Protein AF-A0CR67-F1 (afdb_monomer_lite)

pLDDT: mean 71.35, std 20.92, range [26.73, 97.69]

Organism: Paramecium tetraurelia (NCBI:txid5888)

Structure (mmCIF, N/CA/C/O backbone):
data_AF-A0CR67-F1
#
_entry.id   AF-A0CR67-F1
#
loop_
_atom_site.group_PDB
_atom_site.id
_atom_site.type_symbol
_atom_site.label_atom_id
_atom_site.label_alt_id
_atom_site.label_comp_id
_atom_site.label_asym_id
_atom_site.label_entity_id
_atom_site.label_seq_id
_atom_site.pdbx_PDB_ins_code
_atom_site.Cartn_x
_atom_site.Cartn_y
_atom_site.Cartn_z
_atom_site.occupancy
_atom_site.B_iso_or_equiv
_atom_site.auth_seq_id
_atom_site.auth_comp_id
_atom_site.auth_asym_id
_atom_site.auth_atom_id
_atom_site.pdbx_PDB_model_num
ATOM 1 N N . MET A 1 1 ? -11.568 -43.973 -5.584 1.00 42.94 1 MET A N 1
ATOM 2 C CA . MET A 1 1 ? -12.023 -42.797 -4.806 1.00 42.94 1 MET A CA 1
ATOM 3 C C . MET A 1 1 ? -13.279 -43.101 -3.962 1.00 42.94 1 MET A C 1
ATOM 5 O O . MET A 1 1 ? -14.141 -42.248 -3.860 1.00 42.94 1 MET A O 1
ATOM 9 N N . ASN A 1 2 ? -13.387 -44.273 -3.308 1.00 45.97 2 ASN A N 1
ATOM 10 C CA . ASN A 1 2 ? -14.586 -44.665 -2.527 1.00 45.97 2 ASN A CA 1
ATOM 11 C C . ASN A 1 2 ? -14.286 -45.094 -1.073 1.00 45.97 2 ASN A C 1
ATOM 13 O O . ASN A 1 2 ? -15.103 -45.743 -0.434 1.00 45.97 2 ASN A O 1
ATOM 17 N N . SER A 1 3 ? -13.128 -44.724 -0.522 1.00 42.81 3 SER A N 1
ATOM 18 C CA . SER A 1 3 ? -12.717 -45.087 0.846 1.00 42.81 3 SER A CA 1
ATOM 19 C C . SER A 1 3 ? -12.871 -43.957 1.881 1.00 42.81 3 SER A C 1
ATOM 21 O O . SER A 1 3 ? -12.507 -44.143 3.035 1.00 42.81 3 SER A O 1
ATOM 23 N N . GLY A 1 4 ? -13.423 -42.794 1.506 1.00 42.75 4 GLY A N 1
ATOM 24 C CA . GLY A 1 4 ? -13.479 -41.603 2.373 1.00 42.75 4 GLY A CA 1
ATOM 25 C C . GLY A 1 4 ? -14.771 -41.384 3.175 1.00 42.75 4 GLY A C 1
ATOM 26 O O . GLY A 1 4 ? -14.775 -40.557 4.080 1.00 42.75 4 GLY A O 1
ATOM 27 N N . LEU A 1 5 ? -15.865 -42.097 2.879 1.00 46.16 5 LEU A N 1
ATOM 28 C CA . LEU A 1 5 ? -17.187 -41.794 3.462 1.00 46.16 5 LEU A CA 1
ATOM 29 C C . LEU A 1 5 ? -17.519 -42.564 4.752 1.00 46.16 5 LEU A C 1
ATOM 31 O O . LEU A 1 5 ? -18.424 -42.163 5.477 1.00 46.16 5 LEU A O 1
ATOM 35 N N . ASN A 1 6 ? -16.762 -43.607 5.108 1.00 48.81 6 ASN A N 1
ATOM 36 C CA . ASN A 1 6 ? -17.052 -44.401 6.312 1.00 48.81 6 ASN A CA 1
ATOM 37 C C . ASN A 1 6 ? -16.525 -43.790 7.624 1.00 48.81 6 ASN A C 1
ATOM 39 O O . ASN A 1 6 ? -16.878 -44.280 8.692 1.00 48.81 6 ASN A O 1
ATOM 43 N N . ASN A 1 7 ? -15.742 -42.704 7.577 1.00 49.72 7 ASN A N 1
ATOM 44 C CA . ASN A 1 7 ? -15.137 -42.113 8.780 1.00 49.72 7 ASN A CA 1
ATOM 45 C C . ASN A 1 7 ? -15.968 -40.995 9.439 1.00 49.72 7 ASN A C 1
ATOM 47 O O . ASN A 1 7 ? -15.713 -40.647 10.588 1.00 49.72 7 ASN A O 1
ATOM 51 N N . GLN A 1 8 ? -16.984 -40.440 8.765 1.00 49.91 8 GLN A N 1
ATOM 52 C CA . GLN A 1 8 ? -17.789 -39.348 9.340 1.00 49.91 8 GLN A CA 1
ATOM 53 C C . GLN A 1 8 ? -18.863 -39.835 10.327 1.00 49.91 8 GLN A C 1
ATOM 55 O O . GLN A 1 8 ? -19.190 -39.127 11.277 1.00 49.91 8 GLN A O 1
ATOM 60 N N . ASN A 1 9 ? -19.348 -41.072 10.183 1.00 55.75 9 ASN A N 1
ATOM 61 C CA . ASN A 1 9 ? -20.347 -41.632 11.102 1.00 55.75 9 ASN A CA 1
ATOM 62 C C . ASN A 1 9 ? -19.772 -41.988 12.485 1.00 55.75 9 ASN A C 1
ATOM 64 O O . ASN A 1 9 ? -20.517 -42.011 13.462 1.00 55.75 9 ASN A O 1
ATOM 68 N N . SER A 1 10 ? -18.456 -42.205 12.597 1.00 58.66 10 SER A N 1
ATOM 69 C CA . SER A 1 10 ? -17.813 -42.536 13.878 1.00 58.66 10 SER A CA 1
ATOM 70 C C . SER A 1 10 ? -17.677 -41.331 14.817 1.00 58.66 10 SER A C 1
ATOM 72 O O . SER A 1 10 ? -17.621 -41.515 16.030 1.00 58.66 10 SER A O 1
ATOM 74 N N . LEU A 1 11 ? -17.631 -40.105 14.285 1.00 60.50 11 LEU A N 1
ATOM 75 C CA . LEU A 1 11 ? -17.480 -38.878 15.081 1.00 60.50 11 LEU A CA 1
ATOM 76 C C . LEU A 1 11 ? -18.812 -38.399 15.676 1.00 60.50 11 LEU A C 1
ATOM 78 O O . LEU A 1 11 ? -18.844 -37.880 16.788 1.00 60.50 11 LEU A O 1
ATOM 82 N N . LEU A 1 12 ? -19.926 -38.646 14.983 1.00 63.16 12 LEU A N 1
ATOM 83 C CA . LEU A 1 12 ? -21.270 -38.320 15.474 1.00 63.16 12 LEU A CA 1
ATOM 84 C C . LEU A 1 12 ? -21.718 -39.211 16.645 1.00 63.16 12 LEU A C 1
ATOM 86 O O . LEU A 1 12 ? -22.567 -38.791 17.426 1.00 63.16 12 LEU A O 1
ATOM 90 N N . GLN A 1 13 ? -21.129 -40.402 16.810 1.00 73.81 13 GLN A N 1
ATOM 91 C CA . GLN A 1 13 ? -21.423 -41.296 17.941 1.00 73.81 13 GLN A CA 1
ATOM 92 C C . GLN A 1 13 ? -20.745 -40.881 19.259 1.00 73.81 13 GLN A C 1
ATOM 94 O O . GLN A 1 13 ? -21.099 -41.417 20.305 1.00 73.81 13 GLN A O 1
ATOM 99 N N . GLN A 1 14 ? -19.800 -39.934 19.236 1.00 79.06 14 GLN A N 1
ATOM 100 C CA . GLN A 1 14 ? -19.107 -39.456 20.443 1.00 79.06 14 GLN A CA 1
ATOM 101 C C . GLN A 1 14 ? -19.734 -38.195 21.056 1.00 79.06 14 GLN A C 1
ATOM 103 O O . GLN A 1 14 ? -19.300 -37.748 22.116 1.00 79.06 14 GLN A O 1
ATOM 108 N N . LEU A 1 15 ? -20.746 -37.608 20.411 1.00 80.50 15 LEU A N 1
ATOM 109 C CA . LEU A 1 15 ? -21.398 -36.404 20.916 1.00 80.50 15 LEU A CA 1
ATOM 110 C C . LEU A 1 15 ? -22.377 -36.752 22.034 1.00 80.50 15 LEU A C 1
ATOM 112 O O . LEU A 1 15 ? -23.201 -37.660 21.923 1.00 80.50 15 LEU A O 1
ATOM 116 N N . THR A 1 16 ? -22.309 -35.979 23.111 1.00 90.50 16 THR A N 1
ATOM 117 C CA . THR A 1 16 ? -23.285 -36.077 24.197 1.00 90.50 16 THR A CA 1
ATOM 118 C C . THR A 1 16 ? -24.677 -35.642 23.712 1.00 90.50 16 THR A C 1
ATOM 120 O O . THR A 1 16 ? -24.782 -34.815 22.799 1.00 90.50 16 THR A O 1
ATOM 123 N N . PRO A 1 17 ? -25.772 -36.128 24.328 1.00 86.31 17 PRO A N 1
ATOM 124 C CA . PRO A 1 17 ? -27.132 -35.734 23.948 1.00 86.31 17 PRO A CA 1
ATOM 125 C C . PRO A 1 17 ? -27.364 -34.211 23.924 1.00 86.31 17 PRO A C 1
ATOM 127 O O . PRO A 1 17 ? -28.098 -33.725 23.067 1.00 86.31 17 PRO A O 1
ATOM 130 N N . ALA A 1 18 ? -26.687 -33.454 24.797 1.00 82.75 18 ALA A N 1
ATOM 131 C CA . ALA A 1 18 ? -26.747 -31.991 24.827 1.00 82.75 18 ALA A CA 1
ATOM 132 C C . ALA A 1 18 ? -26.095 -31.337 23.591 1.00 82.75 18 ALA A C 1
ATOM 134 O O . ALA A 1 18 ? -26.662 -30.420 23.002 1.00 82.75 18 ALA A O 1
ATOM 135 N N . GLN A 1 19 ? -24.950 -31.850 23.133 1.00 79.69 19 GLN A N 1
ATOM 136 C CA . GLN A 1 19 ? -24.279 -31.349 21.924 1.00 79.69 19 GLN A CA 1
ATOM 137 C C . GLN A 1 19 ? -25.063 -31.683 20.647 1.00 79.69 19 GLN A C 1
ATOM 139 O O . GLN A 1 19 ? -25.021 -30.942 19.662 1.00 79.69 19 GLN A O 1
ATOM 144 N N . LEU A 1 20 ? -25.809 -32.792 20.659 1.00 83.56 20 LEU A N 1
ATOM 145 C CA . LEU A 1 20 ? -26.680 -33.176 19.552 1.00 83.56 20 LEU A CA 1
ATOM 146 C C . LEU A 1 20 ? -27.918 -32.264 19.448 1.00 83.56 20 LEU A C 1
ATOM 148 O O . LEU A 1 20 ? -28.340 -31.937 18.339 1.00 83.56 20 LEU A O 1
ATOM 152 N N . GLU A 1 21 ? -28.479 -31.829 20.579 1.00 82.19 21 GLU A N 1
ATOM 153 C CA . GLU A 1 21 ? -29.526 -30.793 20.649 1.00 82.19 21 GLU A CA 1
ATOM 154 C C . GLU A 1 21 ? -29.024 -29.445 20.106 1.00 82.19 21 GLU A C 1
ATOM 156 O O . GLU A 1 21 ? -29.677 -28.835 19.257 1.00 82.19 21 GLU A O 1
ATOM 161 N N . GLU A 1 22 ? -27.819 -29.026 20.495 1.00 79.00 22 GLU A N 1
ATOM 162 C CA . GLU A 1 22 ? -27.213 -27.768 20.043 1.00 79.00 22 GLU A CA 1
ATOM 163 C C . GLU A 1 22 ? -26.931 -27.768 18.526 1.00 79.00 22 GLU A C 1
ATOM 165 O O . GLU A 1 22 ? -27.251 -26.807 17.820 1.00 79.00 22 GLU A O 1
ATOM 170 N N . CYS A 1 23 ? -26.456 -28.893 17.975 1.00 71.94 23 CYS A N 1
ATOM 171 C CA . CYS A 1 23 ? -26.291 -29.066 16.527 1.00 71.94 23 CYS A CA 1
ATOM 172 C C . CYS A 1 23 ? -27.627 -29.027 15.767 1.00 71.94 23 CYS A C 1
ATOM 174 O O . CYS A 1 23 ? -27.702 -28.480 14.661 1.00 71.94 23 CYS A O 1
ATOM 176 N N . LYS A 1 24 ? -28.705 -29.580 16.340 1.00 76.56 24 LYS A N 1
ATOM 177 C CA . LYS A 1 24 ? -30.044 -29.512 15.731 1.00 76.56 24 LYS A CA 1
ATOM 178 C C . LYS A 1 24 ? -30.561 -28.076 15.702 1.00 76.56 24 LYS A C 1
ATOM 180 O O . LYS A 1 24 ? -31.051 -27.652 14.649 1.00 76.56 24 LYS A O 1
ATOM 185 N N . LEU A 1 25 ? -30.374 -27.324 16.787 1.00 76.00 25 LEU A N 1
ATOM 186 C CA . LEU A 1 25 ? -30.716 -25.903 16.883 1.00 76.00 25 LEU A CA 1
ATOM 187 C C . LEU A 1 25 ? -29.958 -25.072 15.841 1.00 76.00 25 LEU A C 1
ATOM 189 O O . LEU A 1 25 ? -30.596 -24.373 15.050 1.00 76.00 25 LEU A O 1
ATOM 193 N N . LEU A 1 26 ? -28.639 -25.247 15.721 1.00 68.38 26 LEU A N 1
ATOM 194 C CA . LEU A 1 26 ? -27.823 -24.578 14.697 1.00 68.38 26 LEU A CA 1
ATOM 195 C C . LEU A 1 26 ? -28.252 -24.944 13.265 1.00 68.38 26 LEU A C 1
ATOM 197 O O . LEU A 1 26 ? -28.324 -24.071 12.398 1.00 68.38 26 LEU A O 1
ATOM 201 N N . SER A 1 27 ? -28.625 -26.205 13.010 1.00 73.44 27 SER A N 1
ATOM 202 C CA . SER A 1 27 ? -29.119 -26.632 11.690 1.00 73.44 27 SER A CA 1
ATOM 203 C C . SER A 1 27 ? -30.481 -26.026 11.329 1.00 73.44 27 SER A C 1
ATOM 205 O O . SER A 1 27 ? -30.767 -25.783 10.155 1.00 73.44 27 SER A O 1
ATOM 207 N N . SER A 1 28 ? -31.345 -25.809 12.325 1.00 72.00 28 SER A N 1
ATOM 208 C CA . SER A 1 28 ? -32.666 -25.205 12.129 1.00 72.00 28 SER A CA 1
ATOM 209 C C . SER A 1 28 ? -32.553 -23.696 11.911 1.00 72.00 28 SER A C 1
ATOM 211 O O . SER A 1 28 ? -33.179 -23.158 10.999 1.00 72.00 28 SER A O 1
ATOM 213 N N . TYR A 1 29 ? -31.653 -23.046 12.654 1.00 71.62 29 TYR A N 1
ATOM 214 C CA . TYR A 1 29 ? -31.317 -21.636 12.499 1.00 71.62 29 TYR A CA 1
ATOM 215 C C . TYR A 1 29 ? -30.704 -21.355 11.120 1.00 71.62 29 TYR A C 1
ATOM 217 O O . TYR A 1 29 ? -31.143 -20.448 10.415 1.00 71.62 29 TYR A O 1
ATOM 225 N N . SER A 1 30 ? -29.757 -22.190 10.680 1.00 74.50 30 SER A N 1
ATOM 226 C CA . SER A 1 30 ? -29.160 -22.094 9.343 1.00 74.50 30 SER A CA 1
ATOM 227 C C . SER A 1 30 ? -30.203 -22.265 8.233 1.00 74.50 30 SER A C 1
ATOM 229 O O . SER A 1 30 ? -30.247 -21.458 7.306 1.00 74.50 30 SER A O 1
ATOM 231 N N . ARG A 1 31 ? -31.106 -23.250 8.351 1.00 72.50 31 ARG A N 1
ATOM 232 C CA . ARG A 1 31 ? -32.179 -23.461 7.365 1.00 72.50 31 ARG A CA 1
ATOM 233 C C . ARG A 1 31 ? -33.133 -22.272 7.269 1.00 72.50 31 ARG A C 1
ATOM 235 O O . ARG A 1 31 ? -33.454 -21.874 6.155 1.00 72.50 31 ARG A O 1
ATOM 242 N N . TYR A 1 32 ? -33.525 -21.682 8.399 1.00 80.19 32 TYR A N 1
ATOM 243 C CA . TYR A 1 32 ? -34.391 -20.500 8.423 1.00 80.19 32 TYR A CA 1
ATOM 244 C C . TYR A 1 32 ? -33.750 -19.300 7.711 1.00 80.19 32 TYR A C 1
ATOM 246 O O . TYR A 1 32 ? -34.382 -18.655 6.869 1.00 80.19 32 TYR A O 1
ATOM 254 N N . HIS A 1 33 ? -32.466 -19.042 7.980 1.00 73.12 33 HIS A N 1
ATOM 255 C CA . HIS A 1 33 ? -31.728 -17.968 7.314 1.00 73.12 33 HIS A CA 1
ATOM 256 C C . HIS A 1 33 ? -31.580 -18.219 5.819 1.00 73.12 33 HIS A C 1
ATOM 258 O O . HIS A 1 33 ? -31.893 -17.331 5.034 1.00 73.12 33 HIS A O 1
ATOM 264 N N . ILE A 1 34 ? -31.211 -19.432 5.402 1.00 76.44 34 ILE A N 1
ATOM 265 C CA . ILE A 1 34 ? -31.091 -19.775 3.976 1.00 76.44 34 ILE A CA 1
ATOM 266 C C . ILE A 1 34 ? -32.423 -19.550 3.244 1.00 76.44 34 ILE A C 1
ATOM 268 O O . ILE A 1 34 ? -32.430 -18.958 2.164 1.00 76.44 34 ILE A O 1
ATOM 272 N N . THR A 1 35 ? -33.557 -19.948 3.832 1.00 77.44 35 THR A N 1
ATOM 273 C CA . THR A 1 35 ? -34.875 -19.709 3.219 1.00 77.44 35 THR A CA 1
ATOM 274 C C . THR A 1 35 ? -35.248 -18.228 3.155 1.00 77.44 35 THR A C 1
ATOM 276 O O . THR A 1 35 ? -35.803 -17.787 2.150 1.00 77.44 35 THR A O 1
ATOM 279 N N . SER A 1 36 ? -34.895 -17.444 4.177 1.00 81.69 36 SER A N 1
ATOM 280 C CA . SER A 1 36 ? -35.134 -15.996 4.206 1.00 81.69 36 SER A CA 1
ATOM 281 C C . SER A 1 36 ? -34.282 -15.259 3.162 1.00 81.69 36 SER A C 1
ATOM 283 O O . SER A 1 36 ? -34.799 -14.469 2.372 1.00 81.69 36 SER A O 1
ATOM 285 N N . TYR A 1 37 ? -32.991 -15.593 3.058 1.00 75.94 37 TYR A N 1
ATOM 286 C CA . TYR A 1 37 ? -32.099 -15.035 2.038 1.00 75.94 37 TYR A CA 1
ATOM 287 C C . TYR A 1 37 ? -32.549 -15.399 0.619 1.00 75.94 37 TYR A C 1
ATOM 289 O O . TYR A 1 37 ? -32.551 -14.533 -0.255 1.00 75.94 37 TYR A O 1
ATOM 297 N N . ALA A 1 38 ? -33.004 -16.634 0.385 1.00 75.50 38 ALA A N 1
ATOM 298 C CA . ALA A 1 38 ? -33.544 -17.035 -0.913 1.00 75.50 38 ALA A CA 1
ATOM 299 C C . ALA A 1 38 ? -34.790 -16.218 -1.304 1.00 75.50 38 ALA A C 1
ATOM 301 O O . ALA A 1 38 ? -34.916 -15.808 -2.458 1.00 75.50 38 ALA A O 1
ATOM 302 N N . GLN A 1 39 ? -35.678 -15.917 -0.348 1.00 82.12 39 GLN A N 1
ATOM 303 C CA . GLN A 1 39 ? -36.840 -15.053 -0.585 1.00 82.12 39 GLN A CA 1
ATOM 304 C C . GLN A 1 39 ? -36.436 -13.605 -0.897 1.00 82.12 39 GLN A C 1
ATOM 306 O O . GLN A 1 39 ? -36.993 -13.006 -1.816 1.00 82.12 39 GLN A O 1
ATOM 311 N N . ILE A 1 40 ? -35.440 -13.056 -0.195 1.00 82.19 40 ILE A N 1
ATOM 312 C CA . ILE A 1 40 ? -34.927 -11.701 -0.456 1.00 82.19 40 ILE A CA 1
ATOM 313 C C . ILE A 1 40 ? -34.307 -11.616 -1.858 1.00 82.19 40 ILE A C 1
ATOM 315 O O . ILE A 1 40 ? -34.610 -10.687 -2.607 1.00 82.19 40 ILE A O 1
ATOM 319 N N . ILE A 1 41 ? -33.497 -12.606 -2.249 1.00 80.81 41 ILE A N 1
ATOM 320 C CA . ILE A 1 41 ? -32.900 -12.677 -3.591 1.00 80.81 41 ILE A CA 1
ATOM 321 C C . ILE A 1 41 ? -33.995 -12.777 -4.661 1.00 80.81 41 ILE A C 1
ATOM 323 O O . ILE A 1 41 ? -33.950 -12.059 -5.659 1.00 80.81 41 ILE A O 1
ATOM 327 N N . TYR A 1 42 ? -35.016 -13.610 -4.443 1.00 85.94 42 TYR A N 1
ATOM 328 C CA . TYR A 1 42 ? -36.146 -13.745 -5.364 1.00 85.94 42 TYR A CA 1
ATOM 329 C C . TYR A 1 42 ? -36.924 -12.429 -5.542 1.00 85.94 42 TYR A C 1
ATOM 331 O O . TYR A 1 42 ? -37.281 -12.064 -6.665 1.00 85.94 42 TYR A O 1
ATOM 339 N N . LEU A 1 43 ? -37.159 -11.679 -4.461 1.00 86.56 43 LEU A N 1
ATOM 340 C CA . LEU A 1 43 ? -37.809 -10.365 -4.527 1.00 86.56 43 LEU A CA 1
ATOM 341 C C . LEU A 1 43 ? -36.941 -9.330 -5.258 1.00 86.56 43 LEU A C 1
ATOM 343 O O . LEU A 1 43 ? -37.460 -8.581 -6.086 1.00 86.56 43 LEU A O 1
ATOM 347 N N . ALA A 1 44 ? -35.627 -9.326 -5.018 1.00 83.44 44 ALA A N 1
ATOM 348 C CA . ALA A 1 44 ? -34.694 -8.428 -5.698 1.00 83.44 44 ALA A CA 1
ATOM 349 C C . ALA A 1 44 ? -34.641 -8.688 -7.215 1.00 83.44 44 ALA A C 1
ATOM 351 O O . ALA A 1 44 ? -34.685 -7.744 -8.004 1.00 83.44 44 ALA A O 1
ATOM 352 N N . ILE A 1 45 ? -34.620 -9.959 -7.634 1.00 84.88 45 ILE A N 1
ATOM 353 C CA . ILE A 1 45 ? -34.657 -10.340 -9.055 1.00 84.88 45 ILE A CA 1
ATOM 354 C C . ILE A 1 45 ? -35.965 -9.874 -9.708 1.00 84.88 45 ILE A C 1
ATOM 356 O O . ILE A 1 45 ? -35.930 -9.263 -10.776 1.00 84.88 45 ILE A O 1
ATOM 360 N N . ASN A 1 46 ? -37.114 -10.095 -9.062 1.00 85.81 46 ASN A N 1
ATOM 361 C CA . ASN A 1 46 ? -38.405 -9.639 -9.591 1.00 85.81 46 ASN A CA 1
ATOM 362 C C . ASN A 1 46 ? -38.480 -8.111 -9.722 1.00 85.81 46 ASN A C 1
ATOM 364 O O . ASN A 1 46 ? -39.007 -7.602 -10.712 1.00 85.81 46 ASN A O 1
ATOM 368 N N . TYR A 1 47 ? -37.911 -7.373 -8.767 1.00 87.50 47 TYR A N 1
ATOM 369 C CA . TYR A 1 47 ? -37.854 -5.915 -8.827 1.00 87.50 47 TYR A CA 1
ATOM 370 C C . TYR A 1 47 ? -36.982 -5.413 -9.991 1.00 87.50 47 TYR A C 1
ATOM 372 O O . TYR A 1 47 ? -37.378 -4.500 -10.717 1.00 87.50 47 TYR A O 1
ATOM 380 N N . LEU A 1 48 ? -35.835 -6.055 -10.243 1.00 85.56 48 LEU A N 1
ATOM 381 C CA . LEU A 1 48 ? -34.990 -5.742 -11.401 1.00 85.56 48 LEU A CA 1
ATOM 382 C C . LEU A 1 48 ? -35.707 -6.019 -12.733 1.00 85.56 48 LEU A C 1
ATOM 384 O O . LEU A 1 48 ? -35.612 -5.205 -13.653 1.00 85.56 48 LEU A O 1
ATOM 388 N N . PHE A 1 49 ? -36.475 -7.109 -12.829 1.00 86.06 49 PHE A N 1
ATOM 389 C CA . PHE A 1 49 ? -37.304 -7.396 -14.008 1.00 86.06 49 PHE A CA 1
ATOM 390 C C . PHE A 1 49 ? -38.396 -6.341 -14.234 1.00 86.06 49 PHE A C 1
ATOM 392 O O . PHE A 1 49 ? -38.632 -5.937 -15.377 1.00 86.06 49 PHE A O 1
ATOM 399 N N . GLN A 1 50 ? -39.034 -5.846 -13.169 1.00 86.94 50 GLN A N 1
ATOM 400 C CA . GLN A 1 50 ? -40.008 -4.755 -13.281 1.00 86.94 50 GLN A CA 1
ATOM 401 C C . GLN A 1 50 ? -39.360 -3.465 -13.790 1.00 86.94 50 GLN A C 1
ATOM 403 O O . GLN A 1 50 ? -39.884 -2.847 -14.717 1.00 86.94 50 GLN A O 1
ATOM 408 N N . ILE A 1 51 ? -38.193 -3.090 -13.255 1.00 84.12 51 ILE A N 1
ATOM 409 C CA . ILE A 1 51 ? -37.443 -1.920 -13.731 1.00 84.12 51 ILE A CA 1
ATOM 410 C C . ILE A 1 51 ? -37.092 -2.077 -15.215 1.00 84.12 51 ILE A C 1
ATOM 412 O O . ILE A 1 51 ? -37.354 -1.170 -16.004 1.00 84.12 51 ILE A O 1
ATOM 416 N N . ALA A 1 52 ? -36.557 -3.233 -15.616 1.00 84.19 52 ALA A N 1
ATOM 417 C CA . ALA A 1 52 ? -36.213 -3.504 -17.011 1.00 84.19 52 ALA A CA 1
ATOM 418 C C . ALA A 1 52 ? -37.432 -3.381 -17.944 1.00 84.19 52 ALA A C 1
ATOM 420 O O . ALA A 1 52 ? -37.327 -2.808 -19.027 1.00 84.19 52 ALA A O 1
ATOM 421 N N . THR A 1 53 ? -38.603 -3.843 -17.496 1.00 85.69 53 THR A N 1
ATOM 422 C CA . THR A 1 53 ? -39.860 -3.743 -18.255 1.00 85.69 53 THR A CA 1
ATOM 423 C C . THR A 1 53 ? -40.302 -2.287 -18.435 1.00 85.69 53 THR A C 1
ATOM 425 O O . THR A 1 53 ? -40.672 -1.889 -19.540 1.00 85.69 53 THR A O 1
ATOM 428 N N . ILE A 1 54 ? -40.202 -1.461 -17.387 1.00 85.69 54 ILE A N 1
ATOM 429 C CA . ILE A 1 54 ? -40.535 -0.025 -17.446 1.00 85.69 54 ILE A CA 1
ATOM 430 C C . ILE A 1 54 ? -39.600 0.718 -18.410 1.00 85.69 54 ILE A C 1
ATOM 432 O O . ILE A 1 54 ? -40.050 1.546 -19.209 1.00 85.69 54 ILE A O 1
ATOM 436 N N . PHE A 1 55 ? -38.300 0.413 -18.371 1.00 83.19 55 PHE A N 1
ATOM 437 C CA . PHE A 1 55 ? -37.335 0.985 -19.311 1.00 83.19 55 PHE A CA 1
ATOM 438 C C . PHE A 1 55 ? -37.604 0.550 -20.755 1.00 83.19 55 PHE A C 1
ATOM 440 O O . PHE A 1 55 ? -37.534 1.389 -21.651 1.00 83.19 55 PHE A O 1
ATOM 447 N N . HIS A 1 56 ? -37.963 -0.716 -20.987 1.00 82.38 56 HIS A N 1
ATOM 448 C CA . HIS A 1 56 ? -38.314 -1.210 -22.320 1.00 82.38 56 HIS A CA 1
ATOM 449 C C . HIS A 1 56 ? -39.545 -0.491 -22.891 1.00 82.38 56 HIS A C 1
ATOM 451 O O . HIS A 1 56 ? -39.505 0.003 -24.015 1.00 82.38 56 HIS A O 1
ATOM 457 N N . GLN A 1 57 ? -40.616 -0.356 -22.103 1.00 77.81 57 GLN A N 1
ATOM 458 C CA . GLN A 1 57 ? -41.821 0.371 -22.523 1.00 77.81 57 GLN A CA 1
ATOM 459 C C . GLN A 1 57 ? -41.537 1.852 -22.801 1.00 77.81 57 GLN A C 1
ATOM 461 O O . GLN A 1 57 ? -42.039 2.412 -23.774 1.00 77.81 57 GLN A O 1
ATOM 466 N N . SER A 1 58 ? -40.692 2.483 -21.982 1.00 74.44 58 SER A N 1
ATOM 467 C CA . SER A 1 58 ? -40.301 3.884 -22.180 1.00 74.44 58 SER A CA 1
ATOM 468 C C . SER A 1 58 ? -39.454 4.068 -23.444 1.00 74.44 58 SER A C 1
ATOM 470 O O . SER A 1 58 ? -39.557 5.096 -24.111 1.00 74.44 58 SER A O 1
ATOM 472 N N . PHE A 1 59 ? -38.630 3.075 -23.788 1.00 80.00 59 PHE A N 1
ATOM 473 C CA . PHE A 1 59 ? -37.836 3.067 -25.014 1.00 80.00 59 PHE A CA 1
ATOM 474 C C . PHE A 1 59 ? -38.713 2.910 -26.266 1.00 80.00 59 PHE A C 1
ATOM 476 O O . PHE A 1 59 ? -38.539 3.669 -27.220 1.00 80.00 59 PHE A O 1
ATOM 483 N N . GLU A 1 60 ? -39.700 2.006 -26.251 1.00 76.25 60 GLU A N 1
ATOM 484 C CA . GLU A 1 60 ? -40.649 1.859 -27.367 1.00 76.25 60 GLU A CA 1
ATOM 485 C C . GLU A 1 60 ? -41.493 3.122 -27.585 1.00 76.25 60 GLU A C 1
ATOM 487 O O . GLU A 1 60 ? -41.629 3.584 -28.720 1.00 76.25 60 GLU A O 1
ATOM 492 N N . GLN A 1 61 ? -41.961 3.767 -26.511 1.00 73.12 61 GLN A N 1
ATOM 493 C CA . GLN A 1 61 ? -42.734 5.012 -26.617 1.00 73.12 61 GLN A CA 1
ATOM 494 C C . GLN A 1 61 ? -41.938 6.186 -27.210 1.00 73.12 61 GLN A C 1
ATOM 496 O O . GLN A 1 61 ? -42.531 7.109 -27.770 1.00 73.12 61 GLN A O 1
ATOM 501 N N . GLN A 1 62 ? -40.603 6.178 -27.125 1.00 67.19 62 GLN A N 1
ATOM 502 C CA . GLN A 1 62 ? -39.776 7.205 -27.769 1.00 67.19 62 GLN A CA 1
ATOM 503 C C . GLN A 1 62 ? -39.486 6.924 -29.248 1.00 67.19 62 GLN A C 1
ATOM 505 O O . GLN A 1 62 ? -39.118 7.852 -29.974 1.00 67.19 62 GLN A O 1
ATOM 510 N N . HIS A 1 63 ? -39.684 5.687 -29.706 1.00 61.84 63 HIS A N 1
ATOM 511 C CA . HIS A 1 63 ? -39.413 5.276 -31.083 1.00 61.84 63 HIS A CA 1
ATOM 512 C C . HIS A 1 63 ? -40.662 5.168 -31.970 1.00 61.84 63 HIS A C 1
ATOM 514 O O . HIS A 1 63 ? -40.528 5.209 -33.194 1.00 61.84 63 HIS A O 1
ATOM 520 N N . GLU A 1 64 ? -41.871 5.171 -31.406 1.00 46.25 64 GLU A N 1
ATOM 521 C CA . GLU A 1 64 ? -43.114 5.353 -32.166 1.00 46.25 64 GLU A CA 1
ATOM 522 C C . GLU A 1 64 ? -43.502 6.837 -32.299 1.00 46.25 64 GLU A C 1
ATOM 524 O O . GLU A 1 64 ? -44.473 7.321 -31.720 1.00 46.25 64 GLU A O 1
ATOM 529 N N . LYS A 1 65 ? -42.772 7.594 -33.127 1.00 43.41 65 LYS A N 1
ATOM 530 C CA . LYS A 1 65 ? -43.370 8.762 -33.795 1.00 43.41 65 LYS A CA 1
ATOM 531 C C . LYS A 1 65 ? -43.671 8.392 -35.246 1.00 43.41 65 LYS A C 1
ATOM 533 O O . LYS A 1 65 ? -42.743 8.046 -35.978 1.00 43.41 65 LYS A O 1
ATOM 538 N N . PRO A 1 66 ? -44.937 8.455 -35.693 1.00 48.72 66 PRO A N 1
ATOM 539 C CA . PRO A 1 66 ? -45.292 8.029 -37.034 1.00 48.72 66 PRO A CA 1
ATOM 540 C C . PRO A 1 66 ? -44.740 9.022 -38.060 1.00 48.72 66 PRO A C 1
ATOM 542 O O . PRO A 1 66 ? -45.090 10.203 -38.058 1.00 48.72 66 PRO A O 1
ATOM 545 N N . TYR A 1 67 ? -43.923 8.523 -38.989 1.00 49.41 67 TYR A N 1
ATOM 546 C CA . TYR A 1 67 ? -43.644 9.182 -40.264 1.00 49.41 67 TYR A CA 1
ATOM 547 C C . TYR A 1 67 ? -44.939 9.240 -41.091 1.00 49.41 67 TYR A C 1
ATOM 549 O O . TYR A 1 67 ? -45.174 8.429 -41.982 1.00 49.41 67 TYR A O 1
ATOM 557 N N . LYS A 1 68 ? -45.815 10.195 -40.782 1.00 47.22 68 LYS A N 1
ATOM 558 C CA . LYS A 1 68 ? -46.956 10.566 -41.623 1.00 47.22 68 LYS A CA 1
ATOM 559 C C . LYS A 1 68 ? -46.992 12.078 -41.763 1.00 47.22 68 LYS A C 1
ATOM 561 O O . LYS A 1 68 ? -47.629 12.750 -40.966 1.00 47.22 68 LYS A O 1
ATOM 566 N N . SER A 1 69 ? -46.272 12.584 -42.765 1.00 48.47 69 SER A N 1
ATOM 567 C CA . SER A 1 69 ? -46.539 13.843 -43.481 1.00 48.47 69 SER A CA 1
ATOM 568 C C . SER A 1 69 ? -45.268 14.286 -44.209 1.00 48.47 69 SER A C 1
ATOM 570 O O . SER A 1 69 ? -44.455 15.013 -43.649 1.00 48.47 69 SER A O 1
ATOM 572 N N . LEU A 1 70 ? -45.097 13.859 -45.461 1.00 39.91 70 LEU A N 1
ATOM 573 C CA . LEU A 1 70 ? -44.242 14.545 -46.439 1.00 39.91 70 LEU A CA 1
ATOM 574 C C . LEU A 1 70 ? -44.715 14.175 -47.849 1.00 39.91 70 LEU A C 1
ATOM 576 O O . LEU A 1 70 ? -44.036 13.516 -48.627 1.00 39.91 70 LEU A O 1
ATOM 580 N N . ALA A 1 71 ? -45.940 14.602 -48.152 1.00 41.84 71 ALA A N 1
ATOM 581 C CA . ALA A 1 71 ? -46.471 14.678 -49.506 1.00 41.84 71 ALA A CA 1
ATOM 582 C C . ALA A 1 71 ? -46.567 16.154 -49.915 1.00 41.84 71 ALA A C 1
ATOM 584 O O . ALA A 1 71 ? -47.652 16.694 -50.049 1.00 41.84 71 ALA A O 1
ATOM 585 N N . SER A 1 72 ? -45.420 16.817 -50.047 1.00 45.91 72 SER A N 1
ATOM 586 C CA . SER A 1 72 ? -45.187 17.905 -51.006 1.00 45.91 72 SER A CA 1
ATOM 587 C C . SER A 1 72 ? -43.770 18.414 -50.784 1.00 45.91 72 SER A C 1
ATOM 589 O O . SER A 1 72 ? -43.506 18.999 -49.745 1.00 45.91 72 SER A O 1
ATOM 591 N N . PHE A 1 73 ? -42.863 18.165 -51.720 1.00 35.97 73 PHE A N 1
ATOM 592 C CA . PHE A 1 73 ? -41.847 19.127 -52.158 1.00 35.97 73 PHE A CA 1
ATOM 593 C C . PHE A 1 73 ? -41.105 18.496 -53.340 1.00 35.97 73 PHE A C 1
ATOM 595 O O . PHE A 1 73 ? -39.999 17.972 -53.242 1.00 35.97 73 PHE A O 1
ATOM 602 N N . ASN A 1 74 ? -41.777 18.531 -54.491 1.00 41.28 74 ASN A N 1
ATOM 603 C CA . ASN A 1 74 ? -41.104 18.505 -55.779 1.00 41.28 74 ASN A CA 1
ATOM 604 C C . ASN A 1 74 ? -40.388 19.845 -55.939 1.00 41.28 74 ASN A C 1
ATOM 606 O O . ASN A 1 74 ? -41.033 20.837 -56.256 1.00 41.28 74 ASN A O 1
ATOM 610 N N . SER A 1 75 ? -39.086 19.874 -55.667 1.00 44.09 75 SER A N 1
ATOM 611 C CA . SER A 1 75 ? -38.075 20.668 -56.379 1.00 44.09 75 SER A CA 1
ATOM 612 C C . SER A 1 75 ? -36.829 20.732 -55.504 1.00 44.09 75 SER A C 1
ATOM 614 O O . SER A 1 75 ? -36.784 21.503 -54.559 1.00 44.09 75 SER A O 1
ATOM 616 N N . PHE A 1 76 ? -35.862 19.860 -55.777 1.00 33.97 76 PHE A N 1
ATOM 617 C CA . PHE A 1 76 ? -34.427 20.162 -55.781 1.00 33.97 76 PHE A CA 1
ATOM 618 C C . PHE A 1 76 ? -33.704 18.891 -56.230 1.00 33.97 76 PHE A C 1
ATOM 620 O O . PHE A 1 76 ? -33.231 18.067 -55.449 1.00 33.97 76 PHE A O 1
ATOM 627 N N . ARG A 1 77 ? -33.662 18.711 -57.552 1.00 41.56 77 ARG A N 1
ATOM 628 C CA . ARG A 1 77 ? -32.621 17.904 -58.182 1.00 41.56 77 ARG A CA 1
ATOM 629 C C . ARG A 1 77 ? -31.296 18.642 -57.985 1.00 41.56 77 ARG A C 1
ATOM 631 O O . ARG A 1 77 ? -31.240 19.857 -58.166 1.00 41.56 77 ARG A O 1
ATOM 638 N N . THR A 1 78 ? -30.241 17.863 -57.759 1.00 46.84 78 THR A N 1
ATOM 639 C CA . THR A 1 78 ? -28.814 18.233 -57.842 1.00 46.84 78 THR A CA 1
ATOM 640 C C . THR A 1 78 ? -28.160 18.755 -56.556 1.00 46.84 78 THR A C 1
ATOM 642 O O . THR A 1 78 ? -27.801 19.919 -56.486 1.00 46.84 78 THR A O 1
ATOM 645 N N . ILE A 1 79 ? -27.879 17.865 -55.592 1.00 35.47 79 ILE A N 1
ATOM 646 C CA . ILE A 1 79 ? -26.608 17.896 -54.838 1.00 35.47 79 ILE A CA 1
ATOM 647 C C . ILE A 1 79 ? -26.108 16.454 -54.685 1.00 35.47 79 ILE A C 1
ATOM 649 O O . ILE A 1 79 ? -26.669 15.643 -53.951 1.00 35.47 79 ILE A O 1
ATOM 653 N N . PHE A 1 80 ? -25.051 16.143 -55.430 1.00 39.66 80 PHE A N 1
ATOM 654 C CA . PHE A 1 80 ? -24.194 14.985 -55.221 1.00 39.66 80 PHE A CA 1
ATOM 655 C C . PHE A 1 80 ? -23.363 15.198 -53.940 1.00 39.66 80 PHE A C 1
ATOM 657 O O . PHE A 1 80 ? -22.789 16.264 -53.757 1.00 39.66 80 PHE A O 1
ATOM 664 N N . LEU A 1 81 ? -23.261 14.141 -53.126 1.00 42.56 81 LEU A N 1
ATOM 665 C CA . LEU A 1 81 ? -22.148 13.811 -52.220 1.00 42.56 81 LEU A CA 1
ATOM 666 C C . LEU A 1 81 ? -21.740 14.833 -51.138 1.00 42.56 81 LEU A C 1
ATOM 668 O O . LEU A 1 81 ? -20.888 15.683 -51.356 1.00 42.56 81 LEU A O 1
ATOM 672 N N . GLU A 1 82 ? -22.130 14.555 -49.889 1.00 40.53 82 GLU A N 1
ATOM 673 C CA . GLU A 1 82 ? -21.175 14.682 -48.778 1.00 40.53 82 GLU A CA 1
ATOM 674 C C . GLU A 1 82 ? -21.231 13.446 -47.854 1.00 40.53 82 GLU A C 1
ATOM 676 O O . GLU A 1 82 ? -22.123 13.326 -47.009 1.00 40.53 82 GLU A O 1
ATOM 681 N N . PRO A 1 83 ? -20.263 12.514 -47.954 1.00 48.81 83 PRO A N 1
ATOM 682 C CA . PRO A 1 83 ? -20.180 11.340 -47.081 1.00 48.81 83 PRO A CA 1
ATOM 683 C C . PRO A 1 83 ? -19.773 11.676 -45.631 1.00 48.81 83 PRO A C 1
ATOM 685 O O . PRO A 1 83 ? -19.693 10.785 -44.784 1.00 48.81 83 PRO A O 1
ATOM 688 N N . HIS A 1 84 ? -19.531 12.951 -45.310 1.00 44.94 84 HIS A N 1
ATOM 689 C CA . HIS A 1 84 ? -19.067 13.382 -43.992 1.00 44.94 84 HIS A CA 1
ATOM 690 C C . HIS A 1 84 ? -20.168 13.421 -42.926 1.00 44.94 84 HIS A C 1
ATOM 692 O O . HIS A 1 84 ? -19.911 13.057 -41.777 1.00 44.94 84 HIS A O 1
ATOM 698 N N . ARG A 1 85 ? -21.410 13.776 -43.279 1.00 45.12 85 ARG A N 1
ATOM 699 C CA . ARG A 1 85 ? -22.491 13.902 -42.283 1.00 45.12 85 ARG A CA 1
ATOM 700 C C . ARG A 1 85 ? -22.965 12.555 -41.736 1.00 45.12 85 ARG A C 1
ATOM 702 O O . ARG A 1 85 ? -23.192 12.435 -40.534 1.00 45.12 85 ARG A O 1
ATOM 709 N N . HIS A 1 86 ? -23.001 11.516 -42.574 1.00 53.81 86 HIS A N 1
ATOM 710 C CA . HIS A 1 86 ? -23.307 10.156 -42.116 1.00 53.81 86 HIS A CA 1
ATOM 711 C C . HIS A 1 86 ? -22.224 9.599 -41.187 1.00 53.81 86 HIS A C 1
ATOM 713 O O . HIS A 1 86 ? -22.553 8.979 -40.180 1.00 53.81 86 HIS A O 1
ATOM 719 N N . ARG A 1 87 ? -20.943 9.887 -41.456 1.00 52.31 87 ARG A N 1
ATOM 720 C CA . ARG A 1 87 ? -19.839 9.465 -40.578 1.00 52.31 87 ARG A CA 1
ATOM 721 C C . ARG A 1 87 ? -19.920 10.117 -39.199 1.00 52.31 87 ARG A C 1
ATOM 723 O O . ARG A 1 87 ? -19.712 9.430 -38.205 1.00 52.31 87 ARG A O 1
ATOM 730 N N . ILE A 1 88 ? -20.283 11.399 -39.122 1.00 61.62 88 ILE A N 1
ATOM 731 C CA . ILE A 1 88 ? -20.460 12.098 -37.839 1.00 61.62 88 ILE A CA 1
ATOM 732 C C . ILE A 1 88 ? -21.625 11.490 -37.045 1.00 61.62 88 ILE A C 1
ATOM 734 O O . ILE A 1 88 ? -21.463 11.197 -35.862 1.00 61.62 88 ILE A O 1
ATOM 738 N N . CYS A 1 89 ? -22.767 11.212 -37.684 1.00 62.53 89 CYS A N 1
ATOM 739 C CA . CYS A 1 89 ? -23.888 10.543 -37.015 1.00 62.53 89 CYS A CA 1
ATOM 740 C C . CYS A 1 89 ? -23.528 9.132 -36.525 1.00 62.53 89 CYS A C 1
ATOM 742 O O . CYS A 1 89 ? -23.833 8.797 -35.382 1.00 62.53 89 CYS A O 1
ATOM 744 N N . SER A 1 90 ? -22.838 8.321 -37.332 1.00 56.81 90 SER A N 1
ATOM 745 C CA . SER A 1 90 ? -22.408 6.979 -36.919 1.00 56.81 90 SER A CA 1
ATOM 746 C C . SER A 1 90 ? -21.411 7.018 -35.756 1.00 56.81 90 SER A C 1
ATOM 748 O O . SER A 1 90 ? -21.538 6.226 -34.826 1.00 56.81 90 SER A O 1
ATOM 750 N N . ILE A 1 91 ? -20.469 7.969 -35.747 1.00 66.88 91 ILE A N 1
ATOM 751 C CA . ILE A 1 91 ? -19.523 8.150 -34.634 1.00 66.88 91 ILE A CA 1
ATOM 752 C C . ILE A 1 91 ? -20.264 8.557 -33.355 1.00 66.88 91 ILE A C 1
ATOM 754 O O . ILE A 1 91 ? -19.998 7.996 -32.296 1.00 66.88 91 ILE A O 1
ATOM 758 N N . LEU A 1 92 ? -21.234 9.472 -33.435 1.00 67.94 92 LEU A N 1
ATOM 759 C CA . LEU A 1 92 ? -22.017 9.889 -32.267 1.00 67.94 92 LEU A CA 1
ATOM 760 C C . LEU A 1 92 ? -22.868 8.748 -31.691 1.00 67.94 92 LEU A C 1
ATOM 762 O O . LEU A 1 92 ? -22.969 8.632 -30.470 1.00 67.94 92 LEU A O 1
ATOM 766 N N . ILE A 1 93 ? -23.429 7.882 -32.541 1.00 76.12 93 ILE A N 1
ATOM 767 C CA . ILE A 1 93 ? -24.167 6.685 -32.108 1.00 76.12 93 ILE A CA 1
ATOM 768 C C . ILE A 1 93 ? -23.227 5.697 -31.411 1.00 76.12 93 ILE A C 1
ATOM 770 O O . ILE A 1 93 ? -23.553 5.215 -30.329 1.00 76.12 93 ILE A O 1
ATOM 774 N N . VAL A 1 94 ? -22.037 5.447 -31.966 1.00 72.25 94 VAL A N 1
ATOM 775 C CA . VAL A 1 94 ? -21.040 4.553 -31.353 1.00 72.25 94 VAL A CA 1
ATOM 776 C C . VAL A 1 94 ? -20.531 5.112 -30.022 1.00 72.25 94 VAL A C 1
ATOM 778 O O . VAL A 1 94 ? -20.420 4.364 -29.056 1.00 72.25 94 VAL A O 1
ATOM 781 N N . VAL A 1 95 ? -20.291 6.422 -29.921 1.00 75.88 95 VAL A N 1
ATOM 782 C CA . VAL A 1 95 ? -19.879 7.074 -28.665 1.00 75.88 95 VAL A CA 1
ATOM 783 C C . VAL A 1 95 ? -20.987 6.990 -27.613 1.00 75.88 95 VAL A C 1
ATOM 785 O O . VAL A 1 95 ? -20.712 6.658 -26.461 1.00 75.88 95 VAL A O 1
ATOM 788 N N . ARG A 1 96 ? -22.249 7.228 -27.991 1.00 73.75 96 ARG A N 1
ATOM 789 C CA . ARG A 1 96 ? -23.403 7.092 -27.085 1.00 73.75 96 ARG A CA 1
ATOM 790 C C . ARG A 1 96 ? -23.605 5.645 -26.636 1.00 73.75 96 ARG A C 1
ATOM 792 O O . ARG A 1 96 ? -23.834 5.419 -25.452 1.00 73.75 96 ARG A O 1
ATOM 799 N N . TYR A 1 97 ? -23.461 4.683 -27.545 1.00 78.31 97 TYR A N 1
ATOM 800 C CA . TYR A 1 97 ? -23.527 3.254 -27.238 1.00 78.31 97 TYR A CA 1
ATOM 801 C C . TYR A 1 97 ? -22.395 2.827 -26.298 1.00 78.31 97 TYR A C 1
ATOM 803 O O . TYR A 1 97 ? -22.637 2.141 -25.311 1.00 78.31 97 TYR A O 1
ATOM 811 N N . HIS A 1 98 ? -21.169 3.295 -26.538 1.00 69.12 98 HIS A N 1
ATOM 812 C CA . HIS A 1 98 ? -20.022 3.007 -25.681 1.00 69.12 98 HIS A CA 1
ATOM 813 C C . HIS A 1 98 ? -20.176 3.634 -24.287 1.00 69.12 98 HIS A C 1
ATOM 815 O O . HIS A 1 98 ? -19.892 2.986 -23.283 1.00 69.12 98 HIS A O 1
ATOM 821 N N . GLN A 1 99 ? -20.691 4.864 -24.200 1.00 68.12 99 GLN A N 1
ATOM 822 C CA . GLN A 1 99 ? -20.993 5.509 -22.920 1.00 68.12 99 GLN A CA 1
ATOM 823 C C . GLN A 1 99 ? -22.089 4.757 -22.152 1.00 68.12 99 GLN A C 1
ATOM 825 O O . GLN A 1 99 ? -21.973 4.564 -20.944 1.00 68.12 99 GLN A O 1
ATOM 830 N N . PHE A 1 100 ? -23.131 4.296 -22.851 1.00 83.31 100 PHE A N 1
ATOM 831 C CA . PHE A 1 100 ? -24.183 3.466 -22.269 1.00 83.31 100 PHE A CA 1
ATOM 832 C C . PHE A 1 100 ? -23.633 2.119 -21.781 1.00 83.31 100 PHE A C 1
ATOM 834 O O . PHE A 1 100 ? -23.920 1.719 -20.659 1.00 83.31 100 PHE A O 1
ATOM 841 N N . TYR A 1 101 ? -22.776 1.465 -22.568 1.00 76.56 101 TYR A N 1
ATOM 842 C CA . TYR A 1 101 ? -22.123 0.206 -22.208 1.00 76.56 101 TYR A CA 1
ATOM 843 C C . TYR A 1 101 ? -21.201 0.351 -20.987 1.00 76.56 101 TYR A C 1
ATOM 845 O O . TYR A 1 101 ? -21.212 -0.507 -20.105 1.00 76.56 101 TYR A O 1
ATOM 853 N N . ILE A 1 102 ? -20.441 1.448 -20.886 1.00 77.06 102 ILE A N 1
ATOM 854 C CA . ILE A 1 102 ? -19.632 1.757 -19.696 1.00 77.06 102 ILE A CA 1
ATOM 855 C C . ILE A 1 102 ? -20.537 1.943 -18.476 1.00 77.06 102 ILE A C 1
ATOM 857 O O . ILE A 1 102 ? -20.299 1.325 -17.442 1.00 77.06 102 ILE A O 1
ATOM 861 N N . ASN A 1 103 ? -21.590 2.753 -18.597 1.00 76.75 103 ASN A N 1
ATOM 862 C CA . ASN A 1 103 ? -22.505 3.013 -17.488 1.00 76.75 103 ASN A CA 1
ATOM 863 C C . ASN A 1 103 ? -23.232 1.733 -17.042 1.00 76.75 103 ASN A C 1
ATOM 865 O O . ASN A 1 103 ? -23.346 1.487 -15.845 1.00 76.75 103 ASN A O 1
ATOM 869 N N . TYR A 1 104 ? -23.655 0.884 -17.983 1.00 85.69 104 TYR A N 1
ATOM 870 C CA . TYR A 1 104 ? -24.264 -0.416 -17.700 1.00 85.69 104 TYR A CA 1
ATOM 871 C C . TYR A 1 104 ? -23.299 -1.348 -16.957 1.00 85.69 104 TYR A C 1
ATOM 873 O O . TYR A 1 104 ? -23.682 -1.955 -15.959 1.00 85.69 104 TYR A O 1
ATOM 881 N N . ASN A 1 105 ? -22.032 -1.422 -17.381 1.00 80.62 105 ASN A N 1
ATOM 882 C CA . ASN A 1 105 ? -21.023 -2.224 -16.688 1.00 80.62 105 ASN A CA 1
ATOM 883 C C . ASN A 1 105 ? -20.719 -1.687 -15.286 1.00 80.62 105 ASN A C 1
ATOM 885 O O . ASN A 1 105 ? -20.592 -2.484 -14.366 1.00 80.62 105 ASN A O 1
ATOM 889 N N . ILE A 1 106 ? -20.659 -0.364 -15.092 1.00 80.38 106 ILE A N 1
ATOM 890 C CA . ILE A 1 106 ? -20.449 0.243 -13.767 1.00 80.38 106 ILE A CA 1
ATOM 891 C C . ILE A 1 106 ? -21.613 -0.085 -12.829 1.00 80.38 106 ILE A C 1
ATOM 893 O O . ILE A 1 106 ? -21.377 -0.527 -11.708 1.00 80.38 106 ILE A O 1
ATOM 897 N N . VAL A 1 107 ? -22.858 0.079 -13.284 1.00 85.69 107 VAL A N 1
ATOM 898 C CA . VAL A 1 107 ? -24.049 -0.246 -12.481 1.00 85.69 107 VAL A CA 1
ATOM 899 C C . VAL A 1 107 ? -24.108 -1.744 -12.181 1.00 85.69 107 VAL A C 1
ATOM 901 O O . VAL A 1 107 ? -24.382 -2.130 -11.049 1.00 85.69 107 VAL A O 1
ATOM 904 N N . THR A 1 108 ? -23.783 -2.597 -13.154 1.00 79.94 108 THR A N 1
ATOM 905 C CA . THR A 1 108 ? -23.723 -4.054 -12.954 1.00 79.94 108 THR A CA 1
ATOM 906 C C . THR A 1 108 ? -22.645 -4.429 -11.937 1.00 79.94 108 THR A C 1
ATOM 908 O O . THR A 1 108 ? -22.909 -5.241 -11.057 1.00 79.94 108 THR A O 1
ATOM 911 N N . LEU A 1 109 ? -21.464 -3.803 -11.994 1.00 75.62 109 LEU A N 1
ATOM 912 C CA . LEU A 1 109 ? -20.381 -4.022 -11.032 1.00 75.62 109 LEU A CA 1
ATOM 913 C C . LEU A 1 109 ? -20.781 -3.559 -9.623 1.00 75.62 109 LEU A C 1
ATOM 915 O O . LEU A 1 109 ? -20.539 -4.268 -8.655 1.00 75.62 109 LEU A O 1
ATOM 919 N N . GLN A 1 110 ? -21.450 -2.408 -9.508 1.00 79.81 110 GLN A N 1
ATOM 920 C CA . GLN A 1 110 ? -21.972 -1.895 -8.237 1.00 79.81 110 GLN A CA 1
ATOM 921 C C . GLN A 1 110 ? -23.052 -2.803 -7.643 1.00 79.81 110 GLN A C 1
ATOM 923 O O . GLN A 1 110 ? -23.074 -3.009 -6.433 1.00 79.81 110 GLN A O 1
ATOM 928 N N . LEU A 1 111 ? -23.928 -3.369 -8.477 1.00 81.50 111 LEU A N 1
ATOM 929 C CA . LEU A 1 111 ? -24.922 -4.351 -8.045 1.00 81.50 111 LEU A CA 1
ATOM 930 C C . LEU A 1 111 ? -24.271 -5.677 -7.643 1.00 81.50 111 LEU A C 1
ATOM 932 O O . LEU A 1 111 ? -24.734 -6.301 -6.693 1.00 81.50 111 LEU A O 1
ATOM 936 N N . PHE A 1 112 ? -23.194 -6.090 -8.314 1.00 73.19 112 PHE A N 1
ATOM 937 C CA . PHE A 1 112 ? -22.432 -7.286 -7.953 1.00 73.19 112 PHE A CA 1
ATOM 938 C C . PHE A 1 112 ? -21.693 -7.108 -6.623 1.00 73.19 112 PHE A C 1
ATOM 940 O O . PHE A 1 112 ? -21.719 -8.008 -5.795 1.00 73.19 112 PHE A O 1
ATOM 947 N N . GLU A 1 113 ? -21.107 -5.934 -6.384 1.00 72.06 113 GLU A N 1
ATOM 948 C CA . GLU A 1 113 ? -20.501 -5.542 -5.104 1.00 72.06 113 GLU A CA 1
ATOM 949 C C . GLU A 1 113 ? -21.552 -5.475 -3.988 1.00 72.06 113 GLU A C 1
ATOM 951 O O . GLU A 1 113 ? -21.355 -6.048 -2.924 1.00 72.06 113 GLU A O 1
ATOM 956 N N . LEU A 1 114 ? -22.715 -4.861 -4.233 1.00 74.50 114 LEU A N 1
ATOM 957 C CA . LEU A 1 114 ? -23.832 -4.848 -3.278 1.00 74.50 114 LEU A CA 1
ATOM 958 C C . LEU A 1 114 ? -24.352 -6.257 -2.982 1.00 74.50 114 LEU A C 1
ATOM 960 O O . LEU A 1 114 ? -24.590 -6.589 -1.826 1.00 74.50 114 LEU A O 1
ATOM 964 N N . ALA A 1 115 ? -24.491 -7.104 -4.002 1.00 71.75 115 ALA A N 1
ATOM 965 C CA . ALA A 1 115 ? -24.870 -8.498 -3.824 1.00 71.75 115 ALA A CA 1
ATOM 966 C C . ALA A 1 115 ? -23.795 -9.270 -3.049 1.00 71.75 115 ALA A C 1
ATOM 968 O O . ALA A 1 115 ? -24.134 -10.036 -2.156 1.00 71.75 115 ALA A O 1
ATOM 969 N N . TYR A 1 116 ? -22.512 -9.029 -3.321 1.00 70.31 116 TYR A N 1
ATOM 970 C CA . TYR A 1 116 ? -21.392 -9.613 -2.585 1.00 70.31 116 TYR A CA 1
ATOM 971 C C . TYR A 1 116 ? -21.372 -9.157 -1.118 1.00 70.31 116 TYR A C 1
ATOM 973 O O . TYR A 1 116 ? -21.146 -9.974 -0.233 1.00 70.31 116 TYR A O 1
ATOM 981 N N . ILE A 1 117 ? -21.710 -7.895 -0.841 1.00 66.62 117 ILE A N 1
ATOM 982 C CA . ILE A 1 117 ? -21.889 -7.344 0.513 1.00 66.62 117 ILE A CA 1
ATOM 983 C C . ILE A 1 117 ? -23.107 -7.968 1.214 1.00 66.62 117 ILE A C 1
ATOM 985 O O . ILE A 1 117 ? -23.061 -8.234 2.410 1.00 66.62 117 ILE A O 1
ATOM 989 N N . CYS A 1 118 ? -24.200 -8.226 0.493 1.00 64.88 118 CYS A N 1
ATOM 990 C CA . CYS A 1 118 ? -25.394 -8.861 1.057 1.00 64.88 118 CYS A CA 1
ATOM 991 C C . CYS A 1 118 ? -25.236 -10.377 1.265 1.00 64.88 118 CYS A C 1
ATOM 993 O O . CYS A 1 118 ? -25.879 -10.936 2.153 1.00 64.88 118 CYS A O 1
ATOM 995 N N . LEU A 1 119 ? -24.413 -11.040 0.448 1.00 71.56 119 LEU A N 1
ATOM 996 C CA . LEU A 1 119 ? -24.153 -12.483 0.496 1.00 71.56 119 LEU A CA 1
ATOM 997 C C . LEU A 1 119 ? -22.938 -12.835 1.371 1.00 71.56 119 LEU A C 1
ATOM 999 O O . LEU A 1 119 ? -22.835 -13.960 1.859 1.00 71.56 119 LEU A O 1
ATOM 1003 N N . GLY A 1 120 ? -22.026 -11.888 1.586 1.00 60.59 120 GLY A N 1
ATOM 1004 C CA . GLY A 1 120 ? -20.818 -12.043 2.381 1.00 60.59 120 GLY A CA 1
ATOM 1005 C C . GLY A 1 120 ? -20.966 -11.449 3.779 1.00 60.59 120 GLY A C 1
ATOM 1006 O O . GLY A 1 120 ? -20.930 -10.236 3.945 1.00 60.59 120 GLY A O 1
ATOM 1007 N N . LEU A 1 121 ? -20.995 -12.334 4.781 1.00 48.03 121 LEU A N 1
ATOM 1008 C CA . LEU A 1 121 ? -20.819 -12.073 6.221 1.00 48.03 121 LEU A CA 1
ATOM 1009 C C . LEU A 1 121 ? -22.080 -11.693 7.014 1.00 48.03 121 LEU A C 1
ATOM 1011 O O . LEU A 1 121 ? -22.202 -10.620 7.603 1.00 48.03 121 LEU A O 1
ATOM 1015 N N . GLY A 1 122 ? -22.933 -12.698 7.219 1.00 48.19 122 GLY A N 1
ATOM 1016 C CA . GLY A 1 122 ? -23.522 -12.897 8.542 1.00 48.19 122 GLY A CA 1
ATOM 1017 C C . G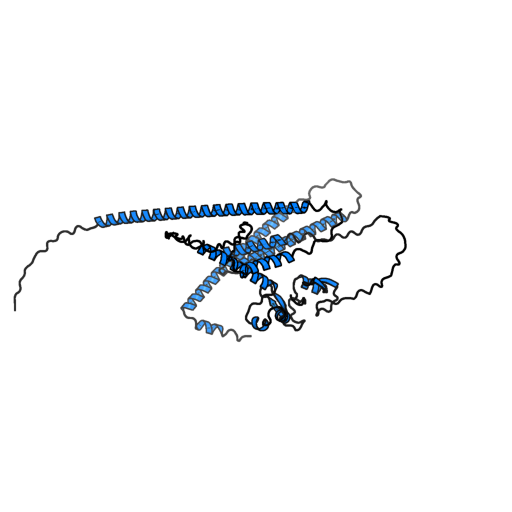LY A 1 122 ? -22.404 -13.190 9.549 1.00 48.19 122 GLY A C 1
ATOM 1018 O O . GLY A 1 122 ? -21.940 -14.322 9.646 1.00 48.19 122 GLY A O 1
ATOM 1019 N N . GLY A 1 123 ? -21.925 -12.162 10.251 1.00 47.12 123 GLY A N 1
ATOM 1020 C CA . GLY A 1 123 ? -20.842 -12.310 11.223 1.00 47.12 123 GLY A CA 1
ATOM 1021 C C . GLY A 1 123 ? -20.339 -10.990 11.803 1.00 47.12 123 GLY A C 1
ATOM 1022 O O . GLY A 1 123 ? -19.258 -10.538 11.455 1.00 47.12 123 GLY A O 1
ATOM 1023 N N . ALA A 1 124 ? -21.137 -10.390 12.689 1.00 45.47 124 ALA A N 1
ATOM 1024 C CA . ALA A 1 124 ? -20.704 -9.546 13.811 1.00 45.47 124 ALA A CA 1
ATOM 1025 C C . ALA A 1 124 ? -19.591 -8.498 13.569 1.00 45.47 124 ALA A C 1
ATOM 1027 O O . ALA A 1 124 ? -18.569 -8.511 14.254 1.00 45.47 124 ALA A O 1
ATOM 1028 N N . ILE A 1 125 ? -19.815 -7.513 12.695 1.00 46.66 125 ILE A N 1
ATOM 1029 C CA . ILE A 1 125 ? -19.047 -6.258 12.747 1.00 46.66 125 ILE A CA 1
ATOM 1030 C C . ILE A 1 125 ? -20.023 -5.084 12.818 1.00 46.66 125 ILE A C 1
ATOM 1032 O O . ILE A 1 125 ? -20.897 -4.923 11.969 1.00 46.66 125 ILE A O 1
ATOM 1036 N N . ASN A 1 126 ? -19.881 -4.285 13.878 1.00 52.88 126 ASN A N 1
ATOM 1037 C CA . ASN A 1 126 ? -20.677 -3.093 14.150 1.00 52.88 126 ASN A CA 1
ATOM 1038 C C . ASN A 1 126 ? -20.693 -2.154 12.935 1.00 52.88 126 ASN A C 1
ATOM 1040 O O . ASN A 1 126 ? -19.653 -1.673 12.482 1.00 52.88 126 ASN A O 1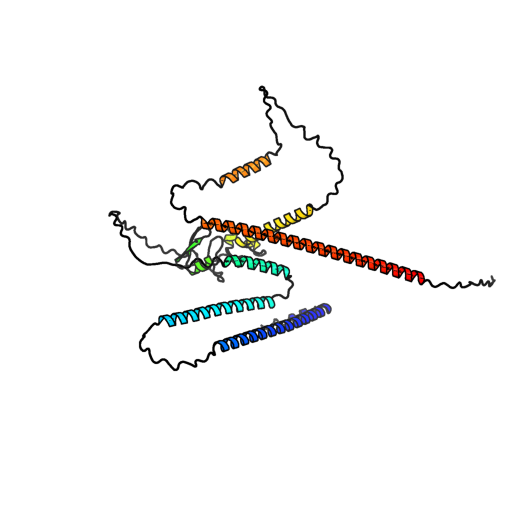
ATOM 1044 N N . SER A 1 127 ? -21.896 -1.823 12.467 1.00 47.56 127 SER A N 1
ATOM 1045 C CA . SER A 1 127 ? -22.164 -0.908 11.347 1.00 47.56 127 SER A CA 1
ATOM 1046 C C . SER A 1 127 ? -21.497 0.473 11.485 1.00 47.56 127 SER A C 1
ATOM 1048 O O . SER A 1 127 ? -21.251 1.154 10.489 1.00 47.56 127 SER A O 1
ATOM 1050 N N . ILE A 1 128 ? -21.138 0.873 12.710 1.00 50.88 128 ILE A N 1
ATOM 1051 C CA . ILE A 1 128 ? -20.475 2.144 13.035 1.00 50.88 128 ILE A CA 1
ATOM 1052 C C . ILE A 1 128 ? -19.006 2.173 12.581 1.00 50.88 128 ILE A C 1
ATOM 1054 O O . ILE A 1 128 ? -18.542 3.201 12.081 1.00 50.88 128 ILE A O 1
ATOM 1058 N N . ASP A 1 129 ? -18.269 1.068 12.708 1.00 51.12 129 ASP A N 1
ATOM 1059 C CA . ASP A 1 129 ? -16.862 1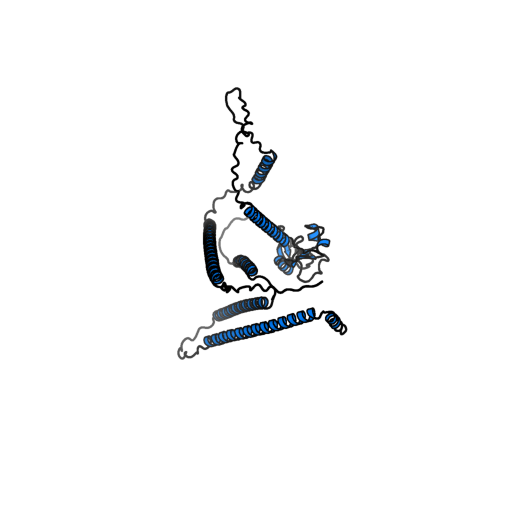.024 12.284 1.00 51.12 129 ASP A CA 1
ATOM 1060 C C . ASP A 1 129 ? -16.740 0.924 10.761 1.00 51.12 129 ASP A C 1
ATOM 1062 O O . ASP A 1 129 ? -15.819 1.491 10.166 1.00 51.12 129 ASP A O 1
ATOM 1066 N N . TYR A 1 130 ? -17.741 0.329 10.107 1.00 54.03 130 TYR A N 1
ATOM 1067 C CA . TYR A 1 130 ? -17.802 0.271 8.650 1.00 54.03 130 TYR A CA 1
ATOM 1068 C C . TYR A 1 130 ? -18.071 1.642 8.015 1.00 54.03 130 TYR A C 1
ATOM 1070 O O . TYR A 1 130 ? -17.413 1.998 7.038 1.00 54.03 130 TYR A O 1
ATOM 1078 N N . MET A 1 131 ? -18.939 2.474 8.608 1.00 60.06 131 MET A N 1
ATOM 1079 C CA . MET A 1 131 ? -19.169 3.846 8.123 1.00 60.06 131 MET A CA 1
ATOM 1080 C C . MET A 1 131 ? -17.905 4.719 8.194 1.00 60.06 131 MET A C 1
ATOM 1082 O O . MET A 1 131 ? -17.672 5.537 7.303 1.00 60.06 131 MET A O 1
ATOM 1086 N N . LYS A 1 132 ? -17.031 4.501 9.187 1.00 55.44 132 LYS A N 1
ATOM 1087 C CA . LYS A 1 132 ? -15.728 5.188 9.279 1.00 55.44 132 LYS A CA 1
ATOM 1088 C C . LYS A 1 132 ? -14.747 4.739 8.190 1.00 55.44 132 LYS A C 1
ATOM 1090 O O . LYS A 1 132 ? -13.979 5.559 7.687 1.00 55.44 132 LYS A O 1
ATOM 1095 N N . ILE A 1 133 ? -14.776 3.464 7.800 1.00 64.94 133 ILE A N 1
ATOM 1096 C CA . ILE A 1 133 ? -13.957 2.925 6.701 1.00 64.94 133 ILE A CA 1
ATOM 1097 C C . ILE A 1 133 ? -14.484 3.417 5.340 1.00 64.94 133 ILE A C 1
ATOM 1099 O O . ILE A 1 133 ? -13.697 3.811 4.473 1.00 64.94 133 ILE A O 1
ATOM 1103 N N . LEU A 1 134 ? -15.808 3.499 5.173 1.00 50.94 134 LEU A N 1
ATOM 1104 C CA . LEU A 1 134 ? -16.457 4.024 3.967 1.00 50.94 134 LEU A CA 1
ATOM 1105 C C . LEU A 1 134 ? -16.179 5.528 3.767 1.00 50.94 134 LEU A C 1
ATOM 1107 O O . LEU A 1 134 ? -15.832 5.976 2.676 1.00 50.94 134 LEU A O 1
ATOM 1111 N N . GLN A 1 135 ? -16.234 6.319 4.843 1.00 56.69 135 GLN A N 1
ATOM 1112 C CA . GLN A 1 135 ? -15.904 7.748 4.802 1.00 56.69 135 GLN A CA 1
ATOM 1113 C C . GLN A 1 135 ? -14.424 7.992 4.450 1.00 56.69 135 GLN A C 1
ATOM 1115 O O . GLN A 1 135 ? -14.094 8.943 3.738 1.00 56.69 135 GLN A O 1
ATOM 1120 N N . LYS A 1 136 ? -13.528 7.103 4.898 1.00 57.03 136 LYS A N 1
ATOM 1121 C CA . LYS A 1 136 ? -12.083 7.172 4.630 1.00 57.03 136 LYS A CA 1
ATOM 1122 C C . LYS A 1 136 ? -11.713 6.735 3.206 1.00 57.03 136 LYS A C 1
ATOM 1124 O O . LYS A 1 136 ? -10.769 7.277 2.635 1.00 57.03 136 LYS A O 1
ATOM 1129 N N . SER A 1 137 ? -12.460 5.805 2.609 1.00 49.38 137 SER A N 1
ATOM 1130 C CA . SER A 1 137 ? -12.270 5.383 1.210 1.00 49.38 137 SER A CA 1
ATOM 1131 C C . SER A 1 137 ? -12.813 6.410 0.207 1.00 49.38 137 SER A C 1
ATOM 1133 O O . SER A 1 137 ? -12.159 6.672 -0.803 1.00 49.38 137 SER A O 1
ATOM 1135 N N . LEU A 1 138 ? -13.916 7.102 0.522 1.00 47.12 138 LEU A N 1
ATOM 1136 C CA . LEU A 1 138 ? -14.425 8.217 -0.292 1.00 47.12 138 LEU A CA 1
ATOM 1137 C C . LEU A 1 138 ? -13.473 9.433 -0.319 1.00 47.12 138 LEU A C 1
ATOM 1139 O O . LEU A 1 138 ? -13.358 10.091 -1.351 1.00 47.12 138 LEU A O 1
ATOM 1143 N N . GLN A 1 139 ? -12.725 9.694 0.762 1.00 44.34 139 GLN A N 1
ATOM 1144 C CA . GLN A 1 139 ? -11.697 10.751 0.804 1.00 44.34 139 GLN A CA 1
ATOM 1145 C C . GLN A 1 139 ? -10.413 10.412 0.025 1.00 44.34 139 GLN A C 1
ATOM 1147 O O . GLN A 1 139 ? -9.695 11.317 -0.398 1.00 44.34 139 GLN A O 1
ATOM 1152 N N . MET A 1 140 ? -10.109 9.129 -0.185 1.00 42.25 140 MET A N 1
ATOM 1153 C CA . MET A 1 140 ? -8.952 8.708 -0.987 1.00 42.25 140 MET A CA 1
ATOM 1154 C C . MET A 1 140 ? -9.238 8.795 -2.497 1.00 42.25 140 MET A C 1
ATOM 1156 O O . MET A 1 140 ? -8.311 8.987 -3.282 1.00 42.25 140 MET A O 1
ATOM 1160 N N . ASN A 1 141 ? -10.508 8.705 -2.911 1.00 37.88 141 ASN A N 1
ATOM 1161 C CA . ASN A 1 141 ? -10.899 8.664 -4.325 1.00 37.88 141 ASN A CA 1
ATOM 1162 C C . ASN A 1 141 ? -11.128 10.061 -4.946 1.00 37.88 141 ASN A C 1
ATOM 1164 O O . ASN A 1 141 ? -10.912 10.263 -6.140 1.00 37.88 141 ASN A O 1
ATOM 1168 N N . SER A 1 142 ? -11.463 11.076 -4.141 1.00 33.97 142 SER A N 1
ATOM 1169 C CA . SER A 1 142 ? -11.616 12.464 -4.613 1.00 33.97 142 SER A CA 1
ATOM 1170 C C . SER A 1 142 ? -10.300 13.124 -5.056 1.00 33.97 142 SER A C 1
ATOM 1172 O O . SER A 1 142 ? -10.326 14.073 -5.837 1.00 33.97 142 SER A O 1
ATOM 1174 N N . ASN A 1 143 ? -9.145 12.584 -4.651 1.00 38.53 143 ASN A N 1
ATOM 1175 C CA . ASN A 1 143 ? -7.829 13.066 -5.088 1.00 38.53 143 ASN A CA 1
ATOM 1176 C C . ASN A 1 143 ? -7.313 12.392 -6.376 1.00 38.53 143 ASN A C 1
ATOM 1178 O O . ASN A 1 143 ? -6.390 12.911 -7.001 1.00 38.53 143 ASN A O 1
ATOM 1182 N N . ALA A 1 144 ? -7.907 11.273 -6.810 1.00 35.94 144 ALA A N 1
ATOM 1183 C CA . ALA A 1 144 ? -7.465 10.539 -8.001 1.00 35.94 144 ALA A CA 1
ATOM 1184 C C . ALA A 1 144 ? -8.117 11.045 -9.305 1.00 35.94 144 ALA A C 1
ATOM 1186 O O . ALA A 1 144 ? -7.537 10.913 -10.381 1.00 35.94 144 ALA A O 1
ATOM 1187 N N . ILE A 1 145 ? -9.290 11.683 -9.220 1.00 36.16 145 ILE A N 1
ATOM 1188 C CA . ILE A 1 145 ? -10.067 12.112 -10.398 1.00 36.16 145 ILE A CA 1
ATOM 1189 C C . ILE A 1 145 ? -9.523 13.411 -11.034 1.00 36.16 145 ILE A C 1
ATOM 1191 O O . ILE A 1 145 ? -9.713 13.635 -12.227 1.00 36.16 145 ILE A O 1
ATOM 1195 N N . ASN A 1 146 ? -8.736 14.219 -10.312 1.00 36.19 146 ASN A N 1
ATOM 1196 C CA . ASN A 1 146 ? -8.135 15.446 -10.863 1.00 36.19 146 ASN A CA 1
ATOM 1197 C C . ASN A 1 146 ? -6.779 15.243 -11.569 1.00 36.19 146 ASN A C 1
ATOM 1199 O O . ASN A 1 146 ? -6.262 16.181 -12.171 1.00 36.19 146 ASN A O 1
ATOM 1203 N N . ALA A 1 147 ? -6.209 14.033 -11.554 1.00 33.41 147 ALA A N 1
ATOM 1204 C CA . ALA A 1 147 ? -4.914 13.750 -12.187 1.00 33.41 147 ALA A CA 1
ATOM 1205 C C . ALA A 1 147 ? -5.018 13.191 -13.624 1.00 33.41 147 ALA A C 1
ATOM 1207 O O . ALA A 1 147 ? -3.995 12.998 -14.279 1.00 33.41 147 ALA A O 1
ATOM 1208 N N . PHE A 1 148 ? -6.229 12.939 -14.137 1.00 31.67 148 PHE A N 1
ATOM 1209 C CA . PHE A 1 148 ? -6.428 12.197 -15.392 1.00 31.67 148 PHE A CA 1
ATOM 1210 C C . PHE A 1 148 ? -6.756 13.065 -16.625 1.00 31.67 148 PHE A C 1
ATOM 1212 O O . PHE A 1 148 ? -6.999 12.521 -17.697 1.00 31.67 148 PHE A O 1
ATOM 1219 N N . ASN A 1 149 ? -6.738 14.402 -16.521 1.00 30.62 149 ASN A N 1
ATOM 1220 C CA . ASN A 1 149 ? -7.222 15.283 -17.600 1.00 30.62 149 ASN A CA 1
ATOM 1221 C C . ASN A 1 149 ? -6.194 16.287 -18.169 1.00 30.62 149 ASN A C 1
ATOM 1223 O O . ASN A 1 149 ? -6.581 17.339 -18.667 1.00 30.62 149 ASN A O 1
ATOM 1227 N N . GLN A 1 150 ? -4.885 16.001 -18.104 1.00 37.25 150 GLN A N 1
ATOM 1228 C CA . GLN A 1 150 ? -3.859 16.928 -18.629 1.00 37.25 150 GLN A CA 1
ATOM 1229 C C . GLN A 1 150 ? -2.745 16.325 -19.497 1.00 37.25 150 GLN A C 1
ATOM 1231 O O . GLN A 1 150 ? -1.769 17.011 -19.767 1.00 37.25 150 GLN A O 1
ATOM 1236 N N . ASN A 1 151 ? -2.869 15.101 -20.013 1.00 36.00 151 ASN A N 1
ATOM 1237 C CA . ASN A 1 151 ? -1.882 14.598 -20.978 1.00 36.00 151 ASN A CA 1
ATOM 1238 C C . ASN A 1 151 ? -2.547 13.891 -22.160 1.00 36.00 151 ASN A C 1
ATOM 1240 O O . ASN A 1 151 ? -2.554 12.666 -22.251 1.00 36.00 151 ASN A O 1
ATOM 1244 N N . GLN A 1 152 ? -3.074 14.687 -23.093 1.00 32.72 152 GLN A N 1
ATOM 1245 C CA . GLN A 1 152 ? -3.183 14.274 -24.488 1.00 32.72 152 GLN A CA 1
ATOM 1246 C C . GLN A 1 152 ? -2.359 15.207 -25.374 1.00 32.72 152 GLN A C 1
ATOM 1248 O O . GLN A 1 152 ? -2.380 16.428 -25.242 1.00 32.72 152 GLN A O 1
ATOM 1253 N N . PHE A 1 153 ? -1.600 14.559 -26.247 1.00 35.59 153 PHE A N 1
ATOM 1254 C CA . PHE A 1 153 ? -0.710 15.104 -27.253 1.00 35.59 153 PHE A CA 1
ATOM 1255 C C . PHE A 1 153 ? -1.404 16.111 -28.181 1.00 35.59 153 PHE A C 1
ATOM 1257 O O . PHE A 1 153 ? -2.445 15.810 -28.756 1.00 35.59 153 PHE A O 1
ATOM 1264 N N . PHE A 1 154 ? -0.734 17.234 -28.442 1.00 26.73 154 PHE A N 1
ATOM 1265 C CA . PHE A 1 154 ? -0.832 17.946 -29.715 1.00 26.73 154 PHE A CA 1
ATOM 1266 C C . PHE A 1 154 ? 0.589 18.183 -30.236 1.00 26.73 154 PHE A C 1
ATOM 1268 O O . PHE A 1 154 ? 1.317 19.036 -29.735 1.00 26.73 154 PHE A O 1
ATOM 1275 N N . CYS A 1 155 ? 0.991 17.404 -31.240 1.00 42.22 155 CYS A N 1
ATOM 1276 C CA . CYS A 1 155 ? 2.061 17.784 -32.157 1.00 42.22 155 CYS A CA 1
ATOM 1277 C C . CYS A 1 155 ? 1.412 18.514 -33.339 1.00 42.22 155 CYS A C 1
ATOM 1279 O O . CYS A 1 155 ? 0.643 17.875 -34.059 1.00 42.22 155 CYS A O 1
ATOM 1281 N N . PRO A 1 156 ? 1.724 19.793 -33.605 1.00 34.00 156 PRO A N 1
ATOM 1282 C CA . PRO A 1 156 ? 1.473 20.384 -34.904 1.00 34.00 156 PRO A CA 1
ATOM 1283 C C . PRO A 1 156 ? 2.755 20.334 -35.744 1.00 34.00 156 PRO A C 1
ATOM 1285 O O . PRO A 1 156 ? 3.724 21.047 -35.494 1.00 34.00 156 PRO A O 1
ATOM 1288 N N . LEU A 1 157 ? 2.731 19.484 -36.769 1.00 35.31 157 LEU A N 1
ATOM 1289 C CA . LEU A 1 157 ? 3.471 19.702 -38.010 1.00 35.31 157 LEU A CA 1
ATOM 1290 C C . LEU A 1 157 ? 2.764 20.832 -38.775 1.00 35.31 157 LEU A C 1
ATOM 1292 O O . LEU A 1 157 ? 1.559 20.736 -38.998 1.00 35.31 157 LEU A O 1
ATOM 1296 N N . GLY A 1 158 ? 3.490 21.869 -39.207 1.00 31.16 158 GLY A N 1
ATOM 1297 C CA . GLY A 1 158 ? 2.929 22.866 -40.127 1.00 31.16 158 GLY A CA 1
ATOM 1298 C C . GLY A 1 158 ? 3.634 24.222 -40.185 1.00 31.16 158 GLY A C 1
ATOM 1299 O O . GLY A 1 158 ? 3.172 25.172 -39.577 1.00 31.16 158 GLY A O 1
ATOM 1300 N N . MET A 1 159 ? 4.724 24.271 -40.957 1.00 38.75 159 MET A N 1
ATOM 1301 C CA . MET A 1 159 ? 5.074 25.287 -41.970 1.00 38.75 159 MET A CA 1
ATOM 1302 C C . MET A 1 159 ? 4.841 26.791 -41.699 1.00 38.75 159 MET A C 1
ATOM 1304 O O . MET A 1 159 ? 3.711 27.260 -41.629 1.00 38.75 159 MET A O 1
ATOM 1308 N N . ALA A 1 160 ? 5.944 27.546 -41.811 1.00 35.53 160 ALA A N 1
ATOM 1309 C CA . ALA A 1 160 ? 6.152 28.671 -42.743 1.00 35.53 160 ALA A CA 1
ATOM 1310 C C . ALA A 1 160 ? 6.758 29.938 -42.109 1.00 35.53 160 ALA A C 1
ATOM 1312 O O . ALA A 1 160 ? 6.223 30.531 -41.181 1.00 35.53 160 ALA A O 1
ATOM 1313 N N . ASN A 1 161 ? 7.828 30.393 -42.771 1.00 36.00 161 ASN A N 1
ATOM 1314 C CA . ASN A 1 161 ? 8.353 31.755 -42.831 1.00 36.00 161 ASN A CA 1
ATOM 1315 C C . ASN A 1 161 ? 8.944 32.368 -41.556 1.00 36.00 161 ASN A C 1
ATOM 1317 O O . ASN A 1 161 ? 8.247 32.987 -40.764 1.00 36.00 161 ASN A O 1
ATOM 1321 N N . GLN A 1 162 ? 10.280 32.414 -41.514 1.00 37.31 162 GLN A N 1
ATOM 1322 C CA . GLN A 1 162 ? 10.978 33.703 -41.491 1.00 37.31 162 GLN A CA 1
ATOM 1323 C C . GLN A 1 162 ? 12.420 33.563 -41.998 1.00 37.31 162 GLN A C 1
ATOM 1325 O O . GLN A 1 162 ? 13.255 32.869 -41.423 1.00 37.31 162 GLN A O 1
ATOM 1330 N N . LYS A 1 163 ? 12.689 34.259 -43.109 1.00 48.38 163 LYS A N 1
ATOM 1331 C CA . LYS A 1 163 ? 14.019 34.580 -43.634 1.00 48.38 163 LYS A CA 1
ATOM 1332 C C . LYS A 1 163 ? 14.900 35.151 -42.517 1.00 48.38 163 LYS A C 1
ATOM 1334 O O . LYS A 1 163 ? 14.642 36.257 -42.050 1.00 48.38 163 LYS A O 1
ATOM 1339 N N . LYS A 1 164 ? 15.992 34.463 -42.189 1.00 40.56 164 LYS A N 1
ATOM 1340 C CA . LYS A 1 164 ? 17.224 35.098 -41.706 1.00 40.56 164 LYS A CA 1
ATOM 1341 C C . LYS A 1 164 ? 18.399 34.508 -42.471 1.00 40.56 164 LYS A C 1
ATOM 1343 O O . LYS A 1 164 ? 18.899 33.435 -42.165 1.00 40.56 164 LYS A O 1
ATOM 1348 N N . THR A 1 165 ? 18.800 35.237 -43.502 1.00 52.03 165 THR A N 1
ATOM 1349 C CA . THR A 1 165 ? 20.144 35.195 -44.070 1.00 52.03 165 THR A CA 1
ATOM 1350 C C . THR A 1 165 ? 21.141 35.515 -42.962 1.00 52.03 165 THR A C 1
ATOM 1352 O O . THR A 1 165 ? 21.169 36.647 -42.480 1.00 52.03 165 THR A O 1
ATOM 1355 N N . ASN A 1 166 ? 21.937 34.533 -42.543 1.00 38.75 166 ASN A N 1
ATOM 1356 C CA . ASN A 1 166 ? 23.163 34.798 -41.805 1.00 38.75 166 ASN A CA 1
ATOM 1357 C C . ASN A 1 166 ? 24.225 33.755 -42.176 1.00 38.75 166 ASN A C 1
ATOM 1359 O O . ASN A 1 166 ? 24.175 32.607 -41.755 1.00 38.75 166 ASN A O 1
ATOM 1363 N N . THR A 1 167 ? 25.094 34.199 -43.079 1.00 39.56 167 THR A N 1
ATOM 1364 C CA . THR A 1 167 ? 26.549 34.039 -43.068 1.00 39.56 167 THR A CA 1
ATOM 1365 C C . THR A 1 167 ? 27.118 32.651 -42.754 1.00 39.56 167 THR A C 1
ATOM 1367 O O . THR A 1 167 ? 27.252 32.238 -41.609 1.00 39.56 167 THR A O 1
ATOM 1370 N N . LEU A 1 168 ? 27.469 31.986 -43.858 1.00 51.44 168 LEU A N 1
ATOM 1371 C CA . LEU A 1 168 ? 28.627 31.123 -44.106 1.00 51.44 168 LEU A CA 1
ATOM 1372 C C . LEU A 1 168 ? 29.639 30.914 -42.958 1.00 51.44 168 LEU A C 1
ATOM 1374 O O . LEU A 1 168 ? 30.111 31.871 -42.355 1.00 51.44 168 LEU A O 1
ATOM 1378 N N . GLN A 1 169 ? 30.096 29.655 -42.886 1.00 48.41 169 GLN A N 1
ATOM 1379 C CA . GLN A 1 169 ? 31.333 29.138 -42.275 1.00 48.41 169 GLN A CA 1
ATOM 1380 C C . GLN A 1 169 ? 31.265 28.715 -40.803 1.00 48.41 169 GLN A C 1
ATOM 1382 O O . GLN A 1 169 ? 31.987 29.226 -39.959 1.00 48.41 169 GLN A O 1
ATOM 1387 N N . ASN A 1 170 ? 30.508 27.648 -40.538 1.00 44.91 170 ASN A N 1
ATOM 1388 C CA . ASN A 1 170 ? 30.996 26.597 -39.643 1.00 44.91 170 ASN A CA 1
ATOM 1389 C C . ASN A 1 170 ? 31.124 25.304 -40.464 1.00 44.91 170 ASN A C 1
ATOM 1391 O O . ASN A 1 170 ? 30.170 24.959 -41.170 1.00 44.91 170 ASN A O 1
ATOM 1395 N N . PRO A 1 171 ? 32.278 24.614 -40.444 1.00 57.31 171 PRO A N 1
ATOM 1396 C CA . PRO A 1 171 ? 32.414 23.326 -41.103 1.00 57.31 171 PRO A CA 1
ATOM 1397 C C . PRO A 1 171 ? 31.446 22.351 -40.434 1.00 57.31 171 PRO A C 1
ATOM 1399 O O . PRO A 1 171 ? 31.499 22.144 -39.225 1.00 57.31 171 PRO A O 1
ATOM 1402 N N . ILE A 1 172 ? 30.540 21.786 -41.231 1.00 56.22 172 ILE A N 1
ATOM 1403 C CA . ILE A 1 172 ? 29.748 20.619 -40.855 1.00 56.22 172 ILE A CA 1
ATOM 1404 C C . ILE A 1 172 ? 30.762 19.493 -40.663 1.00 56.22 172 ILE A C 1
ATOM 1406 O O . ILE A 1 172 ? 31.161 18.829 -41.618 1.00 56.22 172 ILE A O 1
ATOM 1410 N N . THR A 1 173 ? 31.248 19.331 -39.437 1.00 59.72 173 THR A N 1
ATOM 1411 C CA . THR A 1 173 ? 31.807 18.062 -39.006 1.00 59.72 173 THR A CA 1
ATOM 1412 C C . THR A 1 173 ? 30.626 17.112 -38.994 1.00 59.72 173 THR A C 1
ATOM 1414 O O . THR A 1 173 ? 29.721 17.234 -38.171 1.00 59.72 173 THR A O 1
ATOM 1417 N N . VAL A 1 174 ? 30.587 16.250 -40.009 1.00 61.12 174 VAL A N 1
ATOM 1418 C CA . VAL A 1 174 ? 29.820 15.009 -40.006 1.00 61.12 174 VAL A CA 1
ATOM 1419 C C . VAL A 1 174 ? 30.354 14.239 -38.805 1.00 61.12 174 VAL A C 1
ATOM 1421 O O . VAL A 1 174 ? 31.344 13.526 -38.916 1.00 61.12 174 VAL A O 1
ATOM 1424 N N . GLU A 1 175 ? 29.822 14.532 -37.619 1.00 60.22 175 GLU A N 1
ATOM 1425 C CA . GLU A 1 175 ? 30.067 13.699 -36.458 1.00 60.22 175 GLU A CA 1
ATOM 1426 C C . GLU A 1 175 ? 29.435 12.363 -36.816 1.00 60.22 175 GLU A C 1
ATOM 1428 O O . GLU A 1 175 ? 28.232 12.290 -37.069 1.00 60.22 175 GLU A O 1
ATOM 1433 N N . ASP A 1 176 ? 30.297 11.363 -36.987 1.00 65.25 176 ASP A N 1
ATOM 1434 C CA . ASP A 1 176 ? 29.939 9.976 -37.213 1.00 65.25 176 ASP A CA 1
ATOM 1435 C C . ASP A 1 176 ? 28.881 9.578 -36.175 1.00 65.25 176 ASP A C 1
ATOM 1437 O O . ASP A 1 176 ? 29.195 9.336 -35.009 1.00 65.25 176 ASP A O 1
ATOM 1441 N N . ASP A 1 177 ? 27.612 9.576 -36.598 1.00 68.19 177 ASP A N 1
ATOM 1442 C CA . ASP A 1 177 ? 26.477 9.061 -35.841 1.00 68.19 177 ASP A CA 1
ATOM 1443 C C . ASP A 1 177 ? 26.742 7.569 -35.606 1.00 68.19 177 ASP A C 1
ATOM 1445 O O . ASP A 1 177 ? 26.377 6.710 -36.418 1.00 68.19 177 ASP A O 1
ATOM 1449 N N . ASP A 1 178 ? 27.434 7.268 -34.504 1.00 73.81 178 ASP A N 1
ATOM 1450 C CA . ASP A 1 178 ? 27.665 5.913 -34.032 1.00 73.81 178 ASP A CA 1
ATOM 1451 C C . ASP A 1 178 ? 26.318 5.177 -34.055 1.00 73.81 178 ASP A C 1
ATOM 1453 O O . ASP A 1 178 ? 25.341 5.647 -33.449 1.00 73.81 178 ASP A O 1
ATOM 1457 N N . PRO A 1 179 ? 26.216 4.041 -34.771 1.00 78.06 179 PRO A N 1
ATOM 1458 C CA . PRO A 1 179 ? 24.946 3.370 -34.980 1.00 78.06 179 PRO A CA 1
ATOM 1459 C C . PRO A 1 179 ? 24.295 3.110 -33.619 1.00 78.06 179 PRO A C 1
ATOM 1461 O O . PRO A 1 179 ? 24.965 2.586 -32.722 1.00 78.06 179 PRO A O 1
ATOM 1464 N N . PRO A 1 180 ? 23.007 3.471 -33.435 1.00 78.19 180 PRO A N 1
ATOM 1465 C CA . PRO A 1 180 ? 22.355 3.436 -32.137 1.00 78.19 180 PRO A CA 1
ATOM 1466 C C . PRO A 1 180 ? 22.508 2.042 -31.543 1.00 78.19 180 PRO A C 1
ATOM 1468 O O . PRO A 1 180 ? 21.921 1.072 -32.030 1.00 78.19 180 PRO A O 1
ATOM 1471 N N . GLN A 1 181 ? 23.343 1.935 -30.506 1.00 80.12 181 GLN A N 1
ATOM 1472 C CA . GLN A 1 181 ? 23.609 0.661 -29.860 1.00 80.12 181 GLN A CA 1
ATOM 1473 C C . GLN A 1 181 ? 22.279 0.121 -29.338 1.00 80.12 181 GLN A C 1
ATOM 1475 O O . GLN A 1 181 ? 21.664 0.702 -28.442 1.00 80.12 181 GLN A O 1
ATOM 1480 N N . PHE A 1 182 ? 21.808 -0.978 -29.930 1.00 78.88 182 PHE A N 1
ATOM 1481 C CA . PHE A 1 182 ? 20.588 -1.648 -29.498 1.00 78.88 182 PHE A CA 1
ATOM 1482 C C . PHE A 1 182 ? 20.782 -2.144 -28.067 1.00 78.88 182 PHE A C 1
ATOM 1484 O O . PHE A 1 182 ? 21.421 -3.170 -27.830 1.00 78.88 182 PHE A O 1
ATOM 1491 N N . GLN A 1 183 ? 20.223 -1.419 -27.103 1.00 88.38 183 GLN A N 1
ATOM 1492 C CA . GLN A 1 183 ? 20.305 -1.809 -25.707 1.00 88.38 183 GLN A CA 1
ATOM 1493 C C . GLN A 1 183 ? 19.300 -2.933 -25.428 1.00 88.38 183 GLN A C 1
ATOM 1495 O O . GLN A 1 183 ? 18.130 -2.910 -25.832 1.00 88.38 183 GLN A O 1
ATOM 1500 N N . LYS A 1 184 ? 19.794 -3.985 -24.776 1.00 96.25 184 LYS A N 1
ATOM 1501 C CA . LYS A 1 184 ? 18.973 -5.112 -24.329 1.00 96.25 184 LYS A CA 1
ATOM 1502 C C . LYS A 1 184 ? 18.028 -4.641 -23.223 1.00 96.25 184 LYS A C 1
ATOM 1504 O O . LYS A 1 184 ? 18.333 -3.694 -22.503 1.00 96.25 184 LYS A O 1
ATOM 1509 N N . CYS A 1 185 ? 16.881 -5.303 -23.088 1.00 96.56 185 CYS A N 1
ATOM 1510 C CA . CYS A 1 185 ? 15.991 -5.060 -21.960 1.00 96.56 185 CYS A CA 1
ATOM 1511 C C . CYS A 1 185 ? 16.746 -5.274 -20.634 1.00 96.56 185 CYS A C 1
ATOM 1513 O O . CYS A 1 185 ? 17.379 -6.304 -20.434 1.00 96.56 185 CYS A O 1
ATOM 1515 N N . GLN A 1 186 ? 16.636 -4.312 -19.720 1.00 96.69 186 GLN A N 1
ATOM 1516 C CA . GLN A 1 186 ? 17.299 -4.284 -18.415 1.00 96.69 186 GLN A CA 1
ATOM 1517 C C . GLN A 1 186 ? 16.850 -5.426 -17.498 1.00 96.69 186 GLN A C 1
ATOM 1519 O O . GLN A 1 186 ? 17.582 -5.829 -16.599 1.00 96.69 186 GLN A O 1
ATOM 1524 N N . ASN A 1 187 ? 15.641 -5.955 -17.711 1.00 95.06 187 ASN A N 1
ATOM 1525 C CA . ASN A 1 187 ? 15.198 -7.156 -17.016 1.00 95.06 187 ASN A CA 1
ATOM 1526 C C . ASN A 1 187 ? 16.080 -8.339 -17.443 1.00 95.06 187 ASN A C 1
ATOM 1528 O O . ASN A 1 187 ? 15.971 -8.791 -18.581 1.00 95.06 187 ASN A O 1
ATOM 1532 N N . SER A 1 188 ? 16.910 -8.852 -16.533 1.00 93.25 188 SER A N 1
ATOM 1533 C CA . SER A 1 188 ? 17.974 -9.822 -16.850 1.00 93.25 188 SER A CA 1
ATOM 1534 C C . SER A 1 188 ? 17.474 -11.143 -17.445 1.00 93.25 188 SER A C 1
ATOM 1536 O O . SER A 1 188 ? 18.233 -11.844 -18.107 1.00 93.25 188 SER A O 1
ATOM 1538 N N . LYS A 1 189 ? 16.194 -11.477 -17.247 1.00 91.56 189 LYS A N 1
ATOM 1539 C CA . LYS A 1 189 ? 15.549 -12.680 -17.802 1.00 91.56 189 LYS A CA 1
ATOM 1540 C C . LYS A 1 189 ? 14.760 -12.419 -19.085 1.00 91.56 189 LYS A C 1
ATOM 1542 O O . LYS A 1 189 ? 14.112 -13.314 -19.617 1.00 91.56 189 LYS A O 1
ATOM 1547 N N . CYS A 1 190 ? 14.788 -11.191 -19.592 1.00 93.25 190 CYS A N 1
ATOM 1548 C CA . CYS A 1 190 ? 14.093 -10.802 -20.806 1.00 93.25 190 CYS A CA 1
ATOM 1549 C C . CYS A 1 190 ? 15.081 -10.673 -21.967 1.00 93.25 190 CYS A C 1
ATOM 1551 O O . CYS A 1 190 ? 15.896 -9.757 -22.004 1.00 93.25 190 CYS A O 1
ATOM 1553 N N . ASN A 1 191 ? 14.944 -11.542 -22.968 1.00 94.81 191 ASN A N 1
ATOM 1554 C CA . ASN A 1 191 ? 15.774 -11.504 -24.178 1.00 94.81 191 ASN A CA 1
ATOM 1555 C C . ASN A 1 191 ? 15.282 -10.494 -25.233 1.00 94.81 191 ASN A C 1
ATOM 1557 O O . ASN A 1 191 ? 15.864 -10.388 -26.311 1.00 94.81 191 ASN A O 1
ATOM 1561 N N . ASN A 1 192 ? 14.206 -9.754 -24.948 1.00 95.50 192 ASN A N 1
ATOM 1562 C CA . ASN A 1 192 ? 13.664 -8.764 -25.876 1.00 95.50 192 ASN A CA 1
ATOM 1563 C C . ASN A 1 192 ? 14.512 -7.482 -25.895 1.00 95.50 192 ASN A C 1
ATOM 1565 O O . ASN A 1 192 ? 15.207 -7.149 -24.932 1.00 95.50 192 ASN A O 1
ATOM 1569 N N . LYS A 1 193 ? 14.417 -6.722 -26.991 1.00 95.94 193 LYS A N 1
ATOM 1570 C CA . LYS A 1 193 ? 15.058 -5.405 -27.112 1.00 95.94 193 LYS A CA 1
ATOM 1571 C C . LYS A 1 193 ? 14.393 -4.394 -26.169 1.00 95.94 193 LYS A C 1
ATOM 1573 O O . LYS A 1 193 ? 13.173 -4.423 -26.003 1.00 95.94 193 LYS A O 1
ATOM 1578 N N . GLY A 1 194 ? 15.195 -3.539 -25.533 1.00 94.88 194 GLY A N 1
ATOM 1579 C CA . GLY A 1 194 ? 14.713 -2.468 -24.664 1.00 94.88 194 GLY A CA 1
ATOM 1580 C C . GLY A 1 194 ? 14.361 -1.236 -25.488 1.00 94.88 194 GLY A C 1
ATOM 1581 O O . GLY A 1 194 ? 15.244 -0.482 -25.868 1.00 94.88 194 GLY A O 1
ATOM 1582 N N . ASP A 1 195 ? 13.082 -1.038 -25.791 1.00 94.88 195 ASP A N 1
ATOM 1583 C CA . ASP A 1 195 ? 12.598 0.090 -26.593 1.00 94.88 195 ASP A CA 1
ATOM 1584 C C . ASP A 1 195 ? 12.069 1.250 -25.732 1.00 94.88 195 ASP A C 1
ATOM 1586 O O . ASP A 1 195 ? 12.016 2.396 -26.183 1.00 94.88 195 ASP A O 1
ATOM 1590 N N . ARG A 1 196 ? 11.711 0.988 -24.468 1.00 96.31 196 ARG A N 1
ATOM 1591 C CA . ARG A 1 196 ? 11.116 1.979 -23.565 1.00 96.31 196 ARG A CA 1
ATOM 1592 C C . ARG A 1 196 ? 12.069 2.390 -22.459 1.00 96.31 196 ARG A C 1
ATOM 1594 O O . ARG A 1 196 ? 12.496 1.569 -21.655 1.00 96.31 196 ARG A O 1
ATOM 1601 N N . LYS A 1 197 ? 12.323 3.694 -22.360 1.00 96.50 197 LYS A N 1
ATOM 1602 C CA . LYS A 1 197 ? 13.086 4.302 -21.265 1.00 96.50 197 LYS A CA 1
ATOM 1603 C C . LYS A 1 197 ? 12.155 4.615 -20.093 1.00 96.50 197 LYS A C 1
ATOM 1605 O O . LYS A 1 197 ? 11.090 5.199 -20.273 1.00 96.50 197 LYS A O 1
ATOM 1610 N N . THR A 1 198 ? 12.530 4.228 -18.882 1.00 96.50 198 THR A N 1
ATOM 1611 C CA . THR A 1 198 ? 11.783 4.503 -17.645 1.00 96.50 198 THR A CA 1
ATOM 1612 C C . THR A 1 198 ? 12.765 4.895 -16.546 1.00 96.50 198 THR A C 1
ATOM 1614 O O . THR A 1 198 ? 13.891 4.412 -16.527 1.00 96.50 198 THR A O 1
ATOM 1617 N N . LYS A 1 199 ? 12.381 5.799 -15.639 1.00 96.75 199 LYS A N 1
ATOM 1618 C CA . LYS A 1 199 ? 13.257 6.215 -14.535 1.00 96.75 199 LYS A CA 1
ATOM 1619 C C . LYS A 1 199 ? 13.172 5.210 -13.379 1.00 96.75 199 LYS A C 1
ATOM 1621 O O . LYS A 1 199 ? 12.084 4.925 -12.879 1.00 96.75 199 LYS A O 1
ATOM 1626 N N . SER A 1 200 ? 14.324 4.693 -12.968 1.00 96.81 200 SER A N 1
ATOM 1627 C CA . SER A 1 200 ? 14.545 3.950 -11.726 1.00 96.81 200 SER A CA 1
ATOM 1628 C C . SER A 1 200 ? 14.162 4.801 -10.515 1.00 96.81 200 SER A C 1
ATOM 1630 O O . SER A 1 200 ? 14.212 6.036 -10.570 1.00 96.81 200 SER A O 1
ATOM 1632 N N . LYS A 1 201 ? 13.873 4.162 -9.376 1.00 92.19 201 LYS A N 1
ATOM 1633 C CA . LYS A 1 201 ? 13.757 4.869 -8.089 1.00 92.19 201 LYS A CA 1
ATOM 1634 C C . LYS A 1 201 ? 15.055 5.575 -7.693 1.00 92.19 201 LYS A C 1
ATOM 1636 O O . LYS A 1 201 ? 15.008 6.552 -6.950 1.00 92.19 201 LYS A O 1
ATOM 1641 N N . LYS A 1 202 ? 16.200 5.103 -8.193 1.00 94.38 202 LYS A N 1
ATOM 1642 C CA . LYS A 1 202 ? 17.519 5.724 -7.992 1.00 94.38 202 LYS A CA 1
ATOM 1643 C C . LYS A 1 202 ? 17.785 6.889 -8.954 1.00 94.38 202 LYS A C 1
ATOM 1645 O O . LYS A 1 202 ? 18.817 7.538 -8.847 1.00 94.38 202 LYS A O 1
ATOM 1650 N N . GLY A 1 203 ? 16.865 7.172 -9.882 1.00 95.81 203 GLY A N 1
ATOM 1651 C CA . GLY A 1 203 ? 17.005 8.224 -10.894 1.00 95.81 203 GLY A CA 1
ATOM 1652 C C . GLY A 1 203 ? 17.734 7.791 -12.170 1.00 95.81 203 GLY A C 1
ATOM 1653 O O . GLY A 1 203 ? 17.805 8.570 -13.118 1.00 95.81 203 GLY A O 1
ATOM 1654 N N . GLU A 1 204 ? 18.228 6.554 -12.228 1.00 96.50 204 GLU A N 1
ATOM 1655 C CA . GLU A 1 204 ? 18.852 5.967 -13.418 1.00 96.50 204 GLU A CA 1
ATOM 1656 C C . GLU A 1 204 ? 17.812 5.717 -14.521 1.00 96.50 204 GLU A C 1
ATOM 1658 O O . GLU A 1 204 ? 16.647 5.434 -14.245 1.00 96.50 204 GLU A O 1
ATOM 1663 N N . THR A 1 205 ? 18.204 5.829 -15.791 1.00 95.94 205 THR A N 1
ATOM 1664 C CA . THR A 1 205 ? 17.299 5.514 -16.908 1.00 95.94 205 THR A CA 1
ATOM 1665 C C . THR A 1 205 ? 17.414 4.031 -17.245 1.00 95.94 205 THR A C 1
ATOM 1667 O O . THR A 1 205 ? 18.420 3.600 -17.795 1.00 95.94 205 THR A O 1
ATOM 1670 N N . LEU A 1 206 ? 16.375 3.261 -16.933 1.00 96.62 206 LEU A N 1
ATOM 1671 C CA . LEU A 1 206 ? 16.251 1.844 -17.263 1.00 96.62 206 LEU A CA 1
ATOM 1672 C C . LEU A 1 206 ? 15.630 1.696 -18.650 1.00 96.62 206 LEU A C 1
ATOM 1674 O O . LEU A 1 206 ? 14.702 2.432 -18.996 1.00 96.62 206 LEU A O 1
ATOM 1678 N N . GLN A 1 207 ? 16.099 0.727 -19.431 1.00 97.00 207 GLN A N 1
ATOM 1679 C CA . GLN A 1 207 ? 15.493 0.392 -20.718 1.00 97.00 207 GLN A CA 1
ATOM 1680 C C . GLN A 1 207 ? 14.770 -0.944 -20.626 1.00 97.00 207 GLN A C 1
ATOM 1682 O O . GLN A 1 207 ? 15.386 -1.970 -20.375 1.00 97.00 207 GLN A O 1
ATOM 1687 N N . PHE A 1 208 ? 13.463 -0.962 -20.841 1.00 97.69 208 PHE A N 1
ATOM 1688 C CA . PHE A 1 208 ? 12.664 -2.180 -20.826 1.00 97.69 208 PHE A CA 1
ATOM 1689 C C . PHE A 1 208 ? 12.037 -2.420 -22.191 1.00 97.69 208 PHE A C 1
ATOM 1691 O O . PHE A 1 208 ? 11.726 -1.475 -22.912 1.00 97.69 208 PHE A O 1
ATOM 1698 N N . CYS A 1 209 ? 11.801 -3.687 -22.529 1.00 97.19 209 CYS A N 1
ATOM 1699 C CA . CYS A 1 209 ? 10.866 -3.994 -23.602 1.00 97.19 209 CYS A CA 1
ATOM 1700 C C . CYS A 1 209 ? 9.449 -3.560 -23.196 1.00 97.19 209 CYS A C 1
ATOM 1702 O O . CYS A 1 209 ? 9.150 -3.409 -22.004 1.00 97.19 209 CYS A O 1
ATOM 1704 N N . GLU A 1 210 ? 8.543 -3.439 -24.161 1.00 97.06 210 GLU A N 1
ATOM 1705 C CA . GLU A 1 210 ? 7.153 -3.069 -23.894 1.00 97.06 210 GLU A CA 1
ATOM 1706 C C . GLU A 1 210 ? 6.488 -3.895 -22.769 1.00 97.06 210 GLU A C 1
ATOM 1708 O O . GLU A 1 210 ? 5.870 -3.319 -21.868 1.00 97.06 210 GLU A O 1
ATOM 1713 N N . LYS A 1 211 ? 6.646 -5.228 -22.762 1.00 96.62 211 LYS A N 1
ATOM 1714 C CA . LYS A 1 211 ? 6.055 -6.103 -21.730 1.00 96.62 211 LYS A CA 1
ATOM 1715 C C . LYS A 1 211 ? 6.614 -5.799 -20.335 1.00 96.62 211 LYS A C 1
ATOM 1717 O O . LYS A 1 211 ? 5.840 -5.633 -19.394 1.00 96.62 211 LYS A O 1
ATOM 1722 N N . CYS A 1 212 ? 7.937 -5.697 -20.196 1.00 96.88 212 CYS A N 1
ATOM 1723 C CA . CYS A 1 212 ? 8.578 -5.417 -18.909 1.00 96.88 212 CYS A CA 1
ATOM 1724 C C . CYS A 1 212 ? 8.278 -3.999 -18.416 1.00 96.88 212 CYS A C 1
ATOM 1726 O O . CYS A 1 212 ? 8.027 -3.821 -17.230 1.00 96.88 212 CYS A O 1
ATOM 1728 N N . SER A 1 213 ? 8.209 -3.016 -19.317 1.00 97.31 213 SER A N 1
ATOM 1729 C CA . SER A 1 213 ? 7.839 -1.639 -18.976 1.00 97.31 213 SER A CA 1
ATOM 1730 C C . SER A 1 213 ? 6.425 -1.565 -18.387 1.00 97.31 213 SER A C 1
ATOM 1732 O O . SER A 1 213 ? 6.219 -0.924 -17.358 1.00 97.31 213 SER A O 1
ATOM 1734 N N . ARG A 1 214 ? 5.447 -2.281 -18.966 1.00 97.06 214 ARG A N 1
ATOM 1735 C CA . ARG A 1 214 ? 4.079 -2.344 -18.412 1.00 97.06 214 ARG A CA 1
ATOM 1736 C C . ARG A 1 214 ? 4.053 -2.932 -16.999 1.00 97.06 214 ARG A C 1
ATOM 1738 O O . ARG A 1 214 ? 3.337 -2.417 -16.147 1.00 97.06 214 ARG A O 1
ATOM 1745 N N . MET A 1 215 ? 4.819 -3.992 -16.751 1.00 96.38 215 MET A N 1
ATOM 1746 C CA . MET A 1 215 ? 4.882 -4.640 -15.435 1.00 96.38 215 MET A CA 1
ATOM 1747 C C . MET A 1 215 ? 5.603 -3.764 -14.407 1.00 96.38 215 MET A C 1
ATOM 1749 O O . MET A 1 215 ? 5.112 -3.601 -13.293 1.00 96.38 215 MET A O 1
ATOM 1753 N N . TYR A 1 216 ? 6.692 -3.108 -14.812 1.00 96.94 216 TYR A N 1
ATOM 1754 C CA . TYR A 1 216 ? 7.391 -2.129 -13.985 1.00 96.94 216 TYR A CA 1
ATOM 1755 C C . TYR A 1 216 ? 6.457 -0.982 -13.564 1.00 96.94 216 TYR A C 1
ATOM 1757 O O . TYR A 1 216 ? 6.334 -0.682 -12.379 1.00 96.94 216 TYR A O 1
ATOM 1765 N N . ASN A 1 217 ? 5.703 -0.410 -14.508 1.00 96.06 217 ASN A N 1
ATOM 1766 C CA . ASN A 1 217 ? 4.751 0.672 -14.231 1.00 96.06 217 ASN A CA 1
ATOM 1767 C C . ASN A 1 217 ? 3.577 0.244 -13.334 1.00 96.06 217 ASN A C 1
ATOM 1769 O O . ASN A 1 217 ? 3.003 1.082 -12.645 1.00 96.06 217 ASN A O 1
ATOM 1773 N N . ARG A 1 218 ? 3.228 -1.048 -13.312 1.00 95.88 218 ARG A N 1
ATOM 1774 C CA . ARG A 1 218 ? 2.239 -1.614 -12.377 1.00 95.88 218 ARG A CA 1
ATOM 1775 C C . ARG A 1 218 ? 2.785 -1.824 -10.963 1.00 95.88 218 ARG A C 1
ATOM 1777 O O . ARG A 1 218 ? 2.010 -2.136 -10.070 1.00 95.88 218 ARG A O 1
ATOM 1784 N N . GLY A 1 219 ? 4.091 -1.664 -10.749 1.00 95.56 219 GLY A N 1
ATOM 1785 C CA . GLY A 1 219 ? 4.730 -1.945 -9.463 1.00 95.56 219 GLY A CA 1
ATOM 1786 C C . GLY A 1 219 ? 5.220 -3.386 -9.299 1.00 95.56 219 GLY A C 1
ATOM 1787 O O . GLY A 1 219 ? 5.702 -3.723 -8.216 1.00 95.56 219 GLY A O 1
ATOM 1788 N N . ASN A 1 220 ? 5.153 -4.205 -10.358 1.00 95.88 220 ASN A N 1
ATOM 1789 C CA . ASN A 1 220 ? 5.536 -5.620 -10.349 1.00 95.88 220 ASN A CA 1
ATOM 1790 C C . ASN A 1 220 ? 7.045 -5.792 -10.552 1.00 95.88 220 ASN A C 1
ATOM 1792 O O . ASN A 1 220 ? 7.514 -6.298 -11.574 1.00 95.88 220 ASN A O 1
ATOM 1796 N N . PHE A 1 221 ? 7.811 -5.302 -9.586 1.00 96.06 221 PHE A N 1
ATOM 1797 C CA . PHE A 1 221 ? 9.261 -5.423 -9.554 1.00 96.06 221 PHE A CA 1
ATOM 1798 C C . PHE A 1 221 ? 9.772 -5.442 -8.114 1.00 96.06 221 PHE A C 1
ATOM 1800 O O . PHE A 1 221 ? 9.179 -4.810 -7.234 1.00 96.06 221 PHE A O 1
ATOM 1807 N N . CYS A 1 222 ? 10.897 -6.117 -7.889 1.00 96.06 222 CYS A N 1
ATOM 1808 C CA . CYS A 1 222 ? 11.567 -6.145 -6.591 1.00 96.06 222 CYS A CA 1
ATOM 1809 C C . CYS A 1 222 ? 12.021 -4.731 -6.184 1.00 96.06 222 CYS A C 1
ATOM 1811 O O . CYS A 1 222 ? 12.698 -4.041 -6.946 1.00 96.06 222 CYS A O 1
ATOM 1813 N N . ASP A 1 223 ? 11.688 -4.289 -4.969 1.00 96.19 223 ASP A N 1
ATOM 1814 C CA . ASP A 1 223 ? 11.954 -2.928 -4.483 1.00 96.19 223 ASP A CA 1
ATOM 1815 C C . ASP A 1 223 ? 13.446 -2.560 -4.400 1.00 96.19 223 ASP A C 1
ATOM 1817 O O . ASP A 1 223 ? 13.762 -1.369 -4.325 1.00 96.19 223 ASP A O 1
ATOM 1821 N N . PHE A 1 224 ? 14.341 -3.552 -4.411 1.00 96.12 224 PHE A N 1
ATOM 1822 C CA . PHE A 1 224 ? 15.780 -3.366 -4.201 1.00 96.12 224 PHE A CA 1
ATOM 1823 C C . PHE A 1 224 ? 16.605 -3.462 -5.488 1.00 96.12 224 PHE A C 1
ATOM 1825 O O . PHE A 1 224 ? 17.477 -2.622 -5.721 1.00 96.12 224 PHE A O 1
ATOM 1832 N N . CYS A 1 225 ? 16.353 -4.489 -6.306 1.00 95.81 225 CYS A N 1
ATOM 1833 C CA . CYS A 1 225 ? 17.103 -4.748 -7.539 1.00 95.81 225 CYS A CA 1
ATOM 1834 C C . CYS A 1 225 ? 16.347 -4.335 -8.809 1.00 95.81 225 CYS A C 1
ATOM 1836 O O . CYS A 1 225 ? 16.920 -4.394 -9.890 1.00 95.81 225 CYS A O 1
ATOM 1838 N N . GLU A 1 226 ? 15.078 -3.923 -8.688 1.00 96.31 226 GLU A N 1
ATOM 1839 C CA . GLU A 1 226 ? 14.228 -3.467 -9.798 1.00 96.31 226 GLU A CA 1
ATOM 1840 C C . GLU A 1 226 ? 13.982 -4.515 -10.900 1.00 96.31 226 GLU A C 1
ATOM 1842 O O . GLU A 1 226 ? 13.475 -4.199 -11.977 1.00 96.31 226 GLU A O 1
ATOM 1847 N N . GLN A 1 227 ? 14.261 -5.788 -10.606 1.00 95.50 227 GLN A N 1
ATOM 1848 C CA . GLN A 1 227 ? 13.922 -6.913 -11.469 1.00 95.50 227 GLN A CA 1
ATOM 1849 C C . GLN A 1 227 ? 12.401 -7.071 -11.556 1.00 95.50 227 GLN A C 1
ATOM 1851 O O . GLN A 1 227 ? 11.706 -7.136 -10.538 1.00 95.50 227 GLN A O 1
ATOM 1856 N N . VAL A 1 228 ? 11.897 -7.153 -12.785 1.00 95.56 228 VAL A N 1
ATOM 1857 C CA . VAL A 1 228 ? 10.468 -7.246 -13.099 1.00 95.56 228 VAL A CA 1
ATOM 1858 C C . VAL A 1 228 ? 10.018 -8.706 -13.101 1.00 95.56 228 VAL A C 1
ATOM 1860 O O . VAL A 1 228 ? 10.617 -9.527 -13.798 1.00 95.56 228 VAL A O 1
ATOM 1863 N N . TYR A 1 229 ? 8.926 -9.007 -12.396 1.00 95.19 229 TYR A N 1
ATOM 1864 C CA . TYR A 1 229 ? 8.324 -10.343 -12.335 1.00 95.19 229 TYR A CA 1
ATOM 1865 C C . TYR A 1 229 ? 6.963 -10.393 -13.044 1.00 95.19 229 TYR A C 1
ATOM 1867 O O . TYR A 1 229 ? 6.306 -9.368 -13.246 1.00 95.19 229 TYR A O 1
ATOM 1875 N N . SER A 1 230 ? 6.537 -11.596 -13.443 1.00 92.31 230 SER A N 1
ATOM 1876 C CA . SER A 1 230 ? 5.220 -11.830 -14.049 1.00 92.31 230 SER A CA 1
ATOM 1877 C C . SER A 1 230 ? 4.280 -12.474 -13.036 1.00 92.31 230 SER A C 1
ATOM 1879 O O . SER A 1 230 ? 4.664 -13.454 -12.406 1.00 92.31 230 SER A O 1
ATOM 1881 N N . ASN A 1 231 ? 3.052 -11.962 -12.892 1.00 84.50 231 ASN A N 1
ATOM 1882 C CA . ASN A 1 231 ? 2.045 -12.577 -12.021 1.00 84.50 231 ASN A CA 1
ATOM 1883 C C . ASN A 1 231 ? 1.794 -14.021 -12.490 1.00 84.50 231 ASN A C 1
ATOM 1885 O O . ASN A 1 231 ? 1.240 -14.217 -13.571 1.00 84.50 231 ASN A O 1
ATOM 1889 N N . GLY A 1 232 ? 2.225 -15.006 -11.699 1.00 72.69 232 GLY A N 1
ATOM 1890 C CA . GLY A 1 232 ? 1.951 -16.426 -11.933 1.00 72.69 232 GLY A CA 1
ATOM 1891 C C . GLY A 1 232 ? 3.064 -17.255 -12.582 1.00 72.69 232 GLY A C 1
ATOM 1892 O O . GLY A 1 232 ? 2.833 -18.432 -12.826 1.00 72.69 232 GLY A O 1
ATOM 1893 N N . SER A 1 233 ? 4.257 -16.705 -12.843 1.00 68.12 233 SER A N 1
ATOM 1894 C CA . SER A 1 233 ? 5.418 -17.515 -13.258 1.00 68.12 233 SER A CA 1
ATOM 1895 C C . SER A 1 233 ? 6.570 -17.332 -12.269 1.00 68.12 233 SER A C 1
ATOM 1897 O O . SER A 1 233 ? 7.362 -16.397 -12.403 1.00 68.12 233 SER A O 1
ATOM 1899 N N . TYR A 1 234 ? 6.647 -18.217 -11.276 1.00 58.09 234 TYR A N 1
ATOM 1900 C CA . TYR A 1 234 ? 7.693 -18.219 -10.245 1.00 58.09 234 TYR A CA 1
ATOM 1901 C C . TYR A 1 234 ? 9.079 -18.658 -10.762 1.00 58.09 234 TYR A C 1
ATOM 1903 O O . TYR A 1 234 ? 10.059 -18.582 -10.032 1.00 58.09 234 TYR A O 1
ATOM 1911 N N . ASP A 1 235 ? 9.197 -19.050 -12.034 1.00 59.50 235 ASP A N 1
ATOM 1912 C CA . ASP A 1 235 ? 10.267 -19.957 -12.476 1.00 59.50 235 ASP A CA 1
ATOM 1913 C C . ASP A 1 235 ? 11.362 -19.329 -13.348 1.00 59.50 235 ASP A C 1
ATOM 1915 O O . ASP A 1 235 ? 11.908 -19.995 -14.229 1.00 59.50 235 ASP A O 1
ATOM 1919 N N . HIS A 1 236 ? 11.679 -18.039 -13.211 1.00 67.44 236 HIS A N 1
ATOM 1920 C CA . HIS A 1 236 ? 12.608 -17.425 -14.176 1.00 67.44 236 HIS A CA 1
ATOM 1921 C C . HIS A 1 236 ? 13.987 -17.063 -13.639 1.00 67.44 236 HIS A C 1
ATOM 1923 O O . HIS A 1 236 ? 14.931 -17.017 -14.433 1.00 67.44 236 HIS A O 1
ATOM 1929 N N . ASP A 1 237 ? 14.176 -16.859 -12.339 1.00 81.12 237 ASP A N 1
ATOM 1930 C CA . ASP A 1 237 ? 15.470 -16.431 -11.800 1.00 81.12 237 ASP A CA 1
ATOM 1931 C C . ASP A 1 237 ? 16.128 -17.344 -10.774 1.00 81.12 237 ASP A C 1
ATOM 1933 O O . ASP A 1 237 ? 17.216 -16.989 -10.332 1.00 81.12 237 ASP A O 1
ATOM 1937 N N . GLU A 1 238 ? 15.561 -18.523 -10.488 1.00 89.50 238 GLU A N 1
ATOM 1938 C CA . GLU A 1 238 ? 16.083 -19.490 -9.494 1.00 89.50 238 GLU A CA 1
ATOM 1939 C C . GLU A 1 238 ? 16.243 -18.890 -8.083 1.00 89.50 238 GLU A C 1
ATOM 1941 O O . GLU A 1 238 ? 16.775 -19.527 -7.178 1.00 89.50 238 GLU A O 1
ATOM 1946 N N . GLN A 1 239 ? 15.792 -17.650 -7.880 1.00 91.50 239 GLN A N 1
ATOM 1947 C CA . GLN A 1 239 ? 15.874 -16.956 -6.609 1.00 91.50 239 GLN A CA 1
ATOM 1948 C C . GLN A 1 239 ? 14.580 -17.159 -5.837 1.00 91.50 239 GLN A C 1
ATOM 1950 O O . GLN A 1 239 ? 13.489 -17.172 -6.400 1.00 91.50 239 GLN A O 1
ATOM 1955 N N . GLU A 1 240 ? 14.705 -17.267 -4.521 1.00 94.06 240 GLU A N 1
ATOM 1956 C CA . GLU A 1 240 ? 13.556 -17.299 -3.627 1.00 94.06 240 GLU A CA 1
ATOM 1957 C C . GLU A 1 240 ? 12.895 -15.915 -3.605 1.00 94.06 240 GLU A C 1
ATOM 1959 O O . GLU A 1 240 ? 13.554 -14.887 -3.396 1.00 94.06 240 GLU A O 1
ATOM 1964 N N . TRP A 1 241 ? 11.583 -15.888 -3.815 1.00 94.38 241 TRP A N 1
ATOM 1965 C CA . TRP A 1 241 ? 10.770 -14.684 -3.723 1.00 94.38 241 TRP A CA 1
ATOM 1966 C C . TRP A 1 241 ? 9.850 -14.762 -2.514 1.00 94.38 241 TRP A C 1
ATOM 1968 O O . TRP A 1 241 ? 9.370 -15.832 -2.151 1.00 94.38 241 TRP A O 1
ATOM 1978 N N . ILE A 1 242 ? 9.572 -13.605 -1.927 1.00 95.25 242 ILE A N 1
ATOM 1979 C CA . ILE A 1 242 ? 8.617 -13.461 -0.840 1.00 95.25 242 ILE A CA 1
ATOM 1980 C C . ILE A 1 242 ? 7.536 -12.442 -1.192 1.00 95.25 242 ILE A C 1
ATOM 1982 O O . ILE A 1 242 ? 7.830 -11.361 -1.713 1.00 95.25 242 ILE A O 1
ATOM 1986 N N . GLN A 1 243 ? 6.286 -12.794 -0.896 1.00 95.81 243 GLN A N 1
ATOM 1987 C CA . GLN A 1 243 ? 5.118 -11.954 -1.120 1.00 95.81 243 GLN A CA 1
ATOM 1988 C C . GLN A 1 243 ? 4.726 -11.205 0.145 1.00 95.81 243 GLN A C 1
ATOM 1990 O O . GLN A 1 243 ? 4.570 -11.798 1.204 1.00 95.81 243 GLN A O 1
ATOM 1995 N N . CYS A 1 244 ? 4.529 -9.897 0.026 1.00 96.62 244 CYS A N 1
ATOM 1996 C CA . CYS A 1 244 ? 3.959 -9.073 1.082 1.00 96.62 244 CYS A CA 1
ATOM 1997 C C . CYS A 1 244 ? 2.497 -9.448 1.343 1.00 96.62 244 CYS A C 1
ATOM 1999 O O . CYS A 1 244 ? 1.680 -9.313 0.437 1.00 96.62 244 CYS A O 1
ATOM 2001 N N . ASP A 1 245 ? 2.149 -9.756 2.591 1.00 97.06 245 ASP A N 1
ATOM 2002 C CA . ASP A 1 245 ? 0.787 -10.164 2.976 1.00 97.06 245 ASP A CA 1
ATOM 2003 C C . ASP A 1 245 ? -0.260 -9.047 2.822 1.00 97.06 245 ASP A C 1
ATOM 2005 O O . ASP A 1 245 ? -1.447 -9.304 2.686 1.00 97.06 245 ASP A O 1
ATOM 2009 N N . GLU A 1 246 ? 0.167 -7.781 2.849 1.00 97.25 246 GLU A N 1
ATOM 2010 C CA . GLU A 1 246 ? -0.752 -6.632 2.783 1.00 97.25 246 GLU A CA 1
ATOM 2011 C C . GLU A 1 246 ? -1.057 -6.153 1.352 1.00 97.25 246 GLU A C 1
ATOM 2013 O O . GLU A 1 246 ? -2.156 -5.691 1.075 1.00 97.25 246 GLU A O 1
ATOM 2018 N N . CYS A 1 247 ? -0.072 -6.172 0.448 1.00 95.88 247 CYS A N 1
ATOM 2019 C CA . CYS A 1 247 ? -0.215 -5.601 -0.902 1.00 95.88 247 CYS A CA 1
ATOM 2020 C C . CYS A 1 247 ? 0.152 -6.573 -2.020 1.00 95.88 247 CYS A C 1
ATOM 2022 O O . CYS A 1 247 ? 0.287 -6.151 -3.167 1.00 95.88 247 CYS A O 1
ATOM 2024 N N . GLU A 1 248 ? 0.389 -7.839 -1.673 1.00 95.31 248 GLU A N 1
ATOM 2025 C CA . GLU A 1 248 ? 0.707 -8.927 -2.600 1.00 95.31 248 GLU A CA 1
ATOM 2026 C C . GLU A 1 248 ? 1.960 -8.695 -3.460 1.00 95.31 248 GLU A C 1
ATOM 2028 O O . GLU A 1 248 ? 2.214 -9.417 -4.428 1.00 95.31 248 GLU A O 1
ATOM 2033 N N . LYS A 1 249 ? 2.772 -7.691 -3.112 1.00 95.38 249 LYS A N 1
ATOM 2034 C CA . LYS A 1 249 ? 4.000 -7.351 -3.824 1.00 95.38 249 LYS A CA 1
ATOM 2035 C C . LYS A 1 249 ? 5.094 -8.378 -3.549 1.00 95.38 249 LYS A C 1
ATOM 2037 O O . LYS A 1 249 ? 5.343 -8.703 -2.391 1.00 95.38 249 LYS A O 1
ATOM 2042 N N . TRP A 1 250 ? 5.805 -8.790 -4.595 1.00 96.00 250 TRP A N 1
ATOM 2043 C CA . TRP A 1 250 ? 6.910 -9.738 -4.501 1.00 96.00 250 TRP A CA 1
ATOM 2044 C C . TRP A 1 250 ? 8.266 -9.031 -4.444 1.00 96.00 250 TRP A C 1
ATOM 2046 O O . TRP A 1 250 ? 8.548 -8.123 -5.229 1.00 96.00 250 TRP A O 1
ATOM 2056 N N . ASN A 1 251 ? 9.120 -9.476 -3.527 1.00 96.31 251 ASN A N 1
ATOM 2057 C CA . ASN A 1 251 ? 10.519 -9.075 -3.423 1.00 96.31 251 ASN A CA 1
ATOM 2058 C C . ASN A 1 251 ? 11.407 -10.317 -3.388 1.00 96.31 251 ASN A C 1
ATOM 2060 O O . ASN A 1 251 ? 11.004 -11.358 -2.876 1.00 96.31 251 ASN A O 1
ATOM 2064 N N . HIS A 1 252 ? 12.632 -10.211 -3.898 1.00 95.94 252 HIS A N 1
ATOM 2065 C CA . HIS A 1 252 ? 13.615 -11.274 -3.707 1.00 95.94 252 HIS A CA 1
ATOM 2066 C C . HIS A 1 252 ? 13.958 -11.401 -2.234 1.00 95.94 252 HIS A C 1
ATOM 2068 O O . HIS A 1 252 ? 14.356 -10.421 -1.595 1.00 95.94 252 HIS A O 1
ATOM 2074 N N . LEU A 1 253 ? 13.891 -12.622 -1.726 1.00 95.75 253 LEU A N 1
ATOM 2075 C CA . LEU A 1 253 ? 14.184 -12.923 -0.337 1.00 95.75 253 LEU A CA 1
ATOM 2076 C C . LEU A 1 253 ? 15.646 -12.576 -0.002 1.00 95.75 253 LEU A C 1
ATOM 2078 O O . LEU A 1 253 ? 15.918 -11.934 1.011 1.00 95.75 253 LEU A O 1
ATOM 2082 N N . ASN A 1 254 ? 16.583 -12.858 -0.915 1.00 96.19 254 ASN A N 1
ATOM 2083 C CA . ASN A 1 254 ? 17.992 -12.464 -0.779 1.00 96.19 254 ASN A CA 1
ATOM 2084 C C . ASN A 1 254 ? 18.201 -10.939 -0.798 1.00 96.19 254 ASN A C 1
ATOM 2086 O O . ASN A 1 254 ? 19.080 -10.423 -0.103 1.00 96.19 254 ASN A O 1
ATOM 2090 N N . CYS A 1 255 ? 17.410 -10.191 -1.577 1.00 96.56 255 CYS A N 1
ATOM 2091 C CA . CYS A 1 255 ? 17.493 -8.731 -1.569 1.00 96.56 255 CYS A CA 1
ATOM 2092 C C . CYS A 1 255 ? 16.961 -8.138 -0.260 1.00 96.56 255 CYS A C 1
ATOM 2094 O O . CYS A 1 255 ? 17.583 -7.224 0.282 1.00 96.56 255 CYS A O 1
ATOM 2096 N N . GLU A 1 256 ? 15.858 -8.671 0.273 1.00 96.25 256 GLU A N 1
ATOM 2097 C CA . GLU A 1 256 ? 15.329 -8.258 1.578 1.00 96.25 256 GLU A CA 1
ATOM 2098 C C . GLU A 1 256 ? 16.329 -8.583 2.702 1.00 96.25 256 GLU A C 1
ATOM 2100 O O . GLU A 1 256 ? 16.605 -7.721 3.546 1.00 96.25 256 GLU A O 1
ATOM 2105 N N . ALA A 1 257 ? 16.941 -9.776 2.657 1.00 95.81 257 ALA A N 1
ATOM 2106 C CA . ALA A 1 257 ? 17.972 -10.208 3.600 1.00 95.81 257 ALA A CA 1
ATOM 2107 C C . ALA A 1 257 ? 19.172 -9.257 3.623 1.00 95.81 257 ALA A C 1
ATOM 2109 O O . ALA A 1 257 ? 19.639 -8.838 4.683 1.00 95.81 257 ALA A O 1
ATOM 2110 N N . LYS A 1 258 ? 19.637 -8.854 2.436 1.00 96.69 258 LYS A N 1
ATOM 2111 C CA . LYS A 1 258 ? 20.789 -7.965 2.275 1.00 96.69 258 LYS A CA 1
ATOM 2112 C C . LYS A 1 258 ? 20.504 -6.526 2.709 1.00 96.69 258 LYS A C 1
ATOM 2114 O O . LYS A 1 258 ? 21.396 -5.865 3.236 1.00 96.69 258 LYS A O 1
ATOM 2119 N N . CYS A 1 259 ? 19.305 -6.010 2.441 1.00 95.00 259 CYS A N 1
ATOM 2120 C CA . CYS A 1 259 ? 19.015 -4.584 2.600 1.00 95.00 259 CYS A CA 1
ATOM 2121 C C . CYS A 1 259 ? 18.305 -4.216 3.905 1.00 95.00 259 CYS A C 1
ATOM 2123 O O . CYS A 1 259 ? 18.334 -3.040 4.274 1.00 95.00 259 CYS A O 1
ATOM 2125 N N . ARG A 1 260 ? 17.632 -5.157 4.579 1.00 93.19 260 ARG A N 1
ATOM 2126 C CA . ARG A 1 260 ? 16.781 -4.811 5.725 1.00 93.19 260 ARG A CA 1
ATOM 2127 C C . ARG A 1 260 ? 16.802 -5.815 6.868 1.00 93.19 260 ARG A C 1
ATOM 2129 O O . ARG A 1 260 ? 17.043 -5.390 7.993 1.00 93.19 260 ARG A O 1
ATOM 2136 N N . ASN A 1 261 ? 16.494 -7.085 6.612 1.00 89.19 261 ASN A N 1
ATOM 2137 C CA . ASN A 1 261 ? 16.383 -8.088 7.671 1.00 89.19 261 ASN A CA 1
ATOM 2138 C C . ASN A 1 261 ? 17.138 -9.360 7.300 1.00 89.19 261 ASN A C 1
ATOM 2140 O O . ASN A 1 261 ? 16.601 -10.208 6.596 1.00 89.19 261 ASN A O 1
ATOM 2144 N N . GLN A 1 262 ? 18.356 -9.506 7.818 1.00 91.69 262 GLN A N 1
ATOM 2145 C CA . GLN A 1 262 ? 19.210 -10.665 7.548 1.00 91.69 262 GLN A CA 1
ATOM 2146 C C . GLN A 1 262 ? 18.548 -11.998 7.941 1.00 91.69 262 GLN A C 1
ATOM 2148 O O . GLN A 1 262 ? 18.821 -13.009 7.302 1.00 91.69 262 GLN A O 1
ATOM 2153 N N . ASN A 1 263 ? 17.609 -11.982 8.894 1.00 92.62 263 ASN A N 1
ATOM 2154 C CA . ASN A 1 263 ? 16.914 -13.169 9.401 1.00 92.62 263 ASN A CA 1
ATOM 2155 C C . ASN A 1 263 ? 15.552 -13.402 8.729 1.00 92.62 263 ASN A C 1
ATOM 2157 O O . ASN A 1 263 ? 14.706 -14.117 9.263 1.00 92.62 263 ASN A O 1
ATOM 2161 N N . ILE A 1 264 ? 15.311 -12.799 7.559 1.00 94.75 264 ILE A N 1
ATOM 2162 C CA . ILE A 1 264 ? 14.019 -12.913 6.875 1.00 94.75 264 ILE A CA 1
ATOM 2163 C C . ILE A 1 264 ? 13.638 -14.373 6.585 1.00 94.75 264 ILE A C 1
ATOM 2165 O O . ILE A 1 264 ? 12.469 -14.706 6.702 1.00 94.75 264 ILE A O 1
ATOM 2169 N N . LYS A 1 265 ? 14.602 -15.263 6.299 1.00 91.81 265 LYS A N 1
ATOM 2170 C CA . LYS A 1 265 ? 14.331 -16.698 6.079 1.00 91.81 265 LYS A CA 1
ATOM 2171 C C . LYS A 1 265 ? 13.584 -17.326 7.258 1.00 91.81 265 LYS A C 1
ATOM 2173 O O . LYS A 1 265 ? 12.506 -17.876 7.072 1.00 91.81 265 LYS A O 1
ATOM 2178 N N . GLU A 1 266 ? 14.118 -17.164 8.465 1.00 92.06 266 GLU A N 1
ATOM 2179 C CA . GLU A 1 266 ? 13.569 -17.759 9.690 1.00 92.06 266 GLU A CA 1
ATOM 2180 C C . GLU A 1 266 ? 12.256 -17.097 10.129 1.00 92.06 266 GLU A C 1
ATOM 2182 O O . GLU A 1 266 ? 11.365 -17.748 10.672 1.00 92.06 266 GLU A O 1
ATOM 2187 N N . GLU A 1 267 ? 12.105 -15.790 9.898 1.00 88.56 267 GLU A N 1
ATOM 2188 C CA . GLU A 1 267 ? 10.891 -15.077 10.303 1.00 88.56 267 GLU A CA 1
ATOM 2189 C C . GLU A 1 267 ? 9.670 -15.462 9.471 1.00 88.56 267 GLU A C 1
ATOM 2191 O O . GLU A 1 267 ? 8.555 -15.450 9.988 1.00 88.56 267 GLU A O 1
ATOM 2196 N N . THR A 1 268 ? 9.865 -15.799 8.200 1.00 85.56 268 THR A N 1
ATOM 2197 C CA . THR A 1 268 ? 8.755 -15.915 7.243 1.00 85.56 268 THR A CA 1
ATOM 2198 C C . THR A 1 268 ? 7.948 -17.193 7.372 1.00 85.56 268 THR A C 1
ATOM 2200 O O . THR A 1 268 ? 6.803 -17.229 6.937 1.00 85.56 268 THR A O 1
ATOM 2203 N N . GLU A 1 269 ? 8.479 -18.201 8.060 1.00 88.81 269 GLU A N 1
ATOM 2204 C CA . GLU A 1 269 ? 7.718 -19.410 8.384 1.00 88.81 269 GLU A CA 1
ATOM 2205 C C . GLU A 1 269 ? 6.639 -19.149 9.446 1.00 88.81 269 GLU A C 1
ATOM 2207 O O . GLU A 1 269 ? 5.637 -19.855 9.492 1.00 88.81 269 GLU A O 1
ATOM 2212 N N . ASN A 1 270 ? 6.814 -18.121 10.288 1.00 91.25 270 ASN A N 1
ATOM 2213 C CA . ASN A 1 270 ? 5.966 -17.903 11.466 1.00 91.25 270 ASN A CA 1
ATOM 2214 C C . ASN A 1 270 ? 5.405 -16.478 11.595 1.00 91.25 270 ASN A C 1
ATOM 2216 O O . ASN A 1 270 ? 4.653 -16.198 12.533 1.00 91.25 270 ASN A O 1
ATOM 2220 N N . LYS A 1 271 ? 5.778 -15.546 10.712 1.00 94.25 271 LYS A N 1
ATOM 2221 C CA . LYS A 1 271 ? 5.393 -14.133 10.814 1.00 94.25 271 LYS A CA 1
ATOM 2222 C C . LYS A 1 271 ? 4.938 -13.567 9.477 1.00 94.25 271 LYS A C 1
ATOM 2224 O O . LYS A 1 271 ? 5.513 -13.842 8.432 1.00 94.25 271 LYS A O 1
ATOM 2229 N N . VAL A 1 272 ? 3.956 -12.674 9.574 1.00 95.88 272 VAL A N 1
ATOM 2230 C CA . VAL A 1 272 ? 3.450 -11.852 8.470 1.00 95.88 272 VAL A CA 1
ATOM 2231 C C . VAL A 1 272 ? 4.572 -10.951 7.940 1.00 95.88 272 VAL A C 1
ATOM 2233 O O . VAL A 1 272 ? 5.146 -10.149 8.688 1.00 95.88 272 VAL A O 1
ATOM 2236 N N . TYR A 1 273 ? 4.871 -11.056 6.650 1.00 96.25 273 TYR A N 1
ATOM 2237 C CA . TYR A 1 273 ? 5.848 -10.239 5.951 1.00 96.25 273 TYR A CA 1
ATOM 2238 C C . TYR A 1 273 ? 5.211 -8.986 5.338 1.00 96.25 273 TYR A C 1
ATOM 2240 O O . TYR A 1 273 ? 4.219 -9.009 4.608 1.00 96.25 273 TYR A O 1
ATOM 2248 N N . TYR A 1 274 ? 5.865 -7.848 5.581 1.00 96.88 274 TYR A N 1
ATOM 2249 C CA . TYR A 1 274 ? 5.491 -6.556 5.015 1.00 96.88 274 TYR A CA 1
ATOM 2250 C C . TYR A 1 274 ? 6.642 -5.975 4.191 1.00 96.88 274 TYR A C 1
ATOM 2252 O O . TYR A 1 274 ? 7.726 -5.710 4.732 1.00 96.88 274 TYR A O 1
ATOM 2260 N N . CYS A 1 275 ? 6.375 -5.671 2.914 1.00 95.88 275 CYS A N 1
ATOM 2261 C CA . CYS A 1 275 ? 7.324 -4.990 2.032 1.00 95.88 275 CYS A CA 1
ATOM 2262 C C . CYS A 1 275 ? 7.754 -3.622 2.589 1.00 95.88 275 CYS A C 1
ATOM 2264 O O . CYS A 1 275 ? 7.160 -3.076 3.529 1.00 95.88 275 CYS A O 1
ATOM 2266 N N . LEU A 1 276 ? 8.774 -3.019 1.971 1.00 94.44 276 LEU A N 1
ATOM 2267 C CA . LEU A 1 276 ? 9.353 -1.751 2.419 1.00 94.44 276 LEU A CA 1
ATOM 2268 C C . LEU A 1 276 ? 8.309 -0.629 2.562 1.00 94.44 276 LEU A C 1
ATOM 2270 O O . LEU A 1 276 ? 8.367 0.153 3.512 1.00 94.44 276 LEU A O 1
ATOM 2274 N N . ASN A 1 277 ? 7.348 -0.553 1.640 1.00 95.50 277 ASN A N 1
ATOM 2275 C CA . ASN A 1 277 ? 6.303 0.468 1.672 1.00 95.50 277 ASN A CA 1
ATOM 2276 C C . ASN A 1 277 ? 5.259 0.180 2.759 1.00 95.50 277 ASN A C 1
ATOM 2278 O O . ASN A 1 277 ? 4.986 1.056 3.581 1.00 95.50 277 ASN A O 1
ATOM 2282 N N . CYS A 1 278 ? 4.732 -1.047 2.825 1.00 96.81 278 CYS A N 1
ATOM 2283 C CA . CYS A 1 278 ? 3.733 -1.421 3.831 1.00 96.81 278 CYS A CA 1
ATOM 2284 C C . CYS A 1 278 ? 4.290 -1.324 5.253 1.00 96.81 278 CYS A C 1
ATOM 2286 O O . CYS A 1 278 ? 3.611 -0.829 6.152 1.00 96.81 278 CYS A O 1
ATOM 2288 N N . SER A 1 279 ? 5.557 -1.691 5.464 1.00 95.50 279 SER A N 1
ATOM 2289 C CA . SER A 1 279 ? 6.180 -1.546 6.778 1.00 95.50 279 SER A CA 1
ATOM 2290 C C . SER A 1 279 ? 6.342 -0.083 7.202 1.00 95.50 279 SER A C 1
ATOM 2292 O O . SER A 1 279 ? 6.098 0.237 8.367 1.00 95.50 279 SER A O 1
ATOM 2294 N N . LYS A 1 280 ? 6.700 0.826 6.283 1.00 95.38 280 LYS A N 1
ATOM 2295 C CA . LYS A 1 280 ? 6.753 2.270 6.580 1.00 95.38 280 LYS A CA 1
ATOM 2296 C C . LYS A 1 280 ? 5.381 2.805 6.986 1.00 95.38 280 LYS A C 1
ATOM 2298 O O . LYS A 1 280 ? 5.287 3.520 7.981 1.00 95.38 280 LYS A O 1
ATOM 2303 N N . ILE A 1 281 ? 4.332 2.410 6.264 1.00 96.31 281 ILE A N 1
ATOM 2304 C CA . ILE A 1 281 ? 2.951 2.804 6.564 1.00 96.31 281 ILE A CA 1
ATOM 2305 C C . ILE A 1 281 ? 2.537 2.294 7.953 1.00 96.31 281 ILE A C 1
ATOM 2307 O O . ILE A 1 281 ? 2.071 3.088 8.767 1.00 96.31 281 ILE A O 1
ATOM 2311 N N . LYS A 1 282 ? 2.773 1.013 8.280 1.00 95.44 282 LYS A N 1
ATOM 2312 C CA . LYS A 1 282 ? 2.427 0.463 9.606 1.00 95.44 282 LYS A CA 1
ATOM 2313 C C . LYS A 1 282 ? 3.214 1.124 10.740 1.00 95.44 282 LYS A C 1
ATOM 2315 O O . LYS A 1 282 ? 2.626 1.441 11.770 1.00 95.44 282 LYS A O 1
ATOM 2320 N N . LYS A 1 283 ? 4.506 1.420 10.549 1.00 95.06 283 LYS A N 1
ATOM 2321 C CA . LYS A 1 283 ? 5.298 2.179 11.538 1.00 95.06 283 LYS A CA 1
ATOM 2322 C C . LYS A 1 283 ? 4.730 3.578 11.775 1.00 95.06 283 LYS A C 1
ATOM 2324 O O . LYS A 1 283 ? 4.633 4.009 12.920 1.00 95.06 283 LYS A O 1
ATOM 2329 N N . GLN A 1 284 ? 4.320 4.274 10.715 1.00 95.88 284 GLN A N 1
ATOM 2330 C CA . GLN A 1 284 ? 3.697 5.591 10.839 1.00 95.88 284 GLN A CA 1
ATOM 2331 C C . GLN A 1 284 ? 2.342 5.514 11.563 1.00 95.88 284 GLN A C 1
ATOM 2333 O O . GLN A 1 284 ? 2.060 6.351 12.417 1.00 95.88 284 GLN A O 1
ATOM 2338 N N . GLN A 1 285 ? 1.532 4.488 11.282 1.00 95.12 285 GLN A N 1
ATOM 2339 C CA . GLN A 1 285 ? 0.262 4.251 11.978 1.00 95.12 285 GLN A CA 1
ATOM 2340 C C . GLN A 1 285 ? 0.468 3.943 13.470 1.00 95.12 285 GLN A C 1
ATOM 2342 O O . GLN A 1 285 ? -0.219 4.527 14.306 1.00 95.12 285 GLN A O 1
ATOM 2347 N N . GLN A 1 286 ? 1.448 3.104 13.822 1.00 95.56 286 GLN A N 1
ATOM 2348 C CA . GLN A 1 286 ? 1.791 2.809 15.220 1.00 95.56 286 GLN A CA 1
ATOM 2349 C C . GLN A 1 286 ? 2.260 4.064 15.972 1.00 95.56 286 GLN A C 1
ATOM 2351 O O . GLN A 1 286 ? 1.829 4.306 17.098 1.00 95.56 286 GLN A O 1
ATOM 2356 N N . GLN A 1 287 ? 3.081 4.913 15.343 1.00 95.75 287 GLN A N 1
ATOM 2357 C CA . GLN A 1 287 ? 3.500 6.186 15.942 1.00 95.75 287 GLN A CA 1
ATOM 2358 C C . GLN A 1 287 ? 2.320 7.139 16.177 1.00 95.75 287 GLN A C 1
ATOM 2360 O O . GLN A 1 287 ? 2.262 7.790 17.219 1.00 95.75 287 GLN A O 1
ATOM 2365 N N . GLN A 1 288 ? 1.361 7.206 15.247 1.00 94.75 288 GLN A N 1
ATOM 2366 C CA . GLN A 1 288 ? 0.152 8.019 15.421 1.00 94.75 288 GLN A CA 1
ATOM 2367 C C . GLN A 1 288 ? -0.734 7.497 16.559 1.00 94.75 288 GLN A C 1
ATOM 2369 O O . GLN A 1 288 ? -1.226 8.296 17.354 1.00 94.75 288 GLN A O 1
ATOM 2374 N N . GLN A 1 289 ? -0.900 6.177 16.686 1.00 94.94 289 GLN A N 1
ATOM 2375 C CA . GLN A 1 289 ? -1.647 5.574 17.796 1.00 94.94 289 GLN A CA 1
ATOM 2376 C C . GLN A 1 289 ? -0.983 5.864 19.146 1.00 94.94 289 GLN A C 1
ATOM 2378 O O . GLN A 1 289 ? -1.661 6.267 20.088 1.00 94.94 289 GLN A O 1
ATOM 2383 N N . PHE A 1 290 ? 0.346 5.767 19.224 1.00 95.88 290 PHE A N 1
ATOM 2384 C CA . PHE A 1 290 ? 1.085 6.070 20.449 1.00 95.88 290 PHE A CA 1
ATOM 2385 C C . PHE A 1 290 ? 0.967 7.548 20.861 1.00 95.88 290 PHE A C 1
ATOM 2387 O O . PHE A 1 290 ? 0.822 7.865 22.041 1.00 95.88 290 PHE A O 1
ATOM 2394 N N . GLN A 1 291 ? 0.967 8.475 19.896 1.00 94.00 291 GLN A 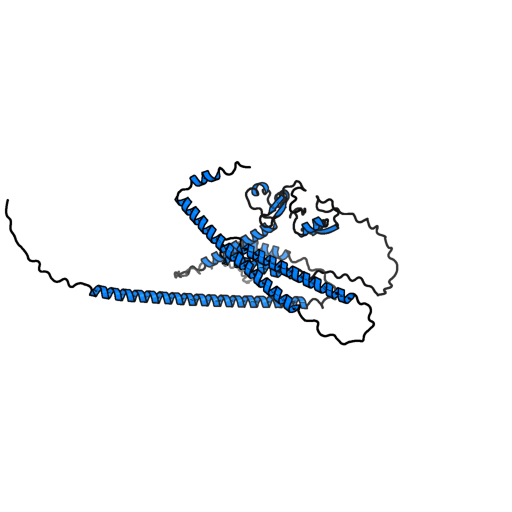N 1
ATOM 2395 C CA . GLN A 1 291 ? 0.730 9.898 20.172 1.00 94.00 291 GLN A CA 1
ATOM 2396 C C . GLN A 1 291 ? -0.701 10.173 20.652 1.00 94.00 291 GLN A C 1
ATOM 2398 O O . GLN A 1 291 ? -0.899 11.016 21.527 1.00 94.00 291 GLN A O 1
ATOM 2403 N N . GLN A 1 292 ? -1.697 9.461 20.117 1.00 92.06 292 GLN A N 1
ATOM 2404 C CA . GLN A 1 292 ? -3.083 9.579 20.575 1.00 92.06 292 GLN A CA 1
ATOM 2405 C C . GLN A 1 292 ? -3.259 9.034 21.997 1.00 92.06 292 GLN A C 1
ATOM 2407 O O . GLN A 1 292 ? -3.907 9.693 22.808 1.00 92.06 292 GLN A O 1
ATOM 2412 N N . GLN A 1 293 ? -2.624 7.905 22.325 1.00 91.06 293 GLN A N 1
ATOM 2413 C CA . GLN A 1 293 ? -2.633 7.344 23.681 1.00 91.06 293 GLN A CA 1
ATOM 2414 C C . GLN A 1 293 ? -1.980 8.295 24.689 1.00 91.06 293 GLN A C 1
ATOM 2416 O O . GLN A 1 293 ? -2.603 8.634 25.691 1.00 91.06 293 GLN A O 1
ATOM 2421 N N . LYS A 1 294 ? -0.798 8.846 24.374 1.00 91.62 294 LYS A N 1
ATOM 2422 C CA . LYS A 1 294 ? -0.147 9.855 25.230 1.00 91.62 294 LYS A CA 1
ATOM 2423 C C . LYS A 1 294 ? -1.000 11.102 25.446 1.00 91.62 294 LYS A C 1
ATOM 2425 O O . LYS A 1 294 ? -0.954 11.705 26.516 1.00 91.62 294 LYS A O 1
ATOM 2430 N N . LYS A 1 295 ? -1.772 11.519 24.437 1.00 89.19 295 LYS A N 1
ATOM 2431 C CA . LYS A 1 295 ? -2.672 12.668 24.576 1.00 89.19 295 LYS A CA 1
ATOM 2432 C C . LYS A 1 295 ? -3.836 12.348 25.515 1.00 89.19 295 LYS A C 1
ATOM 2434 O O . LYS A 1 295 ? -4.173 13.188 26.341 1.00 89.19 295 LYS A O 1
ATOM 2439 N N . GLN A 1 296 ? -4.414 11.151 25.424 1.00 81.69 296 GLN A N 1
ATOM 2440 C CA . GLN A 1 296 ? -5.495 10.725 26.316 1.00 81.69 296 GLN A CA 1
ATOM 2441 C C . GLN A 1 296 ? -5.017 10.580 27.763 1.00 81.69 296 GLN A C 1
ATOM 2443 O O . GLN A 1 296 ? -5.675 11.096 28.658 1.00 81.69 296 GLN A O 1
ATOM 2448 N N . GLU A 1 297 ? -3.841 9.993 27.988 1.00 81.81 297 GLU A N 1
ATOM 2449 C CA . GLU A 1 297 ? -3.266 9.832 29.330 1.00 81.81 297 GLU A CA 1
ATOM 2450 C C . GLU A 1 297 ? -3.035 11.190 30.014 1.00 81.81 297 GLU A C 1
ATOM 2452 O O . GLU A 1 297 ? -3.468 11.406 31.145 1.00 81.81 297 GLU A O 1
ATOM 2457 N N . LYS A 1 298 ? -2.518 12.178 29.270 1.00 76.62 298 LYS A N 1
ATOM 2458 C CA . LYS A 1 298 ? -2.348 13.547 29.778 1.00 76.62 298 LYS A CA 1
ATOM 2459 C C . LYS A 1 298 ? -3.672 14.260 30.089 1.00 76.62 298 LYS A C 1
ATOM 2461 O O . LYS A 1 298 ? -3.696 15.161 30.915 1.00 76.62 298 LYS A O 1
ATOM 2466 N N . THR A 1 299 ? -4.771 13.864 29.443 1.00 67.50 299 THR A N 1
ATOM 2467 C CA . THR A 1 299 ? -6.094 14.464 29.697 1.00 67.50 299 THR A CA 1
ATOM 2468 C C . THR A 1 299 ? -6.765 13.860 30.937 1.00 67.50 299 THR A C 1
ATOM 2470 O O . THR A 1 299 ? -7.625 14.497 31.534 1.00 67.50 299 THR A O 1
ATOM 2473 N N . VAL A 1 300 ? -6.376 12.646 31.342 1.00 64.31 300 VAL A N 1
ATOM 2474 C CA . VAL A 1 300 ? -6.922 11.975 32.533 1.00 64.31 300 VAL A CA 1
ATOM 2475 C C . VAL A 1 300 ? -6.180 12.398 33.807 1.00 64.31 300 VAL A C 1
ATOM 2477 O O . VAL A 1 300 ? -6.796 12.501 34.864 1.00 64.31 300 VAL A O 1
ATOM 2480 N N . GLU A 1 301 ? -4.887 12.721 33.720 1.00 58.34 301 GLU A N 1
ATOM 2481 C CA . GLU A 1 301 ? -4.101 13.157 34.886 1.00 58.34 301 GLU A CA 1
ATOM 2482 C C . GLU A 1 301 ? -4.396 14.613 35.318 1.00 58.34 301 GLU A C 1
ATOM 2484 O O . GLU A 1 301 ? -4.189 14.983 36.473 1.00 58.34 301 GLU A O 1
ATOM 2489 N N . GLU A 1 302 ? -4.980 15.432 34.435 1.00 54.62 302 GLU A N 1
ATOM 2490 C CA . GLU A 1 302 ? -5.367 16.830 34.704 1.00 54.62 302 GLU A CA 1
ATOM 2491 C C . GLU A 1 302 ? -6.832 16.984 35.174 1.00 54.62 302 GLU A C 1
ATOM 2493 O O . GLU A 1 302 ? -7.450 18.033 35.008 1.00 54.62 302 GLU A O 1
ATOM 2498 N N . TYR A 1 303 ? -7.419 15.944 35.776 1.00 51.38 303 TYR A N 1
ATOM 2499 C CA . TYR A 1 303 ? -8.729 16.043 36.441 1.00 51.38 303 TYR A CA 1
ATOM 2500 C C . TYR A 1 303 ? -8.768 15.316 37.791 1.00 51.38 303 TYR A C 1
ATOM 2502 O O . TYR A 1 303 ? -9.762 14.705 38.172 1.00 51.38 303 TYR A O 1
ATOM 2510 N N . GLN A 1 304 ? -7.684 15.411 38.561 1.00 44.69 304 GLN A N 1
ATOM 2511 C CA . GLN A 1 304 ? -7.788 15.344 40.018 1.00 44.69 304 GLN A CA 1
ATOM 2512 C C . GLN A 1 304 ? -8.043 16.773 40.518 1.00 44.69 304 GLN A C 1
ATOM 2514 O O . GLN A 1 304 ? -7.122 17.597 40.471 1.00 44.69 304 GLN A O 1
ATOM 2519 N N . PRO A 1 305 ? -9.264 17.123 40.972 1.00 54.03 305 PRO A N 1
ATOM 2520 C CA . PRO A 1 305 ? -9.475 18.379 41.671 1.00 54.03 305 PRO A CA 1
ATOM 2521 C C . PRO A 1 305 ? -8.609 18.343 42.929 1.00 54.03 305 PRO A C 1
ATOM 2523 O O . PRO A 1 305 ? -8.959 17.704 43.918 1.00 54.03 305 PRO A O 1
ATOM 2526 N N . LYS A 1 306 ? -7.452 19.017 42.890 1.00 49.59 306 LYS A N 1
ATOM 2527 C CA . LYS A 1 306 ? -6.679 19.340 44.089 1.00 49.59 306 LYS A CA 1
ATOM 2528 C C . LYS A 1 306 ? -7.618 20.098 45.024 1.00 49.59 306 LYS A C 1
ATOM 2530 O O . LYS A 1 306 ? -7.794 21.309 44.884 1.00 49.59 306 LYS A O 1
ATOM 2535 N N . GLN A 1 307 ? -8.211 19.392 45.985 1.00 47.88 307 GLN A N 1
ATOM 2536 C CA . GLN A 1 307 ? -8.604 20.007 47.241 1.00 47.88 307 GLN A CA 1
ATOM 2537 C C . GLN A 1 307 ? -7.351 20.714 47.748 1.00 47.88 307 GLN A C 1
ATOM 2539 O O . GLN A 1 307 ? -6.334 20.082 48.034 1.00 47.88 307 GLN A O 1
ATOM 2544 N N . ARG A 1 308 ? -7.392 22.049 47.750 1.00 40.97 308 ARG A N 1
ATOM 2545 C CA . ARG A 1 308 ? -6.367 22.860 48.393 1.00 40.97 308 ARG A CA 1
ATOM 2546 C C . ARG A 1 308 ? -6.409 22.518 49.875 1.00 40.97 308 ARG A C 1
ATOM 2548 O O . ARG A 1 308 ? -7.204 23.089 50.614 1.00 40.97 308 ARG A O 1
ATOM 2555 N N . THR A 1 309 ? -5.532 21.628 50.315 1.00 47.69 309 THR A N 1
ATOM 2556 C CA . THR A 1 309 ? -4.995 21.755 51.661 1.00 47.69 309 THR A CA 1
ATOM 2557 C C . THR A 1 309 ? -4.281 23.100 51.673 1.00 47.69 309 THR A C 1
ATOM 2559 O O . THR A 1 309 ? -3.357 23.326 50.889 1.00 47.69 309 THR A O 1
ATOM 2562 N N . ILE A 1 310 ? -4.796 24.028 52.477 1.00 49.25 310 ILE A N 1
ATOM 2563 C CA . ILE A 1 310 ? -4.137 25.289 52.805 1.00 49.25 310 ILE A CA 1
ATOM 2564 C C . ILE A 1 310 ? -2.830 24.890 53.488 1.00 49.25 310 ILE A C 1
ATOM 2566 O O . ILE A 1 310 ? -2.808 24.564 54.667 1.00 49.25 310 ILE A O 1
ATOM 2570 N N . MET A 1 311 ? -1.767 24.796 52.701 1.00 49.00 311 MET A N 1
ATOM 2571 C CA . MET A 1 311 ? -0.415 24.613 53.188 1.00 49.00 311 MET A CA 1
ATOM 2572 C C . MET A 1 311 ? 0.213 25.998 53.126 1.00 49.00 311 MET A C 1
ATOM 2574 O O . MET A 1 311 ? 0.365 26.570 52.042 1.00 49.00 311 MET A O 1
ATOM 2578 N N . GLU A 1 312 ? 0.440 26.568 54.306 1.00 46.28 312 GLU A N 1
ATOM 2579 C CA . GLU A 1 312 ? 1.088 27.858 54.496 1.00 46.28 312 GLU A CA 1
ATOM 2580 C C . GLU A 1 312 ? 2.387 27.905 53.690 1.00 46.28 312 GLU A C 1
ATOM 2582 O O . GLU A 1 312 ? 3.255 27.039 53.785 1.00 46.28 312 GLU A O 1
ATOM 2587 N N . CYS A 1 313 ? 2.478 28.908 52.825 1.00 46.78 313 CYS A N 1
ATOM 2588 C CA . CYS A 1 313 ? 3.611 29.119 51.944 1.00 46.78 313 CYS A CA 1
ATOM 2589 C C . CYS A 1 313 ? 4.724 29.838 52.723 1.00 46.78 313 CYS A C 1
ATOM 2591 O O . CYS A 1 313 ? 4.983 31.018 52.501 1.00 46.78 313 CYS A O 1
ATOM 2593 N N . GLU A 1 314 ? 5.379 29.128 53.639 1.00 50.34 314 GLU A N 1
ATOM 2594 C CA . GLU A 1 314 ? 6.646 29.536 54.251 1.00 50.34 314 GLU A CA 1
ATOM 2595 C C . GLU A 1 314 ? 7.823 28.882 53.513 1.00 50.34 314 GLU A C 1
ATOM 2597 O O . GLU A 1 314 ? 8.421 27.960 54.042 1.00 50.34 314 GLU A O 1
ATOM 2602 N N . ASP A 1 315 ? 8.178 29.328 52.297 1.00 50.91 315 ASP A N 1
ATOM 2603 C CA . ASP A 1 315 ? 9.592 29.241 51.860 1.00 50.91 315 ASP A CA 1
ATOM 2604 C C . ASP A 1 315 ? 9.939 30.050 50.592 1.00 50.91 315 ASP A C 1
ATOM 2606 O O . ASP A 1 315 ? 10.468 29.550 49.599 1.00 50.91 315 ASP A O 1
ATOM 2610 N N . ALA A 1 316 ? 9.668 31.357 50.606 1.00 47.91 316 ALA A N 1
ATOM 2611 C CA . ALA A 1 316 ? 10.231 32.277 49.607 1.00 47.91 316 ALA A CA 1
ATOM 2612 C C . ALA A 1 316 ? 11.593 32.875 50.028 1.00 47.91 316 ALA A C 1
ATOM 2614 O O . ALA A 1 316 ? 12.150 33.685 49.293 1.00 47.91 316 ALA A O 1
ATOM 2615 N N . ARG A 1 317 ? 12.158 32.502 51.191 1.00 53.03 317 ARG A N 1
ATOM 2616 C CA . ARG A 1 317 ? 13.380 33.136 51.742 1.00 53.03 317 ARG A CA 1
ATOM 2617 C C . ARG A 1 317 ? 14.691 32.400 51.452 1.00 53.03 317 ARG A C 1
ATOM 2619 O O . ARG A 1 317 ? 15.756 32.915 51.784 1.00 53.03 317 ARG A O 1
ATOM 2626 N N . THR A 1 318 ? 14.667 31.228 50.822 1.00 49.06 318 THR A N 1
ATOM 2627 C CA . THR A 1 318 ? 15.884 30.416 50.616 1.00 49.06 318 THR A CA 1
ATOM 2628 C C . THR A 1 318 ? 16.516 30.522 49.223 1.00 49.06 318 THR A C 1
ATOM 2630 O O . THR A 1 318 ? 17.642 30.060 49.047 1.00 49.06 318 THR A O 1
ATOM 2633 N N . ARG A 1 319 ? 15.894 31.198 48.241 1.00 51.41 319 ARG A N 1
ATOM 2634 C CA . ARG A 1 319 ? 16.476 31.384 46.887 1.00 51.41 319 ARG A CA 1
ATOM 2635 C C . ARG A 1 319 ? 17.323 32.649 46.682 1.00 51.41 319 ARG A C 1
ATOM 2637 O O . ARG A 1 319 ? 17.838 32.850 45.588 1.00 51.41 319 ARG A O 1
ATOM 2644 N N . GLU A 1 320 ? 17.541 33.459 47.715 1.00 50.19 320 GLU A N 1
ATOM 2645 C CA . GLU A 1 320 ? 18.249 34.751 47.607 1.00 50.19 320 GLU A CA 1
ATOM 2646 C C . GLU A 1 320 ? 19.765 34.714 47.901 1.00 50.19 320 GLU A C 1
ATOM 2648 O O . GLU A 1 320 ? 20.400 35.759 48.006 1.00 50.19 320 GLU A O 1
ATOM 2653 N N . LYS A 1 321 ? 20.398 33.539 48.023 1.00 53.91 321 LYS A N 1
ATOM 2654 C CA . LYS A 1 321 ? 21.789 33.438 48.526 1.00 53.91 321 LYS A CA 1
ATOM 2655 C C . LYS A 1 321 ? 22.892 33.159 47.495 1.00 53.91 321 LYS A C 1
ATOM 2657 O O . LYS A 1 321 ? 23.927 32.630 47.873 1.00 53.91 321 LYS A O 1
ATOM 2662 N N . ASN A 1 322 ? 22.738 33.519 46.219 1.00 47.69 322 ASN A N 1
ATOM 2663 C CA . ASN A 1 322 ? 23.836 33.379 45.240 1.00 47.69 322 ASN A CA 1
ATOM 2664 C C . ASN A 1 322 ? 23.926 34.550 44.248 1.00 47.69 322 ASN A C 1
ATOM 2666 O O . ASN A 1 322 ? 23.941 34.362 43.034 1.00 47.69 322 ASN A O 1
ATOM 2670 N N . ILE A 1 323 ? 24.017 35.774 44.769 1.00 50.22 323 ILE A N 1
ATOM 2671 C CA . ILE A 1 323 ? 24.453 36.941 43.991 1.00 50.22 323 ILE A CA 1
ATOM 2672 C C . ILE A 1 323 ? 25.786 37.404 44.584 1.00 50.22 323 ILE A C 1
ATOM 2674 O O . ILE A 1 323 ? 25.818 38.019 45.646 1.00 50.22 323 ILE A O 1
ATOM 2678 N N . ASN A 1 324 ? 26.894 37.078 43.915 1.00 53.22 324 ASN A N 1
ATOM 2679 C CA . ASN A 1 324 ? 28.213 37.598 44.276 1.00 53.22 324 ASN A CA 1
ATOM 2680 C C . ASN A 1 324 ? 28.444 38.931 43.564 1.00 53.22 324 ASN A C 1
ATOM 2682 O O . ASN A 1 324 ? 28.473 38.991 42.334 1.00 53.22 324 ASN A O 1
ATOM 2686 N N . PHE A 1 325 ? 28.637 39.989 44.347 1.00 44.94 325 PHE A N 1
ATOM 2687 C CA . PHE A 1 325 ? 29.025 41.304 43.854 1.00 44.94 325 PHE A CA 1
ATOM 2688 C C . PHE A 1 325 ? 30.548 41.359 43.725 1.00 44.94 325 PHE A C 1
ATOM 2690 O O . PHE A 1 325 ? 31.263 41.249 44.719 1.00 44.94 325 PHE A O 1
ATOM 2697 N N . VAL A 1 326 ? 31.052 41.541 42.505 1.00 53.66 326 VAL A N 1
ATOM 2698 C CA . VAL A 1 326 ? 32.465 41.852 42.263 1.00 53.66 326 VAL A CA 1
ATOM 2699 C C . VAL A 1 326 ? 32.530 43.306 41.817 1.00 53.66 326 VAL A C 1
ATOM 2701 O O . VAL A 1 326 ? 32.115 43.641 40.711 1.00 53.66 326 VAL A O 1
ATOM 2704 N N . ALA A 1 327 ? 33.004 44.184 42.698 1.00 50.25 327 ALA A N 1
ATOM 2705 C CA . ALA A 1 327 ? 33.258 45.575 42.351 1.00 50.25 327 ALA A CA 1
ATOM 2706 C C . ALA A 1 327 ? 34.562 45.661 41.545 1.00 50.25 327 ALA A C 1
ATOM 2708 O O . ALA A 1 327 ? 35.619 45.251 42.028 1.00 50.25 327 ALA A O 1
ATOM 2709 N N . THR A 1 328 ? 34.505 46.184 40.321 1.00 59.59 328 THR A N 1
ATOM 2710 C CA . THR A 1 328 ? 35.716 46.557 39.581 1.00 59.59 328 THR A CA 1
ATOM 2711 C C . THR A 1 328 ? 36.204 47.932 40.050 1.00 59.59 328 THR A C 1
ATOM 2713 O O . THR A 1 328 ? 35.437 48.738 40.582 1.00 59.59 328 THR A O 1
ATOM 2716 N N . LYS A 1 329 ? 37.507 48.199 39.894 1.00 65.50 329 LYS A N 1
ATOM 2717 C CA . LYS A 1 329 ? 38.227 49.370 40.445 1.00 65.50 329 LYS A CA 1
ATOM 2718 C C . LYS A 1 329 ? 37.722 50.731 39.923 1.00 65.50 329 LYS A C 1
ATOM 2720 O O . LYS A 1 329 ? 38.130 51.780 40.405 1.00 65.50 329 LYS A O 1
ATOM 2725 N N . ASP A 1 330 ? 36.846 50.698 38.933 1.00 66.81 330 ASP A N 1
ATOM 2726 C CA . ASP A 1 330 ? 36.318 51.793 38.133 1.00 66.81 330 ASP A CA 1
ATOM 2727 C C . ASP A 1 330 ? 34.813 52.053 38.369 1.00 66.81 330 ASP A C 1
ATOM 2729 O O . ASP A 1 330 ? 34.175 52.767 37.597 1.00 66.81 330 ASP A O 1
ATOM 2733 N N . ASN A 1 331 ? 34.245 51.539 39.471 1.00 62.41 331 ASN A N 1
ATOM 2734 C CA . ASN A 1 331 ? 32.888 51.862 39.948 1.00 62.41 331 ASN A CA 1
ATOM 2735 C C . ASN A 1 331 ? 31.753 51.587 38.937 1.00 62.41 331 ASN A C 1
ATOM 2737 O O . ASN A 1 331 ? 30.664 52.155 39.033 1.00 62.41 331 ASN A O 1
ATOM 2741 N N . LYS A 1 332 ? 31.967 50.673 37.984 1.00 56.12 332 LYS A N 1
ATOM 2742 C CA . LYS A 1 332 ? 30.907 50.155 37.114 1.00 56.12 332 LYS A CA 1
ATOM 2743 C C . LYS A 1 332 ? 30.416 48.818 37.651 1.00 56.12 332 LYS A C 1
ATOM 2745 O O . LYS A 1 332 ? 31.112 47.812 37.583 1.00 56.12 332 LYS A O 1
ATOM 2750 N N . VAL A 1 333 ? 29.193 48.804 38.172 1.00 56.19 333 VAL A N 1
ATOM 2751 C CA . VAL A 1 333 ? 28.520 47.565 38.575 1.00 56.19 333 VAL A CA 1
ATOM 2752 C C . VAL A 1 333 ? 28.138 46.796 37.308 1.00 56.19 333 VAL A C 1
ATOM 2754 O O . VAL A 1 333 ? 27.251 47.221 36.570 1.00 56.19 333 VAL A O 1
ATOM 2757 N N . GLN A 1 334 ? 28.816 45.681 37.030 1.00 50.19 334 GLN A N 1
ATOM 2758 C CA . GLN A 1 334 ? 28.386 44.724 36.009 1.00 50.19 334 GLN A CA 1
ATOM 2759 C C . GLN A 1 334 ? 27.587 43.596 36.664 1.00 50.19 334 GLN A C 1
ATOM 2761 O O . GLN A 1 334 ? 28.060 42.927 37.581 1.00 50.19 334 GLN A O 1
ATOM 2766 N N . PHE A 1 335 ? 26.363 43.384 36.183 1.00 53.44 335 PHE A N 1
ATOM 2767 C CA . PHE A 1 335 ? 25.514 42.279 36.612 1.00 53.44 335 PHE A CA 1
ATOM 2768 C C . PHE A 1 335 ? 25.870 41.033 35.801 1.00 53.44 335 PHE A C 1
ATOM 2770 O O . PHE A 1 335 ? 25.640 40.990 34.594 1.00 53.44 335 PHE A O 1
ATOM 2777 N N . THR A 1 336 ? 26.400 40.007 36.461 1.00 50.34 336 THR A N 1
ATOM 2778 C CA . THR A 1 336 ? 26.612 38.691 35.842 1.00 50.34 336 THR A CA 1
ATOM 2779 C C . THR A 1 336 ? 25.589 37.719 36.410 1.00 50.34 336 THR A C 1
ATOM 2781 O O . THR A 1 336 ? 25.731 37.239 37.533 1.00 50.34 336 THR A O 1
ATOM 2784 N N . PHE A 1 337 ? 24.537 37.435 35.645 1.00 47.72 337 PHE A N 1
ATOM 2785 C CA . PHE A 1 337 ? 23.582 36.386 35.987 1.00 47.72 337 PHE A CA 1
ATOM 2786 C C . PHE A 1 337 ? 24.231 35.028 35.707 1.00 47.72 337 PHE A C 1
ATOM 2788 O O . PHE A 1 337 ? 24.355 34.621 34.554 1.00 47.72 337 PHE A O 1
ATOM 2795 N N . ARG A 1 338 ? 24.649 34.307 36.752 1.00 48.22 338 ARG A N 1
ATOM 2796 C CA . ARG A 1 338 ? 24.912 32.869 36.630 1.00 48.22 338 ARG A CA 1
ATOM 2797 C C . ARG A 1 338 ? 23.579 32.135 36.718 1.00 48.22 338 ARG A C 1
ATOM 2799 O O . ARG A 1 338 ? 23.114 31.806 37.804 1.00 48.22 338 ARG A O 1
ATOM 2806 N N . LEU A 1 339 ? 22.951 31.906 35.567 1.00 48.03 339 LEU A N 1
ATOM 2807 C CA . LEU A 1 339 ? 21.931 30.871 35.462 1.00 48.03 339 LEU A CA 1
ATOM 2808 C C . LEU A 1 339 ? 22.634 29.521 35.640 1.00 48.03 339 LEU A C 1
ATOM 2810 O O . LEU A 1 339 ? 23.423 29.128 34.787 1.00 48.03 339 LEU A O 1
ATOM 2814 N N . ASN A 1 340 ? 22.351 28.820 36.739 1.00 48.44 340 ASN A N 1
ATOM 2815 C CA . ASN A 1 340 ? 22.656 27.393 36.871 1.00 48.44 340 ASN A CA 1
ATOM 2816 C C . ASN A 1 340 ? 21.693 26.603 35.970 1.00 48.44 340 ASN A C 1
ATOM 2818 O O . ASN A 1 340 ? 20.776 25.941 36.448 1.00 48.44 340 ASN A O 1
ATOM 2822 N N . LEU A 1 341 ? 21.862 26.741 34.660 1.00 56.12 341 LEU A N 1
ATOM 2823 C CA . LEU A 1 341 ? 21.388 25.762 33.695 1.00 56.12 341 LEU A CA 1
ATOM 2824 C C . LEU A 1 341 ? 22.492 24.710 33.590 1.00 56.12 341 LEU A C 1
ATOM 2826 O O . LEU A 1 341 ? 23.667 25.065 33.504 1.00 56.12 341 LEU A O 1
ATOM 2830 N N . TYR A 1 342 ? 22.131 23.432 33.672 1.00 68.06 342 TYR A N 1
ATOM 2831 C CA . TYR A 1 342 ? 23.094 22.348 33.515 1.00 68.06 342 TYR A CA 1
ATOM 2832 C C . TYR A 1 342 ? 23.765 22.480 32.140 1.00 68.06 342 TYR A C 1
ATOM 2834 O O . TYR A 1 342 ? 23.077 22.646 31.131 1.00 68.06 342 TYR A O 1
ATOM 2842 N N . ASP A 1 343 ? 25.099 22.407 32.098 1.00 69.81 343 ASP A N 1
ATOM 2843 C CA . ASP A 1 343 ? 25.897 22.576 30.871 1.00 69.81 343 ASP A CA 1
ATOM 2844 C C . ASP A 1 343 ? 25.433 21.655 29.719 1.00 69.81 343 ASP A C 1
ATOM 2846 O O . ASP A 1 343 ? 25.605 21.981 28.541 1.00 69.81 343 ASP A O 1
ATOM 2850 N N . ASP A 1 344 ? 24.779 20.537 30.045 1.00 66.69 344 ASP A N 1
ATOM 2851 C CA . ASP A 1 344 ? 24.242 19.570 29.086 1.00 66.69 344 ASP A CA 1
ATOM 2852 C C . ASP A 1 344 ? 23.027 20.088 28.292 1.00 66.69 344 ASP A C 1
ATOM 2854 O O . ASP A 1 344 ? 22.907 19.798 27.098 1.00 66.69 344 ASP A O 1
ATOM 2858 N N . GLU A 1 345 ? 22.154 20.903 28.896 1.00 72.25 345 GLU A N 1
ATOM 2859 C CA . GLU A 1 345 ? 20.983 21.471 28.207 1.00 72.25 345 GLU A CA 1
ATOM 2860 C C . GLU A 1 345 ? 21.404 22.583 27.238 1.00 72.25 345 GLU A C 1
ATOM 2862 O O . GLU A 1 345 ? 20.977 22.608 26.081 1.00 72.25 345 GLU A O 1
ATOM 2867 N N . ILE A 1 346 ? 22.341 23.439 27.662 1.00 76.88 346 ILE A N 1
ATOM 2868 C CA . ILE A 1 346 ? 22.907 24.500 26.815 1.00 76.88 346 ILE A CA 1
ATOM 2869 C C . ILE A 1 346 ? 23.633 23.892 25.610 1.00 76.88 346 ILE A C 1
ATOM 2871 O O . ILE A 1 346 ? 23.518 24.389 24.486 1.00 76.88 346 ILE A O 1
ATOM 2875 N N . LYS A 1 347 ? 24.374 22.797 25.819 1.00 81.00 347 LYS A N 1
ATOM 2876 C CA . LYS A 1 347 ? 25.081 22.097 24.744 1.00 81.00 347 LYS A CA 1
ATOM 2877 C C . LYS A 1 347 ? 24.115 21.487 23.725 1.00 81.00 347 LYS A C 1
ATOM 2879 O O . LYS A 1 347 ? 24.348 21.628 22.525 1.00 81.00 347 LYS A O 1
ATOM 2884 N N . SER A 1 348 ? 23.021 20.880 24.187 1.00 80.62 348 SER A N 1
ATOM 2885 C CA . SER A 1 348 ? 21.970 20.338 23.316 1.00 80.62 348 SER A CA 1
ATOM 2886 C C . SER A 1 348 ? 21.338 21.424 22.435 1.00 80.62 348 SER A C 1
ATOM 2888 O O . SER A 1 348 ? 21.225 21.251 21.217 1.00 80.62 348 SER A O 1
ATOM 2890 N N . ASP A 1 349 ? 20.993 22.574 23.015 1.00 79.25 349 ASP A N 1
ATOM 2891 C CA . ASP A 1 349 ? 20.367 23.675 22.274 1.00 79.25 349 ASP A CA 1
ATOM 2892 C C . ASP A 1 349 ? 21.334 24.347 21.287 1.00 79.25 349 ASP A C 1
ATOM 2894 O O . ASP A 1 349 ? 20.962 24.665 20.150 1.00 79.25 349 ASP A O 1
ATOM 2898 N N . LEU A 1 350 ? 22.606 24.502 21.666 1.00 82.88 350 LEU A N 1
ATOM 2899 C CA . LEU A 1 350 ? 23.641 25.018 20.768 1.00 82.88 350 LEU A CA 1
ATOM 2900 C C . LEU A 1 350 ? 23.912 24.073 19.589 1.00 82.88 350 LEU A C 1
ATOM 2902 O O . LEU A 1 350 ? 24.094 24.545 18.461 1.00 82.88 350 LEU A O 1
ATOM 2906 N N . ASP A 1 351 ? 23.891 22.757 19.804 1.00 80.06 351 ASP A N 1
ATOM 2907 C CA . ASP A 1 351 ? 24.022 21.778 18.722 1.00 80.06 351 ASP A CA 1
ATOM 2908 C C . ASP A 1 351 ? 22.784 21.770 17.809 1.00 80.06 351 ASP A C 1
ATOM 2910 O O . ASP A 1 351 ? 22.915 21.640 16.584 1.00 80.06 351 ASP A O 1
ATOM 2914 N N . PHE A 1 352 ? 21.586 22.005 18.352 1.00 82.31 352 PHE A N 1
ATOM 2915 C CA . PHE A 1 352 ? 20.366 22.160 17.557 1.00 82.31 352 PHE A CA 1
ATOM 2916 C C . PHE A 1 352 ? 20.421 23.407 16.654 1.00 82.31 352 PHE A C 1
ATOM 2918 O O . PHE A 1 352 ? 20.123 23.331 15.453 1.00 82.31 352 PHE A O 1
ATOM 2925 N N . LEU A 1 353 ? 20.883 24.546 17.182 1.00 80.12 353 LEU A N 1
ATOM 2926 C CA . LEU A 1 353 ? 21.074 25.791 16.422 1.00 80.12 353 LEU A CA 1
ATOM 2927 C C . LEU A 1 353 ? 22.182 25.666 15.362 1.00 80.12 353 LEU A C 1
ATOM 2929 O O . LEU A 1 353 ? 22.027 26.112 14.220 1.00 80.12 353 LEU A O 1
ATOM 2933 N N . ARG A 1 354 ? 23.285 24.983 15.684 1.00 81.50 354 ARG A N 1
ATOM 2934 C CA . ARG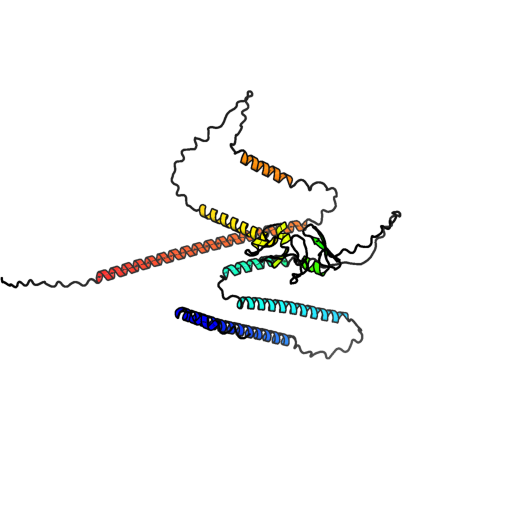 A 1 354 ? 24.395 24.756 14.745 1.00 81.50 354 ARG A CA 1
ATOM 2935 C C . ARG A 1 354 ? 24.005 23.836 13.578 1.00 81.50 354 ARG A C 1
ATOM 2937 O O . ARG A 1 354 ? 24.516 24.006 12.467 1.00 81.50 354 ARG A O 1
ATOM 2944 N N . ASN A 1 355 ? 23.092 22.890 13.797 1.00 74.12 355 ASN A N 1
ATOM 2945 C CA . ASN A 1 355 ? 22.630 21.951 12.769 1.00 74.12 355 ASN A CA 1
ATOM 2946 C C . ASN A 1 355 ? 21.487 22.498 11.898 1.00 74.12 355 ASN A C 1
ATOM 2948 O O . ASN A 1 355 ? 21.371 22.122 10.727 1.00 74.12 355 ASN A O 1
ATOM 2952 N N . SER A 1 356 ? 20.676 23.416 12.424 1.00 72.88 356 SER A N 1
ATOM 2953 C CA . SER A 1 356 ? 19.584 24.065 11.685 1.00 72.88 356 SER A CA 1
ATOM 2954 C C . SER A 1 356 ? 20.085 25.132 10.698 1.00 72.88 356 SER A C 1
ATOM 2956 O O . SER A 1 356 ? 19.548 25.239 9.594 1.00 72.88 356 SER A O 1
ATOM 2958 N N . GLY A 1 357 ? 21.184 25.831 11.007 1.00 54.50 357 GLY A N 1
ATOM 2959 C CA . GLY A 1 357 ? 21.777 26.842 10.115 1.00 54.50 357 GLY A CA 1
ATOM 2960 C C . GLY A 1 357 ? 22.428 26.299 8.830 1.00 54.50 357 GLY A C 1
ATOM 2961 O O . GLY A 1 357 ? 22.572 27.029 7.850 1.00 54.50 357 GLY A O 1
ATOM 2962 N N . LYS A 1 358 ? 22.788 25.008 8.771 1.00 55.31 358 LYS A N 1
ATOM 2963 C CA . LYS A 1 358 ? 23.523 24.427 7.626 1.00 55.31 358 LYS A CA 1
ATOM 2964 C C . LYS A 1 358 ? 22.649 24.002 6.436 1.00 55.31 358 LYS A C 1
ATOM 2966 O O . LYS A 1 358 ? 23.198 23.653 5.394 1.00 55.31 358 LYS A O 1
ATOM 2971 N N . LYS A 1 359 ? 21.314 24.036 6.541 1.00 54.03 359 LYS A N 1
ATOM 2972 C CA . LYS A 1 359 ? 20.416 23.548 5.470 1.00 54.03 359 LYS A CA 1
ATOM 2973 C C . LYS A 1 359 ? 19.923 24.611 4.478 1.00 54.03 359 LYS A C 1
ATOM 2975 O O . LYS A 1 359 ? 19.368 24.227 3.455 1.00 54.03 359 LYS A O 1
ATOM 2980 N N . ASN A 1 360 ? 20.189 25.903 4.703 1.00 50.72 360 ASN A N 1
ATOM 2981 C CA . ASN A 1 360 ? 19.622 26.979 3.868 1.00 50.72 360 ASN A CA 1
ATOM 2982 C C . ASN A 1 360 ? 20.633 27.814 3.049 1.00 50.72 360 ASN A C 1
ATOM 2984 O O . ASN A 1 360 ? 20.213 28.670 2.278 1.00 50.72 360 ASN A O 1
ATOM 2988 N N . ILE A 1 361 ? 21.945 27.548 3.113 1.00 48.25 361 ILE A N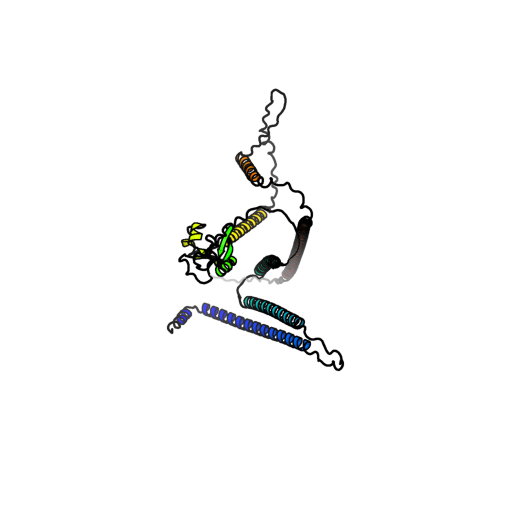 1
ATOM 2989 C CA . ILE A 1 361 ? 22.978 28.347 2.411 1.00 48.25 361 ILE A CA 1
ATOM 2990 C C . ILE A 1 361 ? 23.540 27.585 1.196 1.00 48.25 361 ILE A C 1
ATOM 2992 O O . ILE A 1 361 ? 24.725 27.276 1.124 1.00 48.25 361 ILE A O 1
ATOM 2996 N N . LYS A 1 362 ? 22.691 27.206 0.228 1.00 44.38 362 LYS A N 1
ATOM 2997 C CA . LYS A 1 362 ? 23.184 26.712 -1.082 1.00 44.38 362 LYS A CA 1
ATOM 2998 C C . LYS A 1 362 ? 22.236 26.904 -2.274 1.00 44.38 362 LYS A C 1
ATOM 3000 O O . LYS A 1 362 ? 22.300 26.150 -3.240 1.00 44.38 362 LYS A O 1
ATOM 3005 N N . LYS A 1 363 ? 21.374 27.927 -2.238 1.00 46.09 363 LYS A N 1
ATOM 3006 C CA . LYS A 1 363 ? 20.565 28.357 -3.399 1.00 46.09 363 LYS A CA 1
ATOM 3007 C C . LYS A 1 363 ? 20.457 29.878 -3.518 1.00 46.09 363 LYS A C 1
ATOM 3009 O O . LYS A 1 363 ? 19.371 30.417 -3.691 1.00 46.09 363 LYS A O 1
ATOM 3014 N N . GLN A 1 364 ? 21.581 30.579 -3.427 1.00 40.69 364 GLN A N 1
ATOM 3015 C CA . GLN A 1 364 ? 21.599 32.013 -3.702 1.00 40.69 364 GLN A CA 1
ATOM 3016 C C . GLN A 1 364 ? 22.938 32.414 -4.316 1.00 40.69 364 GLN A C 1
ATOM 3018 O O . GLN A 1 364 ? 23.798 32.967 -3.647 1.00 40.69 364 GLN A O 1
ATOM 3023 N N . ASN A 1 365 ? 23.139 32.051 -5.584 1.00 39.00 365 ASN A N 1
ATOM 3024 C CA . ASN A 1 365 ? 23.997 32.823 -6.482 1.00 39.00 365 ASN A CA 1
ATOM 3025 C C . ASN A 1 365 ? 23.792 32.371 -7.930 1.00 39.00 365 ASN A C 1
ATOM 3027 O O . ASN A 1 365 ? 24.450 31.448 -8.393 1.00 39.00 365 ASN A O 1
ATOM 3031 N N . GLN A 1 366 ? 22.807 32.983 -8.589 1.00 39.88 366 GLN A N 1
ATOM 3032 C CA . GLN A 1 366 ? 22.732 33.212 -10.036 1.00 39.88 366 GLN A CA 1
ATOM 3033 C C . GLN A 1 366 ? 21.399 33.917 -10.318 1.00 39.88 366 GLN A C 1
ATOM 3035 O O . GLN A 1 366 ? 20.377 33.269 -10.530 1.00 39.88 366 GLN A O 1
ATOM 3040 N N . GLN A 1 367 ? 21.396 35.248 -10.278 1.00 37.66 367 GLN A N 1
ATOM 3041 C CA . GLN A 1 367 ? 20.393 36.054 -10.968 1.00 37.66 367 GLN A CA 1
ATOM 3042 C C . GLN A 1 367 ? 21.043 37.345 -11.446 1.00 37.66 367 GLN A C 1
ATOM 3044 O O . GLN A 1 367 ? 21.368 38.191 -10.628 1.00 37.66 367 GLN A O 1
ATOM 3049 N N . ASP A 1 368 ? 21.174 37.465 -12.765 1.00 40.75 368 ASP A N 1
ATOM 3050 C CA . ASP A 1 368 ? 21.024 38.726 -13.486 1.00 40.75 368 ASP A CA 1
ATOM 3051 C C . ASP A 1 368 ? 20.457 38.418 -14.878 1.00 40.75 368 ASP A C 1
ATOM 3053 O O . ASP A 1 368 ? 21.154 37.972 -15.787 1.00 40.75 368 ASP A O 1
ATOM 3057 N N . SER A 1 369 ? 19.140 38.588 -15.020 1.00 38.16 369 SER A N 1
ATOM 3058 C CA . SER A 1 369 ? 18.452 38.838 -16.295 1.00 38.16 369 SER A CA 1
ATOM 3059 C C . SER A 1 369 ? 17.020 39.316 -16.021 1.00 38.16 369 SER A C 1
ATOM 3061 O O . SER A 1 369 ? 16.198 38.546 -15.513 1.00 38.16 369 SER A O 1
ATOM 3063 N N . PRO A 1 370 ? 16.686 40.579 -16.336 1.00 53.44 370 PRO A N 1
ATOM 3064 C CA . PRO A 1 370 ? 15.342 41.112 -16.185 1.00 53.44 370 PRO A CA 1
ATOM 3065 C C . PRO A 1 370 ? 14.614 41.005 -17.529 1.00 53.44 370 PRO A C 1
ATOM 3067 O O . PRO A 1 370 ? 14.990 41.733 -18.429 1.00 53.44 370 PRO A O 1
ATOM 3070 N N . ILE A 1 371 ? 13.616 40.117 -17.690 1.00 46.06 371 ILE A N 1
ATOM 3071 C CA . ILE A 1 371 ? 12.554 40.212 -18.739 1.00 46.06 371 ILE A CA 1
ATOM 3072 C C . ILE A 1 371 ? 11.444 39.132 -18.604 1.00 46.06 371 ILE A C 1
ATOM 3074 O O . ILE A 1 371 ? 10.690 38.881 -19.529 1.00 46.06 371 ILE A O 1
ATOM 3078 N N . ILE A 1 372 ? 11.227 38.494 -17.445 1.00 48.12 372 ILE A N 1
ATOM 3079 C CA . ILE A 1 372 ? 10.059 37.594 -17.264 1.00 48.12 372 ILE A CA 1
ATOM 3080 C C . ILE A 1 372 ? 9.422 37.843 -15.893 1.00 48.12 372 ILE A C 1
ATOM 3082 O O . ILE A 1 372 ? 9.661 37.112 -14.938 1.00 48.12 372 ILE A O 1
ATOM 3086 N N . LYS A 1 373 ? 8.636 38.918 -15.764 1.00 47.03 373 LYS A N 1
ATOM 3087 C CA . LYS A 1 373 ? 7.920 39.255 -14.514 1.00 47.03 373 LYS A CA 1
ATOM 3088 C C . LYS A 1 373 ? 6.409 39.461 -14.658 1.00 47.03 373 LYS A C 1
ATOM 3090 O O . LYS A 1 373 ? 5.788 39.906 -13.703 1.00 47.03 373 LYS A O 1
ATOM 3095 N N . GLN A 1 374 ? 5.785 39.113 -15.787 1.00 50.78 374 GLN A N 1
ATOM 3096 C CA . GLN A 1 374 ? 4.393 39.533 -16.027 1.00 50.78 374 GLN A CA 1
ATOM 3097 C C . GLN A 1 374 ? 3.334 38.426 -16.155 1.00 50.78 374 GLN A C 1
ATOM 3099 O O . GLN A 1 374 ? 2.164 38.753 -16.294 1.00 50.78 374 GLN A O 1
ATOM 3104 N N . ILE A 1 375 ? 3.681 37.134 -16.049 1.00 52.94 375 ILE A N 1
ATOM 3105 C CA . ILE A 1 375 ? 2.703 36.035 -16.267 1.00 52.94 375 ILE A CA 1
ATOM 3106 C C . ILE A 1 375 ? 2.560 35.079 -15.059 1.00 52.94 375 ILE A C 1
ATOM 3108 O O . ILE A 1 375 ? 1.688 34.218 -15.049 1.00 52.94 375 ILE A O 1
ATOM 3112 N N . LEU A 1 376 ? 3.336 35.252 -13.979 1.00 49.62 376 LEU A N 1
ATOM 3113 C CA . LEU A 1 376 ? 3.352 34.311 -12.840 1.00 49.62 376 LEU A CA 1
ATOM 3114 C C . LEU A 1 376 ? 2.665 34.815 -11.552 1.00 49.62 376 LEU A C 1
ATOM 3116 O O . LEU A 1 376 ? 2.847 34.231 -10.489 1.00 49.62 376 LEU A O 1
ATOM 3120 N N . ILE A 1 377 ? 1.898 35.905 -11.625 1.00 53.59 377 ILE A N 1
ATOM 3121 C CA . ILE A 1 377 ? 1.279 36.558 -10.454 1.00 53.59 377 ILE A CA 1
ATOM 3122 C C . ILE A 1 377 ? -0.146 36.043 -10.121 1.00 53.59 377 ILE A C 1
ATOM 3124 O O . ILE A 1 377 ? -0.446 35.926 -8.932 1.00 53.59 377 ILE A O 1
ATOM 3128 N N . PRO A 1 378 ? -1.026 35.643 -11.070 1.00 54.84 378 PRO A N 1
ATOM 3129 C CA . PRO A 1 378 ? -2.397 35.269 -10.700 1.00 54.84 378 PRO A CA 1
ATOM 3130 C C . PRO A 1 378 ? -2.532 33.882 -10.043 1.00 54.84 378 PRO A C 1
ATOM 3132 O O . PRO A 1 378 ? -3.511 33.635 -9.343 1.00 54.84 378 PRO A O 1
ATOM 3135 N N . GLN A 1 379 ? -1.559 32.975 -10.202 1.00 56.47 379 GLN A N 1
ATOM 3136 C CA . GLN A 1 379 ? -1.686 31.608 -9.672 1.00 56.47 379 GLN A CA 1
ATOM 3137 C C . GLN A 1 379 ? -1.400 31.512 -8.162 1.00 56.47 379 GLN A C 1
ATOM 3139 O O . GLN A 1 379 ? -1.985 30.675 -7.476 1.00 56.47 379 GLN A O 1
ATOM 3144 N N . GLN A 1 380 ? -0.556 32.393 -7.612 1.00 61.19 380 GLN A N 1
ATOM 3145 C CA . GLN A 1 380 ? -0.243 32.381 -6.178 1.00 61.19 380 GLN A CA 1
ATOM 3146 C C . GLN A 1 380 ? -1.353 33.023 -5.326 1.00 61.19 380 GLN A C 1
ATOM 3148 O O . GLN A 1 380 ? -1.602 32.576 -4.208 1.00 61.19 380 GLN A O 1
ATOM 3153 N N . GLN A 1 381 ? -2.084 34.006 -5.868 1.00 68.19 381 GLN A N 1
ATOM 3154 C CA . GLN A 1 381 ? -3.235 34.605 -5.176 1.00 68.19 381 GLN A CA 1
ATOM 3155 C C . GLN A 1 381 ? -4.415 33.634 -5.038 1.00 68.19 381 GLN A C 1
ATOM 3157 O O . GLN A 1 381 ? -5.106 33.651 -4.018 1.00 68.19 381 GLN A O 1
ATOM 3162 N N . GLN A 1 382 ? -4.617 32.735 -6.006 1.00 71.50 382 GLN A N 1
ATOM 3163 C CA . GLN A 1 382 ? -5.720 31.774 -5.944 1.00 71.50 382 GLN A CA 1
ATOM 3164 C C . GLN A 1 382 ? -5.510 30.713 -4.850 1.00 71.50 382 GLN A C 1
ATOM 3166 O O . GLN A 1 382 ? -6.467 30.278 -4.210 1.00 71.50 382 GLN A O 1
ATOM 3171 N N . GLN A 1 383 ? -4.254 30.350 -4.564 1.00 76.12 383 GLN A N 1
ATOM 3172 C CA . GLN A 1 383 ? -3.936 29.388 -3.506 1.00 76.12 383 GLN A CA 1
ATOM 3173 C C . GLN A 1 383 ? -4.127 29.977 -2.096 1.00 76.12 383 GLN A C 1
ATOM 3175 O O . GLN A 1 383 ? -4.509 29.256 -1.175 1.00 76.12 383 GLN A O 1
ATOM 3180 N N . GLN A 1 384 ? -3.942 31.292 -1.929 1.00 78.94 384 GLN A N 1
ATOM 3181 C CA . GLN A 1 384 ? -4.158 31.965 -0.643 1.00 78.94 384 GLN A CA 1
ATOM 3182 C C . GLN A 1 384 ? -5.649 32.114 -0.293 1.00 78.94 384 GLN A C 1
ATOM 3184 O O . GLN A 1 384 ? -6.017 31.957 0.872 1.00 78.94 384 GLN A O 1
ATOM 3189 N N . GLN A 1 385 ? -6.527 32.323 -1.284 1.00 80.75 385 GLN A N 1
ATOM 3190 C CA . GLN A 1 385 ? -7.979 32.345 -1.047 1.00 80.75 385 GLN A CA 1
ATOM 3191 C C . GLN A 1 385 ? -8.535 30.970 -0.649 1.00 80.75 385 GLN A C 1
ATOM 3193 O O . GLN A 1 385 ? -9.384 30.890 0.239 1.00 80.75 385 GLN A O 1
ATOM 3198 N N . GLN A 1 386 ? -8.020 29.878 -1.227 1.00 83.69 386 GLN A N 1
ATOM 3199 C CA . GLN A 1 386 ? -8.460 28.529 -0.849 1.00 83.69 386 GLN A CA 1
ATOM 3200 C C . GLN A 1 386 ? -8.100 28.178 0.604 1.00 83.69 386 GLN A C 1
ATOM 3202 O O . GLN A 1 386 ? -8.864 27.491 1.283 1.00 83.69 386 GLN A O 1
ATOM 3207 N N . GLN A 1 387 ? -6.974 28.690 1.113 1.00 85.94 387 GLN A N 1
ATOM 3208 C CA . GLN A 1 387 ? -6.562 28.447 2.497 1.00 85.94 387 GLN A CA 1
ATOM 3209 C C . GLN A 1 387 ? -7.442 29.190 3.517 1.00 85.94 387 GLN A C 1
ATOM 3211 O O . GLN A 1 387 ? -7.778 28.616 4.553 1.00 85.94 387 GLN A O 1
ATOM 3216 N N . GLN A 1 388 ? -7.889 30.416 3.211 1.00 88.50 388 GLN A N 1
ATOM 3217 C CA . GLN A 1 388 ? -8.829 31.145 4.076 1.00 88.50 388 GLN A CA 1
ATOM 3218 C C . GLN A 1 388 ? -10.211 30.484 4.127 1.00 88.50 388 GLN A C 1
ATOM 3220 O O . GLN A 1 388 ? -10.814 30.406 5.199 1.00 88.50 388 GLN A O 1
ATOM 3225 N N . GLN A 1 389 ? -10.694 29.942 3.005 1.00 90.31 389 GLN A N 1
ATOM 3226 C CA . GLN A 1 389 ? -11.993 29.267 2.973 1.00 90.31 389 GLN A CA 1
ATOM 3227 C C . GLN A 1 389 ? -11.988 27.972 3.805 1.00 90.31 389 GLN A C 1
ATOM 3229 O O . GLN A 1 389 ? -12.960 27.677 4.502 1.00 90.31 389 GLN A O 1
ATOM 3234 N N . TYR A 1 390 ? -10.868 27.239 3.814 1.00 91.06 390 TYR A N 1
ATOM 3235 C CA . TYR A 1 390 ? -10.723 26.034 4.637 1.00 91.06 390 TYR A CA 1
ATOM 3236 C C . TYR A 1 390 ? -10.702 26.353 6.141 1.00 91.06 390 TYR A C 1
ATOM 3238 O O . TYR A 1 390 ? -11.266 25.613 6.949 1.00 91.06 390 TYR A O 1
ATOM 3246 N N . GLN A 1 391 ? -10.102 27.483 6.529 1.00 92.25 391 GLN A N 1
ATOM 3247 C CA . GLN A 1 391 ? -10.046 27.904 7.929 1.00 92.25 391 GLN A CA 1
ATOM 3248 C C . GLN A 1 391 ? -11.425 28.341 8.455 1.00 92.25 391 GLN A C 1
ATOM 3250 O O . GLN A 1 391 ? -11.783 28.005 9.585 1.00 92.25 391 GLN A O 1
ATOM 3255 N N . GLN A 1 392 ? -12.243 28.991 7.617 1.00 92.50 392 GLN A N 1
ATOM 3256 C CA . GLN A 1 392 ? -13.632 29.324 7.957 1.00 92.50 392 GLN A CA 1
ATOM 3257 C C . GLN A 1 392 ? -14.507 28.074 8.131 1.00 92.50 392 GLN A C 1
ATOM 3259 O O . GLN A 1 392 ? -15.307 28.004 9.066 1.00 92.50 392 GLN A O 1
ATOM 3264 N N . GLN A 1 393 ? -14.323 27.057 7.283 1.00 93.25 393 GLN A N 1
ATOM 3265 C CA . GLN A 1 393 ? -15.099 25.818 7.374 1.00 93.25 393 GLN A CA 1
ATOM 3266 C C . GLN A 1 393 ? -14.764 25.018 8.645 1.00 93.25 393 GLN A C 1
ATOM 3268 O O . GLN A 1 393 ? -15.657 24.442 9.266 1.00 93.25 393 GLN A O 1
ATOM 3273 N N . GLN A 1 394 ? -13.501 25.044 9.090 1.00 91.25 394 GLN A N 1
ATOM 3274 C CA . GLN A 1 394 ? -13.098 24.413 10.350 1.00 91.25 394 GLN A CA 1
ATOM 3275 C C . GLN A 1 394 ? -13.715 25.105 11.574 1.00 91.25 394 GLN A C 1
ATOM 3277 O O . GLN A 1 394 ? -14.139 24.432 12.514 1.00 91.25 394 GLN A O 1
ATOM 3282 N N . GLN A 1 395 ? -13.814 26.438 11.549 1.00 93.56 395 GLN A N 1
ATOM 3283 C CA . GLN A 1 395 ? -14.421 27.205 12.640 1.00 93.56 395 GLN A CA 1
ATOM 3284 C C . GLN A 1 395 ? -15.927 26.933 12.761 1.00 93.56 395 GLN A C 1
ATOM 3286 O O . GLN A 1 395 ? -16.443 26.781 13.869 1.00 93.56 395 GLN A O 1
ATOM 3291 N N . GLN A 1 396 ? -16.621 26.783 11.627 1.00 93.81 396 GLN A N 1
ATOM 3292 C CA . GLN A 1 396 ? -18.043 26.435 11.609 1.00 93.81 396 GLN A CA 1
ATOM 3293 C C . GLN A 1 396 ? -18.298 25.024 12.162 1.00 93.81 396 GLN A C 1
ATOM 3295 O O . GLN A 1 396 ? -19.257 24.809 12.904 1.00 93.81 396 GLN A O 1
ATOM 3300 N N . GLN A 1 397 ? -17.405 24.073 11.869 1.00 92.62 397 GLN A N 1
ATOM 3301 C CA . GLN A 1 397 ? -17.516 22.707 12.380 1.00 92.62 397 GLN A CA 1
ATOM 3302 C C . GLN A 1 397 ? -17.301 22.640 13.902 1.00 92.62 397 GLN A C 1
ATOM 3304 O O . GLN A 1 397 ? -18.003 21.898 14.589 1.00 92.62 397 GLN A O 1
ATOM 3309 N N . GLN A 1 398 ? -16.392 23.459 14.446 1.00 92.56 398 GLN A N 1
ATOM 3310 C CA . GLN A 1 398 ? -16.187 23.563 15.895 1.00 92.56 398 GLN A CA 1
ATOM 3311 C C . GLN A 1 398 ? -17.405 24.155 16.616 1.00 92.56 398 GLN A C 1
ATOM 3313 O O . GLN A 1 398 ? -17.787 23.655 17.674 1.00 92.56 398 GLN A O 1
ATOM 3318 N N . GLN A 1 399 ? -18.057 25.164 16.028 1.00 94.12 399 GLN A N 1
ATOM 3319 C CA . GLN A 1 399 ? -19.277 25.748 16.596 1.00 94.12 399 GLN A CA 1
ATOM 3320 C C . GLN A 1 399 ? -20.434 24.740 16.639 1.00 94.12 399 GLN A C 1
ATOM 3322 O O . GLN A 1 399 ? -21.147 24.662 17.640 1.00 94.12 399 GLN A O 1
ATOM 3327 N N . GLN A 1 400 ? -20.582 23.915 15.598 1.00 93.88 400 GLN A N 1
ATOM 3328 C CA . GLN A 1 400 ? -21.606 22.867 15.562 1.00 93.88 400 GLN A CA 1
ATOM 3329 C C . GLN A 1 400 ? -21.369 21.785 16.626 1.00 93.88 400 GLN A C 1
ATOM 3331 O O . GLN A 1 400 ? -22.316 21.321 17.263 1.00 93.88 400 GLN A O 1
ATOM 3336 N N . GLN A 1 401 ? -20.106 21.423 16.871 1.00 93.25 401 GLN A N 1
ATOM 3337 C CA . GLN A 1 401 ? -19.752 20.449 17.905 1.00 93.25 401 GLN A CA 1
ATOM 3338 C C . GLN A 1 401 ? -20.045 20.973 19.319 1.00 93.25 401 GLN A C 1
ATOM 3340 O O . GLN A 1 401 ? -20.537 20.226 20.166 1.00 93.25 401 GLN A O 1
ATOM 3345 N N . GLN A 1 402 ? -19.810 22.266 19.560 1.00 94.25 402 GLN A N 1
ATOM 3346 C CA . GLN A 1 402 ? -20.125 22.904 20.840 1.00 94.25 402 GLN A CA 1
ATOM 3347 C C . GLN A 1 402 ? -21.639 22.964 21.096 1.00 94.25 402 GLN A C 1
ATOM 3349 O O . GLN A 1 402 ? -22.087 22.708 22.214 1.00 94.25 402 GLN A O 1
ATOM 3354 N N . GLN A 1 403 ? -22.439 23.220 20.053 1.00 94.94 403 GLN A N 1
ATOM 3355 C CA . GLN A 1 403 ? -23.901 23.208 20.155 1.00 94.94 403 GLN A CA 1
ATOM 3356 C C . GLN A 1 403 ? -24.454 21.808 20.468 1.00 94.94 403 GLN A C 1
ATOM 3358 O O . GLN A 1 403 ? -25.360 21.674 21.291 1.00 94.94 403 GLN A O 1
ATOM 3363 N N . GLN A 1 404 ? -23.874 20.756 19.879 1.00 94.19 404 GLN A N 1
ATOM 3364 C CA . GLN A 1 404 ? -24.255 19.373 20.188 1.00 94.19 404 GLN A CA 1
ATOM 3365 C C . GLN A 1 404 ? -23.929 18.980 21.635 1.00 94.19 404 GLN A C 1
ATOM 3367 O O . GLN A 1 404 ? -24.744 18.325 22.285 1.00 94.19 404 GLN A O 1
ATOM 3372 N N . GLN A 1 405 ? -22.781 19.412 22.171 1.00 93.62 405 GLN A N 1
ATOM 3373 C CA . GLN A 1 405 ? -22.443 19.168 23.578 1.00 93.62 405 GLN A CA 1
ATOM 3374 C C . GLN A 1 405 ? -23.408 19.869 24.542 1.00 93.62 405 GLN A C 1
ATOM 3376 O O . GLN A 1 405 ? -23.809 19.271 25.541 1.00 93.62 405 GLN A O 1
ATOM 3381 N N . GLN A 1 406 ? -23.834 21.098 24.230 1.00 94.75 406 GLN A N 1
ATOM 3382 C CA . GLN A 1 406 ? -24.833 21.798 25.043 1.00 94.75 406 GLN A CA 1
ATOM 3383 C C . GLN A 1 406 ? -26.197 21.094 25.031 1.00 94.75 406 GLN A C 1
ATOM 3385 O O . GLN A 1 406 ? -26.830 20.977 26.081 1.00 94.75 406 GLN A O 1
ATOM 3390 N N . GLN A 1 407 ? -26.629 20.562 23.882 1.00 94.81 407 GLN A N 1
ATOM 3391 C CA . GLN A 1 407 ? -27.865 19.774 23.811 1.00 94.81 407 GLN A CA 1
ATOM 3392 C C . GLN A 1 407 ? -27.781 18.475 24.621 1.00 94.81 407 GLN A C 1
ATOM 3394 O O . GLN A 1 407 ? -28.740 18.125 25.309 1.00 94.81 407 GLN A O 1
ATOM 3399 N N . GLN A 1 408 ? -26.635 17.786 24.606 1.00 94.25 408 GLN A N 1
ATOM 3400 C CA . GLN A 1 408 ? -26.444 16.584 25.425 1.00 94.25 408 GLN A CA 1
ATOM 3401 C C . GLN A 1 408 ? -26.482 16.883 26.929 1.00 94.25 408 GLN A C 1
ATOM 3403 O O . GLN A 1 408 ? -27.092 16.122 27.682 1.00 94.25 408 GLN A O 1
ATOM 3408 N N . GLN A 1 409 ? -25.897 18.002 27.373 1.00 93.88 409 GLN A N 1
ATOM 3409 C CA . GLN A 1 409 ? -25.981 18.411 28.780 1.00 93.88 409 GLN A CA 1
ATOM 3410 C C . GLN A 1 409 ? -27.416 18.734 29.212 1.00 93.88 409 GLN A C 1
ATOM 3412 O O . GLN A 1 409 ? -27.823 18.326 30.301 1.00 93.88 409 GLN A O 1
ATOM 3417 N N . GLN A 1 410 ? -28.211 19.398 28.365 1.00 95.00 410 GLN A N 1
ATOM 3418 C CA . GLN A 1 410 ? -29.626 19.639 28.672 1.00 95.00 410 GLN A CA 1
ATOM 3419 C C . GLN A 1 410 ? -30.437 18.341 28.765 1.00 95.00 410 GLN A C 1
ATOM 3421 O O . GLN A 1 410 ? -31.276 18.210 29.658 1.00 95.00 410 GLN A O 1
ATOM 3426 N N . GLN A 1 411 ? -30.165 17.357 27.902 1.00 94.75 411 GLN A N 1
ATOM 3427 C CA . GLN A 1 411 ? -30.844 16.060 27.967 1.00 94.75 411 GLN A CA 1
ATOM 3428 C C . GLN A 1 411 ? -30.503 15.282 29.246 1.00 94.75 411 GLN A C 1
ATOM 3430 O O . GLN A 1 411 ? -31.396 14.695 29.860 1.00 94.75 411 GLN A O 1
ATOM 3435 N N . GLN A 1 412 ? -29.243 15.321 29.695 1.00 94.25 412 GLN A N 1
ATOM 3436 C CA . GLN A 1 412 ? -28.854 14.705 30.968 1.00 94.25 412 GLN A CA 1
ATOM 3437 C C . GLN A 1 412 ? -29.518 15.383 32.172 1.00 94.25 412 GLN A C 1
ATOM 3439 O O . GLN A 1 412 ? -29.976 14.688 33.080 1.00 94.25 412 GLN A O 1
ATOM 3444 N N . GLN A 1 413 ? -29.635 16.715 32.173 1.00 95.06 413 GLN A N 1
ATOM 3445 C CA . GLN A 1 413 ? -30.339 17.427 33.245 1.00 95.06 413 GLN A CA 1
ATOM 3446 C C . GLN A 1 413 ? -31.832 17.073 33.301 1.00 95.06 413 GLN A C 1
ATOM 3448 O O . GLN A 1 413 ? -32.370 16.881 34.394 1.00 95.06 413 GLN A O 1
ATOM 3453 N N . GLN A 1 414 ? -32.495 16.916 32.150 1.00 94.88 414 GLN A N 1
ATOM 3454 C CA . GLN A 1 414 ? -33.891 16.470 32.118 1.00 94.88 414 GLN A CA 1
ATOM 3455 C C . GLN A 1 414 ? -34.064 15.040 32.644 1.00 94.88 414 GLN A C 1
ATOM 3457 O O . GLN A 1 414 ? -35.005 14.787 33.397 1.00 94.88 414 GLN A O 1
ATOM 3462 N N . GLN A 1 415 ? -33.152 14.115 32.321 1.00 94.81 415 GLN A N 1
ATOM 3463 C CA . GLN A 1 415 ? -33.210 12.756 32.874 1.00 94.81 415 GLN A CA 1
ATOM 3464 C C . GLN A 1 415 ? -33.017 12.731 34.395 1.00 94.81 415 GLN A C 1
ATOM 3466 O O . GLN A 1 415 ? -33.729 11.998 35.083 1.00 94.81 415 GLN A O 1
ATOM 3471 N N . GLN A 1 416 ? -32.118 13.557 34.939 1.00 94.44 416 GLN A N 1
ATOM 3472 C CA . GLN A 1 416 ? -31.931 13.650 36.391 1.00 94.44 416 GLN A CA 1
ATOM 3473 C C . GLN A 1 416 ? -33.172 14.197 37.109 1.00 94.44 416 GLN A C 1
ATOM 3475 O O . GLN A 1 416 ? -33.550 13.668 38.156 1.00 94.44 416 GLN A O 1
ATOM 3480 N N . GLN A 1 417 ? -33.851 15.200 36.540 1.00 95.00 417 GLN A N 1
ATOM 3481 C CA . GLN A 1 417 ? -35.115 15.690 37.104 1.00 95.00 417 GLN A CA 1
ATOM 3482 C C . GLN A 1 417 ? -36.226 14.634 37.061 1.00 95.00 417 GLN A C 1
ATOM 3484 O O . GLN A 1 417 ? -36.984 14.509 38.024 1.00 95.00 417 GLN A O 1
ATOM 3489 N N . GLN A 1 418 ? -36.307 13.837 35.992 1.00 95.06 418 GLN A N 1
ATOM 3490 C CA . GLN A 1 418 ? -37.292 12.754 35.906 1.00 95.06 418 GLN A CA 1
ATOM 3491 C C . GLN A 1 418 ? -37.037 11.649 36.941 1.00 95.06 418 GLN A C 1
ATOM 3493 O O . GLN A 1 418 ? -37.986 11.160 37.557 1.00 95.06 418 GLN A O 1
ATOM 3498 N N . GLN A 1 419 ? -35.771 11.294 37.191 1.00 94.94 419 GLN A N 1
ATOM 3499 C CA . GLN A 1 419 ? -35.424 10.335 38.245 1.00 94.94 419 GLN A CA 1
ATOM 3500 C C . GLN A 1 419 ? -35.765 10.852 39.647 1.00 94.94 419 GLN A C 1
ATOM 3502 O O . GLN A 1 419 ? -36.296 10.090 40.457 1.00 94.94 419 GLN A O 1
ATOM 3507 N N . GLN A 1 420 ? -35.533 12.138 39.933 1.00 94.44 420 GLN A N 1
ATOM 3508 C CA . GLN A 1 420 ? -35.929 12.717 41.221 1.00 94.44 420 GLN A CA 1
ATOM 3509 C C . GLN A 1 420 ? -37.449 12.722 41.417 1.00 94.44 420 GLN A C 1
ATOM 3511 O O . GLN A 1 420 ? -37.915 12.396 42.508 1.00 94.44 420 GLN A O 1
ATOM 3516 N N . GLN A 1 421 ? -38.239 13.012 40.375 1.00 95.31 421 GLN A N 1
ATOM 3517 C CA . GLN A 1 421 ? -39.700 12.925 40.477 1.00 95.31 421 GLN A CA 1
ATOM 3518 C C . GLN A 1 421 ? -40.192 11.491 40.714 1.00 95.31 421 GLN A C 1
ATOM 3520 O O . GLN A 1 421 ? -41.120 11.298 41.499 1.00 95.31 421 GLN A O 1
ATOM 3525 N N . GLN A 1 422 ? -39.569 10.481 40.097 1.00 94.88 422 GLN A N 1
ATOM 3526 C CA . GLN A 1 422 ? -39.931 9.082 40.355 1.00 94.88 422 GLN A CA 1
ATOM 3527 C C . GLN A 1 422 ? -39.596 8.644 41.785 1.00 94.88 422 GLN A C 1
ATOM 3529 O O . GLN A 1 422 ? -40.421 7.984 42.414 1.00 94.88 422 GLN A O 1
ATOM 3534 N N . GLN A 1 423 ? -38.446 9.052 42.333 1.00 94.75 423 GLN A N 1
ATOM 3535 C CA . GLN A 1 423 ? -38.122 8.768 43.737 1.00 94.75 423 GLN A CA 1
ATOM 3536 C C . GLN A 1 423 ? -39.098 9.449 44.702 1.00 94.75 423 GLN A C 1
ATOM 3538 O O . GLN A 1 423 ? -39.531 8.830 45.670 1.00 94.75 423 GLN A O 1
ATOM 3543 N N . GLN A 1 424 ? -39.511 10.688 44.422 1.00 95.19 424 GLN A N 1
ATOM 3544 C CA . GLN A 1 424 ? -40.501 11.374 45.256 1.00 95.19 424 GLN A CA 1
ATOM 3545 C C . GLN A 1 424 ? -41.872 10.683 45.216 1.00 95.19 424 GLN A C 1
ATOM 3547 O O . GLN A 1 424 ? -42.524 10.561 46.250 1.00 95.19 424 GLN A O 1
ATOM 3552 N N . GLN A 1 425 ? -42.301 10.182 44.052 1.00 93.81 425 GLN A N 1
ATOM 3553 C CA . GLN A 1 425 ? -43.548 9.416 43.946 1.00 93.81 425 GLN A CA 1
ATOM 3554 C C . GLN A 1 425 ? -43.476 8.079 44.691 1.00 93.81 425 GLN A C 1
ATOM 3556 O O . GLN A 1 425 ? -44.457 7.707 45.332 1.00 93.81 425 GLN A O 1
ATOM 3561 N N . GLN A 1 426 ? -42.331 7.389 44.658 1.00 94.62 426 GLN A N 1
ATOM 3562 C CA . GLN A 1 426 ? -42.131 6.161 45.435 1.00 94.62 426 GLN A CA 1
ATOM 3563 C C . GLN A 1 426 ? -42.206 6.429 46.940 1.00 94.62 426 GLN A C 1
ATOM 3565 O O . GLN A 1 426 ? -42.946 5.733 47.627 1.00 94.62 426 GLN A O 1
ATOM 3570 N N . LEU A 1 427 ? -41.549 7.485 47.432 1.00 95.25 427 LEU A N 1
ATOM 3571 C CA . LEU A 1 427 ? -41.612 7.866 48.848 1.00 95.25 427 LEU A CA 1
ATOM 3572 C C . LEU A 1 427 ? -43.046 8.189 49.298 1.00 95.25 427 LEU A C 1
ATOM 3574 O O . LEU A 1 427 ? -43.487 7.705 50.335 1.00 95.25 427 LEU A O 1
ATOM 3578 N N . ILE A 1 428 ? -43.813 8.929 48.489 1.00 94.75 428 ILE A N 1
ATOM 3579 C CA . ILE A 1 428 ? -45.228 9.225 48.787 1.00 94.75 428 ILE A CA 1
ATOM 3580 C C . ILE A 1 428 ? -46.075 7.941 48.802 1.00 94.75 428 ILE A C 1
ATOM 3582 O O . ILE A 1 428 ? -47.040 7.827 49.561 1.00 94.75 428 ILE A O 1
ATOM 3586 N N . GLN A 1 429 ? -45.761 6.970 47.944 1.00 91.56 429 GLN A N 1
ATOM 3587 C CA . GLN A 1 429 ? -46.493 5.707 47.875 1.00 91.56 429 GLN A CA 1
ATOM 3588 C C . GLN A 1 429 ? -46.149 4.780 49.051 1.00 91.56 429 GLN A C 1
ATOM 3590 O O . GLN A 1 429 ? -47.040 4.116 49.581 1.00 91.56 429 GLN A O 1
ATOM 3595 N N . GLU A 1 430 ? -44.895 4.783 49.505 1.00 93.19 430 GLU A N 1
ATOM 3596 C CA . GLU A 1 430 ? -44.463 4.104 50.731 1.00 93.19 430 GLU A CA 1
ATOM 3597 C C . GLU A 1 430 ? -45.117 4.711 51.976 1.00 93.19 430 GLU A C 1
ATOM 3599 O O . GLU A 1 430 ? -45.623 3.969 52.820 1.00 93.19 430 GLU A O 1
ATOM 3604 N N . GLU A 1 431 ? -45.198 6.041 52.058 1.00 93.06 431 GLU A N 1
ATOM 3605 C CA . GLU A 1 431 ? -45.855 6.743 53.166 1.00 93.06 431 GLU A CA 1
ATOM 3606 C C . GLU A 1 431 ? -47.348 6.371 53.248 1.00 93.06 431 GLU A C 1
ATOM 3608 O O . GLU A 1 431 ? -47.838 5.957 54.301 1.00 93.06 431 GLU A O 1
ATOM 3613 N N . LYS A 1 432 ? -48.052 6.354 52.104 1.00 90.56 432 LYS A N 1
ATOM 3614 C CA . LYS A 1 432 ? -49.456 5.903 52.025 1.00 90.56 432 LYS A CA 1
ATOM 3615 C C . LYS A 1 432 ? -49.654 4.436 52.419 1.00 90.56 432 LYS A C 1
ATOM 3617 O O . LYS A 1 432 ? -50.681 4.098 53.011 1.00 90.56 432 LYS A O 1
ATOM 3622 N N . ASN A 1 433 ? -48.707 3.562 52.083 1.00 88.88 433 ASN A N 1
ATOM 3623 C CA . ASN A 1 433 ? -48.783 2.145 52.441 1.00 88.88 433 ASN A CA 1
ATOM 3624 C C . ASN A 1 433 ? -48.541 1.923 53.945 1.00 88.88 433 ASN A C 1
ATOM 3626 O O . ASN A 1 433 ? -49.209 1.081 54.551 1.00 88.88 433 ASN A O 1
ATOM 3630 N N . SER A 1 434 ? -47.642 2.700 54.559 1.00 86.31 434 SER A N 1
ATOM 3631 C CA . SER A 1 434 ? -47.360 2.644 56.000 1.00 86.31 434 SER A CA 1
ATOM 3632 C C . SER A 1 434 ? -48.594 3.003 56.844 1.00 86.31 434 SER A C 1
ATOM 3634 O O . SER A 1 434 ? -48.955 2.279 57.779 1.00 86.31 434 SER A O 1
ATOM 3636 N N . ASP A 1 435 ? -49.330 4.048 56.452 1.00 83.81 435 ASP A N 1
ATOM 3637 C CA . ASP A 1 435 ? -50.537 4.488 57.166 1.00 83.81 435 ASP A CA 1
ATOM 3638 C C . ASP A 1 435 ? -51.691 3.469 57.106 1.00 83.81 435 ASP A C 1
ATOM 3640 O O . ASP A 1 435 ? -52.438 3.294 58.077 1.00 83.81 435 ASP A O 1
ATOM 3644 N N . GLN A 1 436 ? -51.836 2.734 55.997 1.00 77.00 436 GLN A N 1
ATOM 3645 C CA . GLN A 1 436 ? -52.827 1.652 55.900 1.00 77.00 436 GLN A CA 1
ATOM 3646 C C . GLN A 1 436 ? -52.470 0.452 56.789 1.00 77.00 436 GLN A C 1
ATOM 3648 O O . GLN A 1 436 ? -53.359 -0.201 57.353 1.00 77.00 436 GLN A O 1
ATOM 3653 N N . GLN A 1 437 ? -51.177 0.177 56.973 1.00 71.75 437 GLN A N 1
ATOM 3654 C CA . GLN A 1 437 ? -50.722 -0.928 57.813 1.00 71.75 437 GLN A CA 1
ATOM 3655 C C . GLN A 1 437 ? -50.978 -0.654 59.306 1.00 71.75 437 GLN A C 1
ATOM 3657 O O . GLN A 1 437 ? -51.353 -1.565 60.049 1.00 71.75 437 GLN A O 1
ATOM 3662 N N . MET A 1 438 ? -50.891 0.609 59.735 1.00 64.25 438 MET A N 1
ATOM 3663 C CA . MET A 1 438 ? -51.156 1.024 61.121 1.00 64.25 438 MET A CA 1
ATOM 3664 C C . MET A 1 438 ? -52.643 0.951 61.514 1.00 64.25 438 MET A C 1
ATOM 3666 O O . MET A 1 438 ? -52.954 0.694 62.679 1.00 64.25 438 MET A O 1
ATOM 3670 N N . ASN A 1 439 ? -53.572 1.071 60.560 1.00 66.25 439 ASN A N 1
ATOM 3671 C CA . ASN A 1 439 ? -55.015 0.943 60.819 1.00 66.25 439 ASN A CA 1
ATOM 3672 C C . ASN A 1 439 ? -55.547 -0.502 60.795 1.00 66.25 439 ASN A C 1
ATOM 3674 O O . ASN A 1 439 ? -56.691 -0.743 61.178 1.00 66.25 439 ASN A O 1
ATOM 3678 N N . SER A 1 440 ? -54.722 -1.479 60.408 1.00 59.28 440 SER A N 1
ATOM 3679 C CA . SER A 1 440 ? -55.139 -2.881 60.257 1.00 59.28 440 SER A CA 1
ATOM 3680 C C . SER A 1 440 ? -54.899 -3.746 61.502 1.00 59.28 440 SER A C 1
ATOM 3682 O O . SER A 1 440 ? -55.111 -4.958 61.458 1.00 59.28 440 SER A O 1
ATOM 3684 N N . ARG A 1 441 ? -54.468 -3.166 62.635 1.00 50.28 441 ARG A N 1
ATOM 3685 C CA . ARG A 1 441 ? -54.299 -3.927 63.884 1.00 50.28 441 ARG A CA 1
ATOM 3686 C C . ARG A 1 441 ? -55.669 -4.396 64.399 1.00 50.28 441 ARG A C 1
ATOM 3688 O O . ARG A 1 441 ? -56.469 -3.561 64.830 1.00 50.28 441 ARG A O 1
ATOM 3695 N N . PRO A 1 442 ? -55.953 -5.714 64.416 1.00 53.97 442 PRO A N 1
ATOM 3696 C CA . PRO A 1 442 ? -57.196 -6.221 64.970 1.00 53.97 442 PRO A CA 1
ATOM 3697 C C . PRO A 1 442 ? -57.204 -5.887 66.458 1.00 53.97 442 PRO A C 1
ATOM 3699 O O . PRO A 1 442 ? -56.276 -6.251 67.182 1.00 53.97 442 PRO A O 1
ATOM 3702 N N . ARG A 1 443 ? -58.243 -5.192 66.931 1.00 51.81 443 ARG A N 1
ATOM 3703 C CA . ARG A 1 443 ? -58.481 -5.020 68.367 1.00 51.81 443 ARG A CA 1
ATOM 3704 C C . ARG A 1 443 ? -58.630 -6.411 68.984 1.00 51.81 443 ARG A C 1
ATOM 3706 O O . ARG A 1 443 ? -59.692 -7.024 68.884 1.00 51.81 443 ARG A O 1
ATOM 3713 N N . THR A 1 444 ? -57.566 -6.920 69.602 1.00 50.44 444 THR A N 1
ATOM 3714 C CA . THR A 1 444 ? -57.585 -8.174 70.352 1.00 50.44 444 THR A CA 1
ATOM 3715 C C . THR A 1 444 ? -58.589 -8.031 71.484 1.00 50.44 444 THR A C 1
ATOM 3717 O O . THR A 1 444 ? -58.390 -7.281 72.441 1.00 50.44 444 THR A O 1
ATOM 3720 N N . ARG A 1 445 ? -59.718 -8.723 71.327 1.00 46.81 445 ARG A N 1
ATOM 3721 C CA . ARG A 1 445 ? -60.783 -8.813 72.317 1.00 46.81 445 ARG A CA 1
ATOM 3722 C C . ARG A 1 445 ? -60.217 -9.533 73.540 1.00 46.81 445 ARG A C 1
ATOM 3724 O O . ARG A 1 445 ? -59.804 -10.685 73.463 1.00 46.81 445 ARG A O 1
ATOM 3731 N N . ASN A 1 446 ? -60.185 -8.797 74.640 1.00 52.00 446 ASN A N 1
ATOM 3732 C CA . ASN A 1 446 ? -59.754 -9.190 75.972 1.00 52.00 446 ASN A CA 1
ATOM 3733 C C . ASN A 1 446 ? -60.473 -10.488 76.406 1.00 52.00 446 ASN A C 1
ATOM 3735 O O . ASN A 1 446 ? -61.649 -10.445 76.776 1.00 52.00 446 ASN A O 1
ATOM 3739 N N . ASN A 1 447 ? -59.805 -11.643 76.298 1.00 47.44 447 ASN A N 1
ATOM 3740 C CA . ASN A 1 447 ? -60.361 -12.932 76.705 1.00 47.44 447 ASN A CA 1
ATOM 3741 C C . ASN A 1 447 ? -59.860 -13.273 78.113 1.00 47.44 447 ASN A C 1
ATOM 3743 O O . ASN A 1 447 ? -58.674 -13.512 78.335 1.00 47.44 447 ASN A O 1
ATOM 3747 N N . LYS A 1 448 ? -60.793 -13.227 79.067 1.00 51.34 448 LYS A N 1
ATOM 3748 C CA . LYS A 1 448 ? -60.605 -13.499 80.494 1.00 51.34 448 LYS A CA 1
ATOM 3749 C C . LYS A 1 448 ? -60.027 -14.901 80.695 1.00 51.34 448 LYS A C 1
ATOM 3751 O O . LYS A 1 448 ? -60.742 -15.890 80.548 1.00 51.34 448 LYS A O 1
ATOM 3756 N N . ASN A 1 449 ? -58.762 -14.975 81.102 1.00 47.06 449 ASN A N 1
ATOM 3757 C CA . ASN A 1 449 ? -58.168 -16.212 81.592 1.00 47.06 449 ASN A CA 1
ATOM 3758 C C . ASN A 1 449 ? -58.715 -16.507 82.995 1.00 47.06 449 ASN A C 1
ATOM 3760 O O . ASN A 1 449 ? -58.433 -15.814 83.971 1.00 47.06 449 ASN A O 1
ATOM 3764 N N . ARG A 1 450 ? -59.578 -17.520 83.041 1.00 44.25 450 ARG A N 1
ATOM 3765 C CA . ARG A 1 450 ? -60.250 -18.064 84.215 1.00 44.25 450 ARG A CA 1
ATOM 3766 C C . ARG A 1 450 ? -59.286 -19.035 84.899 1.00 44.25 450 ARG A C 1
ATOM 3768 O O . ARG A 1 450 ? -58.980 -20.089 84.353 1.00 44.25 450 ARG A O 1
ATOM 3775 N N . VAL A 1 451 ? -58.809 -18.653 86.079 1.00 49.41 451 VAL A N 1
ATOM 3776 C CA . VAL A 1 451 ? -58.043 -19.504 87.000 1.00 49.41 451 VAL A CA 1
ATOM 3777 C C . VAL A 1 451 ? -58.888 -20.733 87.353 1.00 49.41 451 VAL A C 1
ATOM 3779 O O . VAL A 1 451 ? -60.035 -20.585 87.775 1.00 49.41 451 VAL A O 1
ATOM 3782 N N . ASN A 1 452 ? -58.339 -21.937 87.175 1.00 50.06 452 ASN A N 1
ATOM 3783 C CA . ASN A 1 452 ? -58.962 -23.188 87.601 1.00 50.06 452 ASN A CA 1
ATOM 3784 C C . ASN A 1 452 ? -57.963 -23.963 88.473 1.00 50.06 452 ASN A C 1
ATOM 3786 O O . ASN A 1 452 ? -57.000 -24.531 87.965 1.00 50.06 452 ASN A O 1
ATOM 3790 N N . TYR A 1 453 ? -58.183 -23.940 89.789 1.00 47.56 453 TYR A N 1
ATOM 3791 C CA . TYR A 1 453 ? -57.502 -24.795 90.761 1.00 47.56 453 TYR A CA 1
ATOM 3792 C C . TYR A 1 453 ? -58.209 -26.161 90.811 1.00 47.56 453 TYR A C 1
ATOM 3794 O O . TYR A 1 453 ? -59.377 -26.249 91.185 1.00 47.56 453 TYR A O 1
ATOM 3802 N N . ARG A 1 454 ? -57.490 -27.235 90.476 1.00 51.59 454 ARG A N 1
ATOM 3803 C CA . ARG A 1 454 ? -57.791 -28.636 90.833 1.00 51.59 454 ARG A CA 1
ATOM 3804 C C . ARG A 1 454 ? -56.427 -29.309 91.010 1.00 51.59 454 ARG A C 1
ATOM 3806 O O . ARG A 1 454 ? -55.677 -29.378 90.049 1.00 51.59 454 ARG A O 1
ATOM 3813 N N . ASN A 1 455 ? -55.936 -29.459 92.238 1.00 49.78 455 ASN A N 1
ATOM 3814 C CA . ASN A 1 455 ? -56.212 -30.550 93.182 1.00 49.78 455 ASN A CA 1
ATOM 3815 C C . ASN A 1 455 ? -55.792 -31.915 92.618 1.00 49.78 455 ASN A C 1
ATOM 3817 O O . ASN A 1 455 ? -56.370 -32.309 91.611 1.00 49.78 455 ASN A O 1
ATOM 3821 N N . LEU A 1 456 ? -54.804 -32.541 93.278 1.00 45.12 456 LEU A N 1
ATOM 3822 C CA . LEU A 1 456 ? -54.323 -33.944 93.315 1.00 45.12 456 LEU A CA 1
ATOM 3823 C C . LEU A 1 456 ? -52.856 -33.848 93.827 1.00 45.12 456 LEU A C 1
ATOM 3825 O O . LEU A 1 456 ? -52.065 -33.158 93.198 1.00 45.12 456 LEU A O 1
ATOM 3829 N N . GLY A 1 457 ? -52.395 -34.367 94.969 1.00 50.34 457 GLY A N 1
ATOM 3830 C CA . GLY A 1 457 ? -52.891 -35.427 95.847 1.00 50.34 457 GLY A CA 1
ATOM 3831 C C . GLY A 1 457 ? -52.203 -36.765 95.536 1.00 50.34 457 GLY A C 1
ATOM 3832 O O . GLY A 1 457 ? -52.612 -37.399 94.572 1.00 50.34 457 GLY A O 1
ATOM 3833 N N . GLY A 1 458 ? -51.241 -37.180 96.381 1.00 52.53 458 GLY A N 1
ATOM 3834 C CA . GLY A 1 458 ? -50.614 -38.523 96.444 1.00 52.53 458 GLY A CA 1
ATOM 3835 C C . GLY A 1 458 ? -49.364 -38.688 95.564 1.00 52.53 458 GLY A C 1
ATOM 3836 O O . GLY A 1 458 ? -49.392 -38.267 94.414 1.00 52.53 458 GLY A O 1
ATOM 3837 N N . GLU A 1 459 ? -48.229 -39.239 96.002 1.00 43.91 459 GLU A N 1
ATOM 3838 C CA . GLU A 1 459 ? -47.797 -39.952 97.224 1.00 43.91 459 GLU A CA 1
ATOM 3839 C C . GLU A 1 459 ? -46.349 -39.564 97.566 1.00 43.91 459 GLU A C 1
ATOM 3841 O O . GLU A 1 459 ? -45.608 -39.182 96.627 1.00 43.91 459 GLU A O 1
#

Secondary structure (DSSP, 8-state):
--SSSTTSHHHHTTS-HHHHHHHHHHHHHHHHHHHHHHHHHHHHHHHHHHHHHHHHHHHHHHH-------------------THHHHHHHHHHHHHHHHHHHHHHHHHHHHHHHHHHHHS--S---HHHHHHHHHHHHHHHTTTGGGSSS--------------------------------PBPSSTT--SB--EEEE-TTS-EEEE-HHHHHHHHTT-B-TTT--B--TT---SSS--EEE-TTT--EEEHHHHHHHT-TTHHHHHTTS----HHHHHHHHHHHHHHHHHHHHHHHHHHTT------------SSSS---------TT------------HHHHHHHHHHHHHHGGGSSSS----------SSSSHHHHHHHHHHHHHHHHHHHHHHHHHHHHHHHHHHHHHHHHHHHHHHHHHHHHHHHHHHHHHTT-------------------

Foldseek 3Di:
DPPPPPPPVVVVVPDDPVVVVVVVVVVVVVVVVVVVVVVVVVVVVVVVVVVVVVVVVVVVVVVPDDPPDDPDDPDDPDDDDDPVVVVVVVVVVVVVVVVVVVVVVVVVVVVVVVVCVVVPDPDDDDPVVVVVVVVVVVVVVVVVVVVPPPDDDDDDDDDDDDDDDDDDDDPPPPPPPPPPPFDAQPQPQDRDTFPDWDADPVRDTGGHDPVQVVQLVVVQAANQSRHHDDVPDPDGPPFDWDAQPPPRHIHGQVRCCVPPNVCSVVQVVPDHDHPPVRVVVVVVVVVVVVVVVVVVVVVVVVPPPPPDPPDPPPDPDPPPPDFDFDQDPPRDGDGDDPDPDPPVVVVVVVVVVVVVVPPPPDPDDDDDDPDPDDPPPPVVVVVVVVVVVVVVVVVVVVVVVVVVVVVVVVVVVVVVVVVVVVVVVVVVVVVVVVVVVVVPPPPPDDDDDDDDDDDDDDD

Sequence (459 aa):
MNSGLNNQNSLLQQLTPAQLEECKLLSSYSRYHITSYAQIIYLAINYLFQIATIFHQSFEQQHEKPYKSLASFNSFRTIFLEPHRHRICSILIVVRYHQFYINYNIVTLQLFELAYICLGLGGAINSIDYMKILQKSLQMNSNAINAFNQNQFFCPLGMANQKKTNTLQNPITVEDDDPPQFQKCQNSKCNNKGDRKTKSKKGETLQFCEKCSRMYNRGNFCDFCEQVYSNGSYDHDEQEWIQCDECEKWNHLNCEAKCRNQNIKEETENKVYYCLNCSKIKKQQQQQQFQQQKKQEKTVEEYQPKQRTIMECEDARTREKNINFVATKDNKVQFTFRLNLYDDEIKSDLDFLRNSGKKNIKKQNQQDSPIIKQILIPQQQQQQQQQQQYQQQQQQQQQQQQQQQQQQQQQQQQQQQQQQQQQQQQLIQEEKNSDQQMNSRPRTRNNKNRVNYRNLGGE

InterPro domains:
  IPR011011 Zinc finger, FYVE/PHD-type [SSF57903] (216-286)
  IPR013083 Zinc finger, RING/FYVE/PHD-type [G3DSA:3.30.40.10] (215-282)
  IPR019787 Zinc finger, PHD-finger [PS50016] (219-281)

Radius of gyration: 44.33 Å; chains: 1; bounding box: 99×97×155 Å